Protein AF-A0A3E0N526-F1 (afdb_monomer_lite)

Radius of gyration: 28.75 Å; chains: 1; bounding box: 68×68×118 Å

Foldseek 3Di:
DDDDDDDDDDPPVVVVCVVVVVVVVVVVVVVVVLVVVLVVCVVVVPFDDAQDPPLVPLLFQKHADLQLQQGIAGDAQRWDAFLQGIFGHHRLRFRADDDDLDDDPPAAEEEEFEECQQNVRHFHYSCLGLQNLLQVVDPRNHHYTRQYYHWHALLSRLVSCVVGVVSSLHQAYEYADELCNLALTDLLSLRDDDSPDDDPVLVVCCVPGSVSVCCCCVVVVVNSVCSNPVPVSSCVNCDPAGSLLVSLVSVLVVCVVSVHAYEYEQFWWFFQQATHRPAAAPPPPRDHLSQQSNLLSVHWYAYLRVLLVVVLVVDPPSGRSLVQFAGLSHTGHGHSVNSNSSSVRVSCVVVPVVNIDHDHDDPDSGDVSSSVSSVVSNVVVVVVSVVPPDSSLVSCVVSVVLVVNLVVLVVVCVVVVLPLLSLQSNLLSCLLVVVLVSSLVSLVSSQVRDDDPVCLLPLSSLLSLLLNLLSCVVVVNNVSNVVSLVVSQVSYDPPDDSVNSNVSNNVSSPRHDDDDDDDPPPPPPPPD

Structure (mmCIF, N/CA/C/O backbone):
data_AF-A0A3E0N526-F1
#
_entry.id   AF-A0A3E0N526-F1
#
loop_
_atom_site.group_PDB
_atom_site.id
_atom_site.type_symbol
_atom_site.label_atom_id
_atom_site.label_alt_id
_atom_site.label_comp_id
_atom_site.label_asym_id
_atom_site.label_entity_id
_atom_site.label_seq_id
_atom_site.pdbx_PDB_ins_code
_atom_site.Cartn_x
_atom_site.Cartn_y
_atom_site.Cartn_z
_atom_site.occupancy
_atom_site.B_iso_or_equiv
_atom_site.auth_seq_id
_atom_site.auth_comp_id
_atom_site.auth_asym_id
_atom_site.auth_atom_id
_atom_site.pdbx_PDB_model_num
ATOM 1 N N . MET A 1 1 ? 11.438 -43.518 -93.937 1.00 45.78 1 MET A N 1
ATOM 2 C CA . MET A 1 1 ? 12.339 -42.441 -93.470 1.00 45.78 1 MET A CA 1
ATOM 3 C C . MET A 1 1 ? 11.565 -41.586 -92.480 1.00 45.78 1 MET A C 1
ATOM 5 O O . MET A 1 1 ? 10.651 -40.879 -92.874 1.00 45.78 1 MET A O 1
ATOM 9 N N . THR A 1 2 ? 11.843 -41.759 -91.192 1.00 44.88 2 THR A N 1
ATOM 10 C CA . THR A 1 2 ? 11.188 -41.081 -90.064 1.00 44.88 2 THR A CA 1
ATOM 11 C C . THR A 1 2 ? 11.951 -39.802 -89.713 1.00 44.88 2 THR A C 1
ATOM 13 O O . THR A 1 2 ? 13.140 -39.871 -89.411 1.00 44.88 2 THR A O 1
ATOM 16 N N . ALA A 1 3 ? 11.287 -38.646 -89.750 1.00 44.81 3 ALA A N 1
ATOM 17 C CA . ALA A 1 3 ? 11.818 -37.391 -89.211 1.00 44.81 3 ALA A CA 1
ATOM 18 C C . ALA A 1 3 ? 11.694 -37.376 -87.670 1.00 44.81 3 ALA A C 1
ATOM 20 O O . ALA A 1 3 ? 10.683 -37.864 -87.158 1.00 44.81 3 ALA A O 1
ATOM 21 N N . PRO A 1 4 ? 12.666 -36.832 -86.911 1.00 50.59 4 PRO A N 1
ATOM 22 C CA . PRO A 1 4 ? 12.558 -36.736 -85.459 1.00 50.59 4 PRO A CA 1
ATOM 23 C C . PRO A 1 4 ? 11.757 -35.486 -85.043 1.00 50.59 4 PRO A C 1
ATOM 25 O O . PRO A 1 4 ? 11.727 -34.494 -85.779 1.00 50.59 4 PRO A O 1
ATOM 28 N N . PRO A 1 5 ? 11.117 -35.488 -83.858 1.00 50.72 5 PRO A N 1
ATOM 29 C CA . PRO A 1 5 ? 10.312 -34.365 -83.402 1.00 50.72 5 PRO A CA 1
ATOM 30 C C . PRO A 1 5 ? 11.206 -33.245 -82.854 1.00 50.72 5 PRO A C 1
ATOM 32 O O . PRO A 1 5 ? 12.079 -33.461 -82.013 1.00 50.72 5 PRO A O 1
ATOM 35 N N . SER A 1 6 ? 10.959 -32.016 -83.306 1.00 49.38 6 SER A N 1
ATOM 36 C CA . SER A 1 6 ? 11.586 -30.809 -82.768 1.00 49.38 6 SER A CA 1
ATOM 37 C C . SER A 1 6 ? 11.072 -30.517 -81.353 1.00 49.38 6 SER A C 1
ATOM 39 O O . SER A 1 6 ? 9.882 -30.266 -81.149 1.00 49.38 6 SER A O 1
ATOM 41 N N . SER A 1 7 ? 11.978 -30.494 -80.379 1.00 51.00 7 SER A N 1
ATOM 42 C CA . SER A 1 7 ? 11.724 -30.151 -78.980 1.00 51.00 7 SER A CA 1
ATOM 43 C C . SER A 1 7 ? 11.293 -28.683 -78.805 1.00 51.00 7 SER A C 1
ATOM 45 O O . SER A 1 7 ? 12.132 -27.783 -78.728 1.00 51.00 7 SER A O 1
ATOM 47 N N . ARG A 1 8 ? 9.987 -28.418 -78.681 1.00 54.44 8 ARG A N 1
ATOM 48 C CA . ARG A 1 8 ? 9.434 -27.124 -78.234 1.00 54.44 8 ARG A CA 1
ATOM 49 C C . ARG A 1 8 ? 9.009 -27.194 -76.765 1.00 54.44 8 ARG A C 1
ATOM 51 O O . ARG A 1 8 ? 7.826 -27.236 -76.480 1.00 54.44 8 ARG A O 1
ATOM 58 N N . HIS A 1 9 ? 9.952 -27.192 -75.821 1.00 52.88 9 HIS A N 1
ATOM 59 C CA . HIS A 1 9 ? 9.618 -27.045 -74.390 1.00 52.88 9 HIS A CA 1
ATOM 60 C C . HIS A 1 9 ? 10.761 -26.433 -73.553 1.00 52.88 9 HIS A C 1
ATOM 62 O O . HIS A 1 9 ? 11.137 -26.973 -72.519 1.00 52.88 9 HIS A O 1
ATOM 68 N N . ARG A 1 10 ? 11.359 -25.300 -73.969 1.00 53.19 10 ARG A N 1
ATOM 69 C CA . ARG A 1 10 ? 12.388 -24.616 -73.140 1.00 53.19 10 ARG A CA 1
ATOM 70 C C . ARG A 1 10 ? 12.339 -23.079 -73.051 1.00 53.19 10 ARG A C 1
ATOM 72 O O . ARG A 1 10 ? 13.289 -22.497 -72.540 1.00 53.19 10 ARG A O 1
ATOM 79 N N . SER A 1 11 ? 11.276 -22.377 -73.471 1.00 55.59 11 SER A N 1
ATOM 80 C CA . SER A 1 11 ? 11.318 -20.892 -73.489 1.00 55.59 11 SER A CA 1
ATOM 81 C C . SER A 1 11 ? 10.277 -20.129 -72.661 1.00 55.59 11 SER A C 1
ATOM 83 O O . SER A 1 11 ? 10.372 -18.904 -72.608 1.00 55.59 11 SER A O 1
ATOM 85 N N . CYS A 1 12 ? 9.308 -20.781 -72.008 1.00 51.94 12 CYS A N 1
ATOM 86 C CA . CYS A 1 12 ? 8.288 -20.050 -71.238 1.00 51.94 12 CYS A CA 1
ATOM 87 C C . CYS A 1 12 ? 8.760 -19.694 -69.813 1.00 51.94 12 CYS A C 1
ATOM 89 O O . CYS A 1 12 ? 8.527 -18.583 -69.341 1.00 51.94 12 CYS A O 1
ATOM 91 N N . SER A 1 13 ? 9.530 -20.574 -69.162 1.00 56.81 13 SER A N 1
ATOM 92 C CA . SER A 1 13 ? 10.075 -20.338 -67.815 1.00 56.81 13 SER A CA 1
ATOM 93 C C . SER A 1 13 ? 11.106 -19.199 -67.771 1.00 56.81 13 SER A C 1
ATOM 95 O O . SER A 1 13 ? 11.127 -18.411 -66.828 1.00 56.81 13 SER A O 1
ATOM 97 N N . SER A 1 14 ? 11.927 -19.039 -68.817 1.00 59.81 14 SER A N 1
ATOM 98 C CA . SER A 1 14 ? 13.045 -18.079 -68.834 1.00 59.81 14 SER A CA 1
ATOM 99 C C . SER A 1 14 ?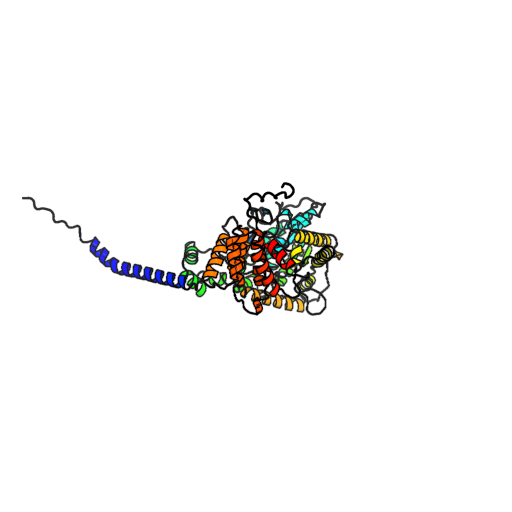 12.653 -16.617 -69.096 1.00 59.81 14 SER A C 1
ATOM 101 O O . SER A 1 14 ? 13.465 -15.718 -68.849 1.00 59.81 14 SER A O 1
ATOM 103 N N . ARG A 1 15 ? 11.436 -16.354 -69.596 1.00 61.81 15 ARG A N 1
ATOM 104 C CA . ARG A 1 15 ? 10.883 -14.992 -69.742 1.00 61.81 15 ARG A CA 1
ATOM 105 C C . ARG A 1 15 ? 10.206 -14.523 -68.456 1.00 61.81 15 ARG A C 1
ATOM 107 O O . ARG A 1 15 ? 10.452 -13.397 -68.034 1.00 61.81 15 ARG A O 1
ATOM 114 N N . LEU A 1 16 ? 9.458 -15.405 -67.789 1.00 61.91 16 LEU A N 1
ATOM 115 C CA . LEU A 1 16 ? 8.845 -15.126 -66.487 1.00 61.91 16 LEU A CA 1
ATOM 116 C C . LEU A 1 16 ? 9.914 -14.854 -65.410 1.00 61.91 16 LEU A C 1
ATOM 118 O O . LEU A 1 16 ? 9.851 -13.848 -64.711 1.00 61.91 16 LEU A O 1
ATOM 122 N N . LEU A 1 17 ? 10.977 -15.670 -65.374 1.00 61.59 17 LEU A N 1
ATOM 123 C CA . LEU A 1 17 ? 12.150 -15.455 -64.510 1.00 61.59 17 LEU A CA 1
ATOM 124 C C . LEU A 1 17 ? 12.861 -14.116 -64.774 1.00 61.59 17 LEU A C 1
ATOM 126 O O . LEU A 1 17 ? 13.409 -13.516 -63.854 1.00 61.59 17 LEU A O 1
ATOM 130 N N . ARG A 1 18 ? 12.862 -13.617 -66.017 1.00 66.94 18 ARG A N 1
ATOM 131 C CA . ARG A 1 18 ? 13.460 -12.314 -66.361 1.00 66.94 18 ARG A CA 1
ATOM 132 C C . ARG A 1 18 ? 12.591 -11.129 -65.948 1.00 66.94 18 ARG A C 1
ATOM 134 O O . ARG A 1 18 ? 13.144 -10.108 -65.550 1.00 66.94 18 ARG A O 1
ATOM 141 N N . LEU A 1 19 ? 11.269 -11.270 -66.014 1.00 72.31 19 LEU A N 1
ATOM 142 C CA . LEU A 1 19 ? 10.319 -10.241 -65.586 1.00 72.31 19 LEU A CA 1
ATOM 143 C C . LEU A 1 19 ? 10.273 -10.106 -64.057 1.00 72.31 19 LEU A C 1
ATOM 145 O O . LEU A 1 19 ? 10.193 -8.993 -63.549 1.00 72.31 19 LEU A O 1
ATOM 149 N N . LEU A 1 20 ? 10.429 -11.214 -63.326 1.00 75.94 20 LEU A N 1
ATOM 150 C CA . LEU A 1 20 ? 10.448 -11.222 -61.858 1.00 75.94 20 LEU A CA 1
ATOM 151 C C . LEU A 1 20 ? 11.808 -10.840 -61.249 1.00 75.94 20 LEU A C 1
ATOM 153 O O . LEU A 1 20 ? 11.877 -10.507 -60.072 1.00 75.94 20 LEU A O 1
ATOM 157 N N . ARG A 1 21 ? 12.895 -10.821 -62.033 1.00 83.06 21 ARG A N 1
ATOM 158 C CA . ARG A 1 21 ? 14.250 -10.500 -61.542 1.00 83.06 21 ARG A CA 1
ATOM 159 C C . ARG A 1 21 ? 14.380 -9.097 -60.956 1.00 83.06 21 ARG A C 1
ATOM 161 O O . ARG A 1 21 ? 15.002 -8.943 -59.916 1.00 83.06 21 ARG A O 1
ATOM 168 N N . LYS A 1 22 ? 13.832 -8.082 -61.628 1.00 84.50 22 LYS A N 1
ATOM 169 C CA . LYS A 1 22 ? 13.905 -6.687 -61.167 1.00 84.50 22 LYS A CA 1
ATOM 170 C C . LYS A 1 22 ? 13.102 -6.439 -59.881 1.00 84.50 22 LYS A C 1
ATOM 172 O O . LYS A 1 22 ? 13.694 -5.891 -58.957 1.00 84.50 22 LYS A O 1
ATOM 177 N N . PRO A 1 23 ? 11.822 -6.854 -59.767 1.00 87.50 23 PRO A N 1
ATOM 178 C CA . PRO A 1 23 ? 11.086 -6.697 -58.515 1.00 87.50 23 PRO A CA 1
ATOM 179 C C . PRO A 1 23 ? 11.669 -7.563 -57.395 1.00 87.50 23 PRO A C 1
ATOM 181 O O . PRO A 1 23 ? 11.729 -7.101 -56.264 1.00 87.50 23 PRO A O 1
ATOM 184 N N . LEU A 1 24 ? 12.180 -8.764 -57.697 1.00 86.88 24 LEU A N 1
ATOM 185 C CA . LEU A 1 24 ? 12.879 -9.588 -56.708 1.00 86.88 24 LEU A CA 1
ATOM 186 C C . LEU A 1 24 ? 14.165 -8.913 -56.214 1.00 86.88 24 LEU A C 1
ATOM 188 O O . LEU A 1 24 ? 14.410 -8.884 -55.016 1.00 86.88 24 LEU A O 1
ATOM 192 N N . LEU A 1 25 ? 14.970 -8.340 -57.115 1.00 90.06 25 LEU A N 1
ATOM 193 C CA . LEU A 1 25 ? 16.183 -7.611 -56.744 1.00 90.06 25 LEU A CA 1
ATOM 194 C C . LEU A 1 25 ? 15.857 -6.373 -55.903 1.00 90.06 25 LEU A C 1
ATOM 196 O O . LEU A 1 25 ? 16.529 -6.134 -54.907 1.00 90.06 25 LEU A O 1
ATOM 200 N N . ALA A 1 26 ? 14.820 -5.619 -56.278 1.00 89.88 26 ALA A N 1
ATOM 201 C CA . ALA A 1 26 ? 14.348 -4.481 -55.499 1.00 89.88 26 ALA A CA 1
ATOM 202 C C . ALA A 1 26 ? 13.876 -4.922 -54.106 1.00 89.88 26 ALA A C 1
ATOM 204 O O . ALA A 1 26 ? 14.318 -4.354 -53.118 1.00 89.88 26 ALA A O 1
ATOM 205 N N . ALA A 1 27 ? 13.074 -5.987 -54.014 1.00 88.00 27 ALA A N 1
ATOM 206 C CA . ALA A 1 27 ? 12.618 -6.535 -52.740 1.00 88.00 27 ALA A CA 1
ATOM 207 C C . ALA A 1 27 ? 13.789 -6.994 -51.857 1.00 88.00 27 ALA A C 1
ATOM 209 O O . ALA A 1 27 ? 13.836 -6.652 -50.679 1.00 88.00 27 ALA A O 1
ATOM 210 N N . VAL A 1 28 ? 14.766 -7.711 -52.421 1.00 90.31 28 VAL A N 1
ATOM 211 C CA . VAL A 1 28 ? 15.972 -8.143 -51.695 1.00 90.31 28 VAL A CA 1
ATOM 212 C C . VAL A 1 28 ? 16.790 -6.939 -51.229 1.00 90.31 28 VAL A C 1
ATOM 214 O O . VAL A 1 28 ? 17.190 -6.898 -50.070 1.00 90.31 28 VAL A O 1
ATOM 217 N N . ALA A 1 29 ? 17.007 -5.939 -52.085 1.00 91.81 29 ALA A N 1
ATOM 218 C CA . ALA A 1 29 ? 17.736 -4.726 -51.719 1.00 91.81 29 ALA A CA 1
ATOM 219 C C . ALA A 1 29 ? 17.024 -3.942 -50.605 1.00 91.81 29 ALA A C 1
ATOM 221 O O . ALA A 1 29 ? 17.672 -3.505 -49.657 1.00 91.81 29 ALA A O 1
ATOM 222 N N . THR A 1 30 ? 15.695 -3.818 -50.670 1.00 90.25 30 THR A N 1
ATOM 223 C CA . THR A 1 30 ? 14.889 -3.191 -49.616 1.00 90.25 30 THR A CA 1
ATOM 224 C C . THR A 1 30 ? 14.986 -3.963 -48.302 1.00 90.25 30 THR A C 1
ATOM 226 O O . THR A 1 30 ? 15.208 -3.350 -47.264 1.00 90.25 30 THR A O 1
ATOM 229 N N . LEU A 1 31 ? 14.882 -5.296 -48.325 1.00 88.19 31 LEU A N 1
ATOM 230 C CA . LEU A 1 31 ? 15.024 -6.125 -47.122 1.00 88.19 31 LEU A CA 1
ATOM 231 C C . LEU A 1 31 ? 16.423 -6.009 -46.505 1.00 88.19 31 LEU A C 1
ATOM 233 O O . LEU A 1 31 ? 16.541 -5.901 -45.287 1.00 88.19 31 LEU A O 1
ATOM 237 N N . LEU A 1 32 ? 17.475 -5.978 -47.330 1.00 90.31 32 LEU A N 1
ATOM 238 C CA . LEU A 1 32 ? 18.849 -5.767 -46.866 1.00 90.31 32 LEU A CA 1
ATOM 239 C C . LEU A 1 32 ? 19.035 -4.376 -46.251 1.00 90.31 32 LEU A C 1
ATOM 241 O O . LEU A 1 32 ? 19.663 -4.259 -45.203 1.00 90.31 32 LEU A O 1
ATOM 245 N N . ALA A 1 33 ? 18.465 -3.333 -46.859 1.00 90.69 33 ALA A N 1
ATOM 246 C CA . ALA A 1 33 ? 18.517 -1.974 -46.324 1.00 90.69 33 ALA A CA 1
ATOM 247 C C . ALA A 1 33 ? 17.758 -1.847 -44.992 1.00 90.69 33 ALA A C 1
ATOM 249 O O . ALA A 1 33 ? 18.274 -1.251 -44.048 1.00 90.69 33 ALA A O 1
ATOM 250 N N . LEU A 1 34 ? 16.567 -2.451 -44.884 1.00 85.81 34 LEU A N 1
ATOM 251 C CA . LEU A 1 34 ? 15.808 -2.523 -43.631 1.00 85.81 34 LEU A CA 1
ATOM 252 C C . LEU A 1 34 ? 16.584 -3.287 -42.551 1.00 85.81 34 LEU A C 1
ATOM 254 O O . LEU A 1 34 ? 16.658 -2.827 -41.416 1.00 85.81 34 LEU A O 1
ATOM 258 N N . GLY A 1 35 ? 17.214 -4.409 -42.910 1.00 87.19 35 GLY A N 1
ATOM 259 C CA . GLY A 1 35 ? 18.067 -5.175 -42.001 1.00 87.19 35 GLY A CA 1
ATOM 260 C C . GLY A 1 35 ? 19.290 -4.386 -41.524 1.00 87.19 35 GLY A C 1
ATOM 261 O O . GLY A 1 35 ? 19.614 -4.418 -40.339 1.00 87.19 35 GLY A O 1
ATOM 262 N N . ALA A 1 36 ? 19.938 -3.633 -42.417 1.00 87.94 36 ALA A N 1
ATOM 263 C CA . ALA A 1 36 ? 21.072 -2.778 -42.074 1.00 87.94 36 ALA A CA 1
ATOM 264 C C . ALA A 1 36 ? 20.666 -1.615 -41.155 1.00 87.94 36 ALA A C 1
ATOM 266 O O . ALA A 1 36 ? 21.377 -1.332 -40.192 1.00 87.94 36 ALA A O 1
ATOM 267 N N . MET A 1 37 ? 19.516 -0.977 -41.401 1.00 84.19 37 MET A N 1
ATOM 268 C CA . MET A 1 37 ? 18.986 0.041 -40.489 1.00 84.19 37 MET A CA 1
ATOM 269 C C . MET A 1 37 ? 18.626 -0.556 -39.128 1.00 84.19 37 MET A C 1
ATOM 271 O O . MET A 1 37 ? 18.956 0.042 -38.111 1.00 84.19 37 MET A O 1
ATOM 275 N N . GLU A 1 38 ? 17.977 -1.723 -39.077 1.00 87.19 38 GLU A N 1
ATOM 276 C CA . GLU A 1 38 ? 17.615 -2.370 -37.808 1.00 87.19 38 GLU A CA 1
ATOM 277 C C . GLU A 1 38 ? 18.877 -2.706 -37.007 1.00 87.19 38 GLU A C 1
ATOM 279 O O . GLU A 1 38 ? 18.928 -2.456 -35.806 1.00 87.19 38 GLU A O 1
ATOM 284 N N . LEU A 1 39 ? 19.927 -3.194 -37.676 1.00 83.06 39 LEU A N 1
ATOM 285 C CA . LEU A 1 39 ? 21.230 -3.423 -37.058 1.00 83.06 39 LEU A CA 1
ATOM 286 C C . LEU A 1 39 ? 21.851 -2.119 -36.540 1.00 83.06 39 LEU A C 1
ATOM 288 O O . LEU A 1 39 ? 22.298 -2.080 -35.399 1.00 83.06 39 LEU A O 1
ATOM 292 N N . ALA A 1 40 ? 21.843 -1.046 -37.334 1.00 81.94 40 ALA A N 1
ATOM 293 C CA . ALA A 1 40 ? 22.367 0.253 -36.914 1.00 81.94 40 ALA A CA 1
ATOM 294 C C . ALA A 1 40 ? 21.617 0.808 -35.690 1.00 81.94 40 ALA A C 1
ATOM 296 O O . ALA A 1 40 ? 22.243 1.237 -34.725 1.00 81.94 40 ALA A O 1
ATOM 297 N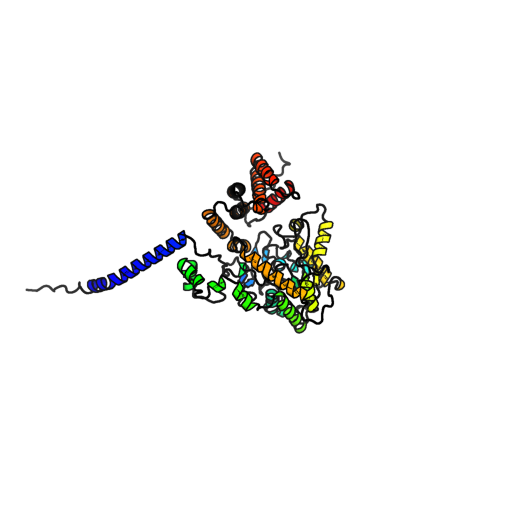 N . VAL A 1 41 ? 20.284 0.726 -35.683 1.00 74.06 41 VAL A N 1
ATOM 298 C CA . VAL A 1 41 ? 19.450 1.130 -34.542 1.00 74.06 41 VAL A CA 1
ATOM 299 C C . VAL A 1 41 ? 19.727 0.249 -33.322 1.00 74.06 41 VAL A C 1
ATOM 301 O O . VAL A 1 41 ? 19.841 0.762 -32.216 1.00 74.06 41 VAL A O 1
ATOM 304 N N . ARG A 1 42 ? 19.906 -1.064 -33.483 1.00 72.94 42 ARG A N 1
ATOM 305 C CA . ARG A 1 42 ? 20.284 -1.949 -32.366 1.00 72.94 42 ARG A CA 1
ATOM 306 C C . ARG A 1 42 ? 21.658 -1.627 -31.786 1.00 72.94 42 ARG A C 1
ATOM 308 O O . ARG A 1 42 ? 21.846 -1.793 -30.588 1.00 72.94 42 ARG A O 1
ATOM 315 N N . LEU A 1 43 ? 22.598 -1.172 -32.613 1.00 69.62 43 LEU A N 1
ATOM 316 C CA . LEU A 1 43 ? 23.941 -0.789 -32.174 1.00 69.62 43 LEU A CA 1
ATOM 317 C C . LEU A 1 43 ? 23.952 0.557 -31.440 1.00 69.62 43 LEU A C 1
ATOM 319 O O . LEU A 1 43 ? 24.668 0.699 -30.458 1.00 69.62 43 LEU A O 1
ATOM 323 N N . VAL A 1 44 ? 23.150 1.524 -31.893 1.00 71.62 44 VAL A N 1
ATOM 324 C CA . VAL A 1 44 ? 23.039 2.858 -31.266 1.00 71.62 44 VAL A CA 1
ATOM 325 C C . VAL A 1 44 ? 22.080 2.851 -30.062 1.00 71.62 44 VAL A C 1
ATOM 327 O O . VAL A 1 44 ? 22.074 3.789 -29.276 1.00 71.62 44 VAL A O 1
ATOM 330 N N . ARG A 1 45 ? 21.263 1.797 -29.918 1.00 59.00 45 ARG A N 1
ATOM 331 C CA . ARG A 1 45 ? 20.269 1.594 -28.848 1.00 59.00 45 ARG A CA 1
ATOM 332 C C . ARG A 1 45 ? 19.334 2.803 -28.567 1.00 59.00 45 ARG A C 1
ATOM 334 O O . ARG A 1 45 ? 19.008 3.046 -27.414 1.00 59.00 45 ARG A O 1
ATOM 341 N N . PRO A 1 46 ? 18.799 3.534 -29.574 1.00 56.59 46 PRO A N 1
ATOM 342 C CA . PRO A 1 46 ? 17.894 4.660 -29.323 1.00 56.59 46 PRO A CA 1
ATOM 343 C C . PRO A 1 46 ? 16.448 4.224 -29.016 1.00 56.59 46 PRO A C 1
ATOM 345 O O . PRO A 1 46 ? 15.606 5.056 -28.699 1.00 56.59 46 PRO A O 1
ATOM 348 N N . ALA A 1 47 ? 16.124 2.933 -29.159 1.00 48.38 47 ALA A N 1
ATOM 349 C CA . ALA A 1 47 ? 14.818 2.401 -28.784 1.00 48.38 47 ALA A CA 1
ATOM 350 C C . ALA A 1 47 ? 14.819 2.060 -27.286 1.00 48.38 47 ALA A C 1
ATOM 352 O O . ALA A 1 47 ? 15.750 1.377 -26.853 1.00 48.38 47 ALA A O 1
ATOM 353 N N . PRO A 1 48 ? 13.780 2.436 -26.519 1.00 48.66 48 PRO A N 1
ATOM 354 C CA . PRO A 1 48 ? 13.717 2.102 -25.104 1.00 48.66 48 PRO A CA 1
ATOM 355 C C . PRO A 1 48 ? 13.755 0.582 -24.891 1.00 48.66 48 PRO A C 1
ATOM 357 O O . PRO A 1 48 ? 13.206 -0.204 -25.686 1.00 48.66 48 PRO A O 1
ATOM 360 N N . ALA A 1 49 ? 14.432 0.182 -23.813 1.00 44.88 49 ALA A N 1
ATOM 361 C CA . ALA A 1 49 ? 14.453 -1.192 -23.346 1.00 44.88 49 ALA A CA 1
ATOM 362 C C . ALA A 1 49 ? 13.023 -1.632 -22.992 1.00 44.88 49 ALA A C 1
ATOM 364 O O . ALA A 1 49 ? 12.211 -0.861 -22.479 1.00 44.88 49 ALA A O 1
ATOM 365 N N . LEU A 1 50 ? 12.684 -2.860 -23.382 1.00 41.84 50 LEU A N 1
ATOM 366 C CA . LEU A 1 50 ? 11.337 -3.393 -23.246 1.00 41.84 50 LEU A CA 1
ATOM 367 C C . LEU A 1 50 ? 11.277 -4.153 -21.917 1.00 41.84 50 LEU A C 1
ATOM 369 O O . LEU A 1 50 ? 11.776 -5.274 -21.826 1.00 41.84 50 LEU A O 1
ATOM 373 N N . ALA A 1 51 ? 10.722 -3.518 -20.886 1.00 39.66 51 ALA A N 1
ATOM 374 C CA . ALA A 1 51 ? 10.385 -4.177 -19.631 1.00 39.66 51 ALA A CA 1
ATOM 375 C C . ALA A 1 51 ? 9.136 -5.022 -19.874 1.00 39.66 51 ALA A C 1
ATOM 377 O O . ALA A 1 51 ? 8.075 -4.470 -20.150 1.00 39.66 51 ALA A O 1
ATOM 378 N N . ILE A 1 52 ? 9.272 -6.351 -19.855 1.00 43.84 52 ILE A N 1
ATOM 379 C CA . ILE A 1 52 ? 8.129 -7.232 -20.080 1.00 43.84 52 ILE A CA 1
ATOM 380 C C . ILE A 1 52 ? 7.413 -7.467 -18.745 1.00 43.84 52 ILE A C 1
ATOM 382 O O . ILE A 1 52 ? 8.026 -8.006 -17.829 1.00 43.84 52 ILE A O 1
ATOM 386 N N . ILE A 1 53 ? 6.125 -7.146 -18.636 1.00 42.09 53 ILE A N 1
ATOM 387 C CA . ILE A 1 53 ? 5.233 -7.730 -17.627 1.00 42.09 53 ILE A CA 1
ATOM 388 C C . ILE A 1 53 ? 4.455 -8.818 -18.352 1.00 42.09 53 ILE A C 1
ATOM 390 O O . ILE A 1 53 ? 3.403 -8.577 -18.954 1.00 42.09 53 ILE A O 1
ATOM 394 N N . ASP A 1 54 ? 4.976 -10.048 -18.331 1.00 46.09 54 ASP A N 1
ATOM 395 C CA . ASP A 1 54 ? 4.223 -11.154 -18.905 1.00 46.09 54 ASP A CA 1
ATOM 396 C C . ASP A 1 54 ? 3.156 -11.565 -17.893 1.00 46.09 54 ASP A C 1
ATOM 398 O O . ASP A 1 54 ? 3.367 -12.418 -17.041 1.00 46.09 54 ASP A O 1
ATOM 402 N N . VAL A 1 55 ? 1.977 -10.955 -18.001 1.00 47.25 55 VAL A N 1
ATOM 403 C CA . VAL A 1 55 ? 0.764 -11.352 -17.261 1.00 47.25 55 VAL A CA 1
ATOM 404 C C . VAL A 1 55 ? 0.334 -12.801 -17.548 1.00 47.25 55 VAL A C 1
ATOM 406 O O . VAL A 1 55 ? -0.586 -13.315 -16.916 1.00 47.25 55 VAL A O 1
ATOM 409 N N . ARG A 1 56 ? 0.998 -13.479 -18.496 1.00 45.50 56 ARG A N 1
ATOM 410 C CA . ARG A 1 56 ? 0.853 -14.916 -18.767 1.00 45.50 56 ARG A CA 1
ATOM 411 C C . ARG A 1 56 ? 1.962 -15.755 -18.122 1.00 45.50 56 ARG A C 1
ATOM 413 O O . ARG A 1 56 ? 1.888 -16.976 -18.218 1.00 45.50 56 ARG A O 1
ATOM 420 N N . ASP A 1 57 ? 2.963 -15.148 -17.475 1.00 51.50 57 ASP A N 1
ATOM 421 C CA . ASP A 1 57 ? 3.917 -15.869 -16.628 1.00 51.50 57 ASP A CA 1
ATOM 422 C C . ASP A 1 57 ? 3.142 -16.434 -15.424 1.00 51.50 57 ASP A C 1
ATOM 424 O O . ASP A 1 57 ? 2.517 -15.672 -14.670 1.00 51.50 57 ASP A O 1
ATOM 428 N N . PRO A 1 58 ? 3.147 -17.763 -15.220 1.00 57.44 58 PRO A N 1
ATOM 429 C CA . PRO A 1 58 ? 2.519 -18.381 -14.060 1.00 57.44 58 PRO A CA 1
ATOM 430 C C . PRO A 1 58 ? 3.033 -17.823 -12.729 1.00 57.44 58 PRO A C 1
ATOM 432 O O . PRO A 1 58 ? 2.288 -17.841 -11.756 1.00 57.44 58 PRO A O 1
ATOM 435 N N . ARG A 1 59 ? 4.265 -17.297 -12.698 1.00 55.84 59 ARG A N 1
ATOM 436 C CA . ARG A 1 59 ? 4.930 -16.765 -11.500 1.00 55.84 59 ARG A CA 1
ATOM 437 C C . ARG A 1 59 ? 4.547 -15.325 -11.166 1.00 55.84 59 ARG A C 1
ATOM 439 O O . ARG A 1 59 ? 4.814 -14.887 -10.053 1.00 55.84 59 ARG A O 1
ATOM 446 N N . SER A 1 60 ? 3.933 -14.591 -12.099 1.00 68.62 60 SER A N 1
ATOM 447 C CA . SER A 1 60 ? 3.393 -13.266 -11.791 1.00 68.62 60 SER A CA 1
ATOM 448 C C . SER A 1 60 ? 2.114 -13.421 -10.961 1.00 68.62 60 SER A C 1
ATOM 450 O O . SER A 1 60 ? 1.192 -14.117 -11.418 1.00 68.62 60 SER A O 1
ATOM 452 N N . PRO A 1 61 ? 2.013 -12.762 -9.793 1.00 74.81 61 PRO A N 1
ATOM 453 C CA . PRO A 1 61 ? 0.787 -12.760 -9.007 1.00 74.81 61 PRO A CA 1
ATOM 454 C C . PRO A 1 61 ? -0.301 -11.875 -9.616 1.00 74.81 61 PRO A C 1
ATOM 456 O O . PRO A 1 61 ? -1.447 -11.980 -9.201 1.00 74.81 61 PRO A O 1
ATOM 459 N N . TYR A 1 62 ? 0.015 -11.046 -10.616 1.00 78.50 62 TYR A N 1
ATOM 460 C CA . TYR A 1 62 ? -0.921 -10.091 -11.208 1.00 78.50 62 TYR A CA 1
ATOM 461 C C . TYR A 1 62 ? -1.431 -10.529 -12.583 1.00 78.50 62 TYR A C 1
ATOM 463 O O . TYR A 1 62 ? -0.698 -11.110 -13.394 1.00 78.50 62 TYR A O 1
ATOM 471 N N . VAL A 1 63 ? -2.685 -10.183 -12.863 1.00 74.81 63 VAL A N 1
ATOM 472 C CA . VAL A 1 63 ? -3.329 -10.210 -14.184 1.00 74.81 63 VAL A CA 1
ATOM 473 C C . VAL A 1 63 ? -3.842 -8.816 -14.533 1.00 74.81 63 VAL A C 1
ATOM 475 O O . VAL A 1 63 ? -3.916 -7.943 -13.676 1.00 74.81 63 VAL A O 1
ATOM 478 N N . ARG A 1 64 ? -4.190 -8.578 -15.799 1.00 73.88 64 ARG A N 1
ATOM 479 C CA . ARG A 1 64 ? -4.770 -7.288 -16.199 1.00 73.88 64 ARG A CA 1
ATOM 480 C C . ARG A 1 64 ? -6.207 -7.156 -15.724 1.00 73.88 64 ARG A C 1
ATOM 482 O O . ARG A 1 64 ? -6.975 -8.108 -15.832 1.00 73.88 64 ARG A O 1
ATOM 489 N N . SER A 1 65 ? -6.561 -5.942 -15.324 1.00 74.94 65 SER A N 1
ATOM 490 C CA . SER A 1 65 ? -7.930 -5.520 -15.073 1.00 74.94 65 SER A CA 1
ATOM 491 C C . SER A 1 65 ? -8.416 -4.661 -16.245 1.00 74.94 65 SER A C 1
ATOM 493 O O . SER A 1 65 ? -7.686 -3.778 -16.705 1.00 74.94 65 SER A O 1
ATOM 495 N N . PRO A 1 66 ? -9.639 -4.889 -16.753 1.00 70.31 66 PRO A N 1
ATOM 496 C CA . PRO A 1 66 ? -10.249 -3.999 -17.735 1.00 70.31 66 PRO A CA 1
ATOM 497 C C . PRO A 1 66 ? -10.667 -2.653 -17.121 1.00 70.31 66 PRO A C 1
ATOM 499 O O . PRO A 1 66 ? -10.975 -1.728 -17.870 1.00 70.31 66 PRO A O 1
ATOM 502 N N . ASN A 1 67 ? -10.687 -2.527 -15.785 1.00 77.81 67 ASN A N 1
ATOM 503 C CA . ASN A 1 67 ? -10.988 -1.266 -15.115 1.00 77.81 67 ASN A CA 1
ATOM 504 C C . ASN A 1 67 ? -9.839 -0.263 -15.370 1.00 77.81 67 ASN A C 1
ATOM 506 O O . ASN A 1 67 ? -8.686 -0.559 -15.036 1.00 77.81 67 ASN A O 1
ATOM 510 N N . PRO A 1 68 ? -10.118 0.913 -15.964 1.00 72.31 68 PRO A N 1
ATOM 511 C CA . PRO A 1 68 ? -9.087 1.875 -16.340 1.00 72.31 68 PRO A CA 1
ATOM 512 C C . PRO A 1 68 ? -8.405 2.558 -15.149 1.00 72.31 68 PRO A C 1
ATOM 514 O O . PRO A 1 68 ? -7.315 3.092 -15.332 1.00 72.31 68 PRO A O 1
ATOM 517 N N . ILE A 1 69 ? -9.009 2.525 -13.960 1.00 78.62 69 ILE A N 1
ATOM 518 C CA . ILE A 1 69 ? -8.417 3.050 -12.725 1.00 78.62 69 ILE A CA 1
ATOM 519 C C . ILE A 1 69 ? -7.480 1.994 -12.112 1.00 78.62 69 ILE A C 1
ATOM 521 O O . ILE A 1 69 ? -6.346 2.307 -11.769 1.00 78.62 69 ILE A O 1
ATOM 525 N N . MET A 1 70 ? -7.906 0.724 -12.048 1.00 79.12 70 MET A N 1
ATOM 526 C CA . MET A 1 70 ? -7.125 -0.359 -11.417 1.00 79.12 70 MET A CA 1
ATOM 527 C C . MET A 1 70 ? -5.996 -0.914 -12.303 1.00 79.12 70 MET A C 1
ATOM 529 O O . MET A 1 70 ? -4.908 -1.200 -11.815 1.00 79.12 70 MET A O 1
ATOM 533 N N . ARG A 1 71 ? -6.246 -1.081 -13.614 1.00 72.56 71 ARG A N 1
ATOM 534 C CA . ARG A 1 71 ? -5.347 -1.620 -14.671 1.00 72.56 71 ARG A CA 1
ATOM 535 C C . ARG A 1 71 ? -4.855 -3.060 -14.521 1.00 72.56 71 ARG A C 1
ATOM 537 O O . ARG A 1 71 ? -4.728 -3.776 -15.517 1.00 72.56 71 ARG A O 1
ATOM 544 N N . PHE A 1 72 ? -4.582 -3.510 -13.314 1.00 76.25 72 PHE A N 1
ATOM 545 C CA . PHE A 1 72 ? -4.224 -4.878 -12.974 1.00 76.25 72 PHE A CA 1
ATOM 546 C C . PHE A 1 72 ? -5.016 -5.302 -11.745 1.00 76.25 72 PHE A C 1
ATOM 548 O O . PHE A 1 72 ? -5.807 -4.529 -11.228 1.00 76.25 72 PHE A O 1
ATOM 555 N N . GLU A 1 73 ? -4.890 -6.558 -11.358 1.00 84.88 73 GLU A N 1
ATOM 556 C CA . GLU A 1 73 ? -5.399 -7.102 -10.106 1.00 84.88 73 GLU A CA 1
ATOM 557 C C . GLU A 1 73 ? -4.645 -8.393 -9.792 1.00 84.88 73 GLU A C 1
ATOM 559 O O . GLU A 1 73 ? -3.960 -8.957 -10.653 1.00 84.88 73 GLU A O 1
ATOM 564 N N . LEU A 1 74 ? -4.763 -8.885 -8.563 1.00 87.19 74 LEU A N 1
ATOM 565 C CA . LEU A 1 74 ? -4.228 -10.190 -8.208 1.00 87.19 74 LEU A CA 1
ATOM 566 C C . LEU A 1 74 ? -4.958 -11.310 -8.965 1.00 87.19 74 LEU A C 1
ATOM 568 O O . LEU A 1 74 ? -6.186 -11.341 -9.084 1.00 87.19 74 LEU A O 1
ATOM 572 N N . LYS A 1 75 ? -4.172 -12.258 -9.470 1.00 86.50 75 LYS A N 1
ATOM 573 C CA . LYS A 1 75 ? -4.631 -13.458 -10.163 1.00 86.50 75 LYS A CA 1
ATOM 574 C C . LYS A 1 75 ? -5.435 -14.322 -9.186 1.00 86.50 75 LYS A C 1
ATOM 576 O O . LYS A 1 75 ? -4.928 -14.592 -8.101 1.00 86.50 75 LYS A O 1
ATOM 581 N N . PRO A 1 76 ? -6.633 -14.803 -9.550 1.00 91.69 76 PRO A N 1
ATOM 582 C CA . PRO A 1 76 ? -7.362 -15.781 -8.746 1.00 91.69 76 PRO A CA 1
ATOM 583 C C . PRO A 1 76 ? -6.614 -17.107 -8.590 1.00 91.69 76 PRO A C 1
ATOM 585 O O . PRO A 1 76 ? -5.993 -17.580 -9.545 1.00 91.69 76 PRO A O 1
ATOM 588 N N . ASN A 1 77 ? -6.739 -17.739 -7.419 1.00 91.38 77 ASN A N 1
ATOM 589 C CA . ASN A 1 77 ? -6.124 -19.036 -7.101 1.00 91.38 77 ASN A CA 1
ATOM 590 C C . ASN A 1 77 ? -4.607 -19.068 -7.360 1.00 91.38 77 ASN A C 1
ATOM 592 O O . ASN A 1 77 ? -4.053 -20.077 -7.809 1.00 91.38 77 ASN A O 1
ATOM 596 N N . PHE A 1 78 ? -3.936 -17.942 -7.133 1.00 87.25 78 PHE A N 1
ATOM 597 C CA . PHE A 1 78 ? -2.492 -17.849 -7.245 1.00 87.25 78 PHE A CA 1
ATOM 598 C C . PHE A 1 78 ? -1.832 -18.555 -6.066 1.00 87.25 78 PHE A C 1
ATOM 600 O O . PHE A 1 78 ? -2.326 -18.527 -4.939 1.00 87.25 78 PHE A O 1
ATOM 607 N N . ARG A 1 79 ? -0.687 -19.180 -6.335 1.00 88.06 79 ARG A N 1
ATOM 608 C CA . ARG A 1 79 ? 0.156 -19.793 -5.318 1.00 88.06 79 ARG A CA 1
ATOM 609 C C . ARG A 1 79 ? 1.611 -19.693 -5.742 1.00 88.06 79 ARG A C 1
ATOM 611 O O . ARG A 1 79 ? 1.976 -20.207 -6.800 1.00 88.06 79 ARG A O 1
ATOM 618 N N . ALA A 1 80 ? 2.434 -19.103 -4.887 1.00 76.81 80 ALA A N 1
ATOM 619 C CA . ALA A 1 80 ? 3.883 -19.117 -5.030 1.00 76.81 80 ALA A CA 1
ATOM 620 C C . ALA A 1 80 ? 4.569 -19.148 -3.661 1.00 76.81 80 ALA A C 1
ATOM 622 O O . ALA A 1 80 ? 4.059 -18.609 -2.681 1.00 76.81 80 ALA A O 1
ATOM 623 N N . GLU A 1 81 ? 5.736 -19.783 -3.605 1.00 75.38 81 GLU A N 1
ATOM 624 C CA . GLU A 1 81 ? 6.625 -19.727 -2.446 1.00 75.38 81 GLU A CA 1
ATOM 625 C C . GLU A 1 81 ? 7.694 -18.660 -2.685 1.00 75.38 81 GLU A C 1
ATOM 627 O O . GLU A 1 81 ? 8.433 -18.710 -3.673 1.00 75.38 81 GLU A O 1
ATOM 632 N N . TYR A 1 82 ? 7.772 -17.700 -1.768 1.00 68.62 82 TYR A N 1
ATOM 633 C CA . TYR A 1 82 ? 8.791 -16.660 -1.738 1.00 68.62 82 TYR A CA 1
ATOM 634 C C . TYR A 1 82 ? 9.738 -16.889 -0.556 1.00 68.62 82 TYR A C 1
ATOM 636 O O . TYR A 1 82 ? 9.434 -17.623 0.380 1.00 68.62 82 TYR A O 1
ATOM 644 N N . ALA A 1 83 ? 10.882 -16.199 -0.549 1.00 64.06 83 ALA A N 1
ATOM 645 C CA . ALA A 1 83 ? 11.823 -16.252 0.577 1.00 64.06 83 ALA A CA 1
ATOM 646 C C . ALA A 1 83 ? 11.209 -15.766 1.908 1.00 64.06 83 ALA A C 1
ATOM 648 O O . ALA A 1 83 ? 11.736 -16.074 2.972 1.00 64.06 83 ALA A O 1
ATOM 649 N N . VAL A 1 84 ? 10.124 -14.990 1.834 1.00 69.06 84 VAL A N 1
ATOM 650 C CA . VAL A 1 84 ? 9.366 -14.466 2.981 1.00 69.06 84 VAL A CA 1
ATOM 651 C C . VAL A 1 84 ? 8.221 -15.387 3.414 1.00 69.06 84 VAL A C 1
ATOM 653 O O . VAL A 1 84 ? 7.573 -15.102 4.407 1.00 69.06 84 VAL A O 1
ATOM 656 N N . GLY A 1 85 ? 7.967 -16.481 2.691 1.00 75.94 85 GLY A N 1
ATOM 657 C CA . GLY A 1 85 ? 6.899 -17.428 2.996 1.00 75.94 85 GLY A CA 1
ATOM 658 C C . GLY A 1 85 ? 5.977 -17.712 1.814 1.00 75.94 85 GLY A C 1
ATOM 659 O O . GLY A 1 85 ? 6.224 -17.311 0.672 1.00 75.94 85 GLY A O 1
ATOM 660 N N . LEU A 1 86 ? 4.908 -18.453 2.104 1.00 85.31 86 LEU A N 1
ATOM 661 C CA . LEU A 1 86 ? 3.861 -18.765 1.142 1.00 85.31 86 LEU A CA 1
ATOM 662 C C . LEU A 1 86 ? 3.022 -17.514 0.850 1.00 85.31 86 LEU A C 1
ATOM 664 O O . LEU A 1 86 ? 2.662 -16.777 1.768 1.00 85.31 86 LEU A O 1
ATOM 668 N N . ALA A 1 87 ? 2.702 -17.318 -0.424 1.00 86.69 87 ALA A N 1
ATOM 669 C CA . ALA A 1 87 ? 1.758 -16.319 -0.888 1.00 86.69 87 ALA A CA 1
ATOM 670 C C . ALA A 1 87 ? 0.651 -16.983 -1.705 1.00 86.69 87 ALA A C 1
ATOM 672 O O . ALA A 1 87 ? 0.918 -17.599 -2.749 1.00 86.69 87 ALA A O 1
ATOM 673 N N . THR A 1 88 ? -0.587 -16.838 -1.247 1.00 93.25 88 THR A N 1
ATOM 674 C CA . THR A 1 88 ? -1.766 -17.369 -1.930 1.00 93.25 88 THR A CA 1
ATOM 675 C C . THR A 1 88 ? -2.841 -16.320 -2.132 1.00 93.25 88 THR A C 1
ATOM 677 O O . THR A 1 88 ? -2.944 -15.345 -1.394 1.00 93.25 88 THR A O 1
ATOM 680 N N . THR A 1 89 ? -3.652 -16.523 -3.166 1.00 95.31 89 THR A N 1
ATOM 681 C CA . THR A 1 89 ? -4.897 -15.780 -3.352 1.00 95.31 89 THR A CA 1
ATOM 682 C C . THR A 1 89 ? -6.059 -16.750 -3.488 1.00 95.31 89 THR A C 1
ATOM 684 O O . THR A 1 89 ? -5.917 -17.854 -4.023 1.00 95.31 89 THR A O 1
ATOM 687 N N . ASN A 1 90 ? -7.231 -16.342 -3.014 1.00 96.38 90 ASN A N 1
ATOM 688 C CA . ASN A 1 90 ? -8.444 -17.140 -3.127 1.00 96.38 90 ASN A CA 1
ATOM 689 C C . ASN A 1 90 ? -9.069 -17.050 -4.535 1.00 96.38 90 ASN A C 1
ATOM 691 O O . ASN A 1 90 ? -8.536 -16.420 -5.457 1.00 96.38 90 ASN A O 1
ATOM 695 N N . ALA A 1 91 ? -10.233 -17.680 -4.710 1.00 96.38 91 ALA A N 1
ATOM 696 C CA . ALA A 1 91 ? -10.951 -17.726 -5.984 1.00 96.38 91 ALA A CA 1
ATOM 697 C C . ALA A 1 91 ? -11.416 -16.350 -6.500 1.00 96.38 91 ALA A C 1
ATOM 699 O O . ALA A 1 91 ? -11.711 -16.219 -7.686 1.00 96.38 91 ALA A O 1
ATOM 700 N N . TYR A 1 92 ? -11.436 -15.326 -5.644 1.00 95.69 92 TYR A N 1
ATOM 701 C CA . TYR A 1 92 ? -11.771 -13.949 -6.013 1.00 95.69 92 TYR A CA 1
ATOM 702 C C . TYR A 1 92 ? -10.528 -13.123 -6.378 1.00 95.69 92 TYR A C 1
ATOM 704 O O . TYR A 1 92 ? -10.645 -11.980 -6.823 1.00 95.69 92 TYR A O 1
ATOM 712 N N . GLY A 1 93 ? -9.327 -13.694 -6.231 1.00 94.56 93 GLY A N 1
ATOM 713 C CA . GLY A 1 93 ? -8.074 -12.959 -6.383 1.00 94.56 93 GLY A CA 1
ATOM 714 C C . GLY A 1 93 ? -7.838 -11.988 -5.229 1.00 94.56 93 GLY A C 1
ATOM 715 O O . GLY A 1 93 ? -7.296 -10.916 -5.452 1.00 94.56 93 GLY A O 1
ATOM 716 N N . LEU A 1 94 ? -8.279 -12.331 -4.017 1.00 96.81 94 LEU A N 1
ATOM 717 C CA . LEU A 1 94 ? -7.905 -11.631 -2.785 1.00 96.81 94 LEU A CA 1
ATOM 718 C C . LEU A 1 94 ? -6.799 -12.422 -2.093 1.00 96.81 94 LEU A C 1
ATOM 720 O O . LEU A 1 94 ? -6.850 -13.656 -2.102 1.00 96.81 94 LEU A O 1
ATOM 724 N N . ARG A 1 95 ? -5.811 -11.743 -1.499 1.00 95.19 95 ARG A N 1
ATOM 725 C CA . ARG A 1 95 ? -4.719 -12.402 -0.767 1.00 95.19 95 ARG A CA 1
ATOM 726 C C . ARG A 1 95 ? -5.167 -12.822 0.634 1.00 95.19 95 ARG A C 1
ATOM 728 O O . ARG A 1 95 ? -4.719 -12.292 1.646 1.00 95.19 95 ARG A O 1
ATOM 735 N N . ASP A 1 96 ? -6.113 -13.743 0.662 1.00 95.62 96 ASP A N 1
ATOM 736 C CA . ASP A 1 96 ? -6.814 -14.172 1.859 1.00 95.62 96 ASP A CA 1
ATOM 737 C C . ASP A 1 96 ? -7.171 -15.661 1.759 1.00 95.62 96 ASP A C 1
ATOM 739 O O . ASP A 1 96 ? -7.054 -16.285 0.696 1.00 95.62 96 ASP A O 1
ATOM 743 N N . VAL A 1 97 ? -7.648 -16.227 2.864 1.00 94.81 97 VAL A N 1
ATOM 744 C CA . VAL A 1 97 ? -8.237 -17.566 2.896 1.00 94.81 97 VAL A CA 1
ATOM 745 C C . VAL A 1 97 ? -9.491 -17.634 2.004 1.00 94.81 97 VAL A C 1
ATOM 747 O O . VAL A 1 97 ? -10.029 -16.604 1.577 1.00 94.81 97 VAL A O 1
ATOM 750 N N . PRO A 1 98 ? -9.981 -18.838 1.661 1.00 95.75 98 PRO A N 1
ATOM 751 C CA . PRO A 1 98 ? -11.282 -18.979 1.017 1.00 95.75 98 PRO A CA 1
ATOM 752 C C . PRO A 1 98 ? -12.394 -18.330 1.854 1.00 95.75 98 PRO A C 1
ATOM 754 O O . PRO A 1 98 ? -12.448 -18.529 3.066 1.00 95.75 98 PRO A O 1
ATOM 757 N N . ARG A 1 99 ? -13.274 -17.566 1.198 1.00 94.81 99 ARG A N 1
ATOM 758 C CA . ARG A 1 99 ? -14.384 -16.838 1.828 1.00 94.81 99 ARG A CA 1
ATOM 759 C C . ARG A 1 99 ? -15.702 -17.182 1.156 1.00 94.81 99 ARG A C 1
ATOM 761 O O . ARG A 1 99 ? -15.774 -17.257 -0.072 1.00 94.81 99 ARG A O 1
ATOM 768 N N . GLU A 1 100 ? -16.738 -17.330 1.965 1.00 94.12 100 GLU A N 1
ATOM 769 C CA . GLU A 1 100 ? -18.109 -17.485 1.486 1.00 94.12 100 GLU A CA 1
ATOM 770 C C . GLU A 1 100 ? -18.758 -16.115 1.281 1.00 94.12 100 GLU A C 1
ATOM 772 O O . GLU A 1 100 ? -18.536 -15.188 2.062 1.00 94.12 100 GLU A O 1
ATOM 777 N N . ILE A 1 101 ? -19.577 -15.974 0.236 1.00 94.88 101 ILE A N 1
ATOM 778 C CA . ILE A 1 101 ? -20.295 -14.717 -0.037 1.00 94.88 101 ILE A CA 1
ATOM 779 C C . ILE A 1 101 ? -21.293 -14.426 1.085 1.00 94.88 101 ILE A C 1
ATOM 781 O O . ILE A 1 101 ? -21.333 -13.313 1.604 1.00 94.88 101 ILE A O 1
ATOM 785 N N . GLU A 1 102 ? -22.060 -15.428 1.508 1.00 92.25 102 GLU A N 1
ATOM 786 C CA . GLU A 1 102 ? -23.014 -15.296 2.608 1.00 92.25 102 GLU A CA 1
ATOM 787 C C . GLU A 1 102 ? -22.291 -15.432 3.953 1.00 92.25 102 GLU A C 1
ATOM 789 O O . GLU A 1 102 ? -21.590 -16.414 4.198 1.00 92.25 102 GLU A O 1
ATOM 794 N N . ALA A 1 103 ? -22.447 -14.431 4.822 1.00 85.31 103 ALA A N 1
ATOM 795 C CA . ALA A 1 103 ? -21.895 -14.478 6.170 1.00 85.31 103 ALA A CA 1
ATOM 796 C C . ALA A 1 103 ? -22.632 -15.514 7.022 1.00 85.31 103 ALA A C 1
ATOM 798 O O . ALA A 1 103 ? -23.862 -15.620 6.975 1.00 85.31 103 ALA A O 1
ATOM 799 N N . ALA A 1 104 ? -21.890 -16.233 7.867 1.00 85.25 104 ALA A N 1
ATOM 800 C CA . ALA A 1 104 ? -22.512 -16.971 8.956 1.00 85.25 104 ALA A CA 1
ATOM 801 C C . ALA A 1 104 ? -23.214 -15.989 9.913 1.00 85.25 104 ALA A C 1
ATOM 803 O O . ALA A 1 104 ? -22.800 -14.842 10.084 1.00 85.25 104 ALA A O 1
ATOM 804 N N . GLN A 1 105 ? -24.306 -16.431 10.539 1.00 84.50 105 GLN A N 1
ATOM 805 C CA . GLN A 1 105 ? -25.122 -15.554 11.375 1.00 84.50 105 GLN A CA 1
ATOM 806 C C . GLN A 1 105 ? -24.304 -14.957 12.532 1.00 84.50 105 GLN A C 1
ATOM 808 O O . GLN A 1 105 ? -23.769 -15.691 13.358 1.00 84.50 105 GLN A O 1
ATOM 813 N N . GLY A 1 106 ? -24.272 -13.624 12.615 1.00 85.19 106 GLY A N 1
ATOM 814 C CA . GLY A 1 106 ? -23.583 -12.889 13.680 1.00 85.19 106 GLY A CA 1
ATOM 815 C C . GLY A 1 106 ? -22.081 -12.684 13.463 1.00 85.19 106 GLY A C 1
ATOM 816 O O . GLY A 1 106 ? -21.445 -12.088 14.326 1.00 85.19 106 GLY A O 1
ATOM 817 N N . VAL A 1 107 ? -21.524 -13.138 12.336 1.00 94.19 107 VAL A N 1
ATOM 818 C CA . VAL A 1 107 ? -20.127 -12.876 11.973 1.00 94.19 107 VAL A CA 1
ATOM 819 C C . VAL A 1 107 ? -19.990 -11.459 11.437 1.00 94.19 107 VAL A C 1
ATOM 821 O O . VAL A 1 107 ? -20.634 -11.102 10.451 1.00 94.19 107 VAL A O 1
ATOM 824 N N . ARG A 1 108 ? -19.124 -10.674 12.079 1.00 96.94 108 ARG A N 1
ATOM 825 C CA . ARG A 1 108 ? -18.719 -9.351 11.603 1.00 96.94 108 ARG A CA 1
ATOM 826 C C . ARG A 1 108 ? -17.676 -9.487 10.495 1.00 96.94 108 ARG A C 1
ATOM 828 O O . ARG A 1 108 ? -16.794 -10.340 10.582 1.00 96.94 108 ARG A O 1
ATOM 835 N N . ARG A 1 109 ? -17.729 -8.624 9.485 1.00 98.25 109 ARG A N 1
ATOM 836 C CA . ARG A 1 109 ? -16.779 -8.590 8.366 1.00 98.25 109 ARG A CA 1
ATOM 837 C C . ARG A 1 109 ? -16.079 -7.248 8.265 1.00 98.25 109 ARG A C 1
ATOM 839 O O . ARG A 1 109 ? -16.716 -6.204 8.133 1.00 98.25 109 ARG A O 1
ATOM 846 N N . ILE A 1 110 ? -14.754 -7.286 8.291 1.00 98.69 110 ILE A N 1
ATOM 847 C CA . ILE A 1 110 ? -13.888 -6.119 8.148 1.00 98.69 110 ILE A CA 1
ATOM 848 C C . ILE A 1 110 ? -13.122 -6.258 6.838 1.00 98.69 110 ILE A C 1
ATOM 850 O O . ILE A 1 110 ? -12.459 -7.263 6.605 1.00 98.69 110 ILE A O 1
ATOM 854 N N . VAL A 1 111 ? -13.172 -5.242 5.989 1.00 98.88 111 VAL A N 1
ATOM 855 C CA . VAL A 1 111 ? -12.349 -5.165 4.780 1.00 98.88 111 VAL A CA 1
ATOM 856 C C . VAL A 1 111 ? -11.179 -4.227 5.036 1.00 98.88 111 VAL A C 1
ATOM 858 O O . VAL A 1 111 ? -11.392 -3.070 5.390 1.00 98.88 111 VAL A O 1
ATOM 861 N N . LEU A 1 112 ? -9.953 -4.713 4.834 1.00 98.75 112 LEU A N 1
ATOM 862 C CA . LEU A 1 112 ? -8.759 -3.872 4.782 1.00 98.75 112 LEU A CA 1
ATOM 863 C C . LEU A 1 112 ? -8.421 -3.573 3.319 1.00 98.75 112 LEU A C 1
ATOM 865 O O . LEU A 1 112 ? -8.030 -4.471 2.570 1.00 98.75 112 LEU A O 1
ATOM 869 N N . LEU A 1 113 ? -8.580 -2.312 2.931 1.00 98.75 113 LEU A N 1
ATOM 870 C CA . LEU A 1 113 ? -8.111 -1.748 1.671 1.00 98.75 113 LEU A CA 1
ATOM 871 C C . LEU A 1 113 ? -6.722 -1.148 1.854 1.00 98.75 113 LEU A C 1
ATOM 873 O O . LEU A 1 113 ? -6.381 -0.670 2.938 1.00 98.75 113 LEU A O 1
ATOM 877 N N . GLY A 1 114 ? -5.938 -1.170 0.787 1.00 96.31 114 GLY A N 1
ATOM 878 C CA . GLY A 1 114 ? -4.634 -0.535 0.752 1.00 96.31 114 GLY A CA 1
ATOM 879 C C . GLY A 1 114 ? -3.821 -0.983 -0.453 1.00 96.31 114 GLY A C 1
ATOM 880 O O . GLY A 1 114 ? -4.300 -1.670 -1.363 1.00 96.31 114 GLY A O 1
ATOM 881 N N . ASP A 1 115 ? -2.540 -0.668 -0.393 1.00 91.31 115 ASP A N 1
ATOM 882 C CA . ASP A 1 115 ? -1.585 -0.958 -1.443 1.00 91.31 115 ASP A CA 1
ATOM 883 C C . ASP A 1 115 ? -0.710 -2.188 -1.113 1.00 91.31 115 ASP A C 1
ATOM 885 O O . ASP A 1 115 ? -1.178 -3.223 -0.625 1.00 91.31 115 ASP A O 1
ATOM 889 N N . SER A 1 116 ? 0.596 -2.086 -1.375 1.00 89.88 116 SER A N 1
ATOM 890 C CA . SER A 1 116 ? 1.607 -3.089 -1.062 1.00 89.88 116 SER A CA 1
ATOM 891 C C . SER A 1 116 ? 1.761 -3.357 0.436 1.00 89.88 116 SER A C 1
ATOM 893 O O . SER A 1 116 ? 2.212 -4.449 0.794 1.00 89.88 116 SER A O 1
ATOM 895 N N . VAL A 1 117 ? 1.405 -2.401 1.302 1.00 95.00 117 VAL A N 1
ATOM 896 C CA . VAL A 1 117 ? 1.428 -2.558 2.765 1.00 95.00 117 VAL A CA 1
ATOM 897 C C . VAL A 1 117 ? 0.402 -3.594 3.216 1.00 95.00 117 VAL A C 1
ATOM 899 O O . VAL A 1 117 ? 0.727 -4.468 4.019 1.00 95.00 117 VAL A O 1
ATOM 902 N N . VAL A 1 118 ? -0.817 -3.527 2.675 1.00 98.00 118 VAL A N 1
ATOM 903 C CA . VAL A 1 118 ? -1.900 -4.465 3.005 1.00 98.00 118 VAL A CA 1
ATOM 904 C C . VAL A 1 118 ? -1.744 -5.768 2.228 1.00 98.00 118 VAL A C 1
ATOM 906 O O . VAL A 1 118 ? -1.877 -6.846 2.807 1.00 98.00 118 VAL A O 1
ATOM 909 N N . GLU A 1 119 ? -1.386 -5.695 0.942 1.00 95.31 119 GLU A N 1
ATOM 910 C CA . GLU A 1 119 ? -1.175 -6.877 0.102 1.00 95.31 119 GLU A CA 1
ATOM 911 C C . GLU A 1 119 ? -0.061 -7.775 0.659 1.00 95.31 119 GLU A C 1
ATOM 913 O O . GLU A 1 119 ? -0.248 -8.976 0.844 1.00 95.31 119 GLU A O 1
ATOM 918 N N . GLY A 1 120 ? 1.123 -7.213 0.914 1.00 89.62 120 GLY A N 1
ATOM 919 C CA . GLY A 1 120 ? 2.246 -7.896 1.553 1.00 89.62 120 GLY A CA 1
ATOM 920 C C . GLY A 1 120 ? 2.970 -8.972 0.726 1.00 89.62 120 GLY A C 1
ATOM 921 O O . GLY A 1 120 ? 3.827 -9.654 1.294 1.00 89.62 120 GLY A O 1
ATOM 922 N N . ILE A 1 121 ? 2.623 -9.224 -0.550 1.00 80.19 121 ILE A N 1
ATOM 923 C CA . ILE A 1 121 ? 2.979 -10.487 -1.251 1.00 80.19 121 ILE A CA 1
ATOM 924 C C . ILE A 1 121 ? 4.489 -10.730 -1.362 1.00 80.19 121 ILE A C 1
ATOM 926 O O . ILE A 1 121 ? 4.965 -11.862 -1.336 1.00 80.19 121 ILE A O 1
ATOM 930 N N . ASN A 1 122 ? 5.250 -9.640 -1.420 1.00 72.94 122 ASN A N 1
ATOM 931 C CA . ASN A 1 122 ? 6.702 -9.641 -1.567 1.00 72.94 122 ASN A CA 1
ATOM 932 C C . ASN A 1 122 ? 7.450 -9.418 -0.240 1.00 72.94 122 ASN A C 1
ATOM 934 O O . ASN A 1 122 ? 8.686 -9.294 -0.249 1.00 72.94 122 ASN A O 1
ATOM 938 N N . TYR A 1 123 ? 6.713 -9.321 0.872 1.00 81.50 123 TYR A N 1
ATOM 939 C CA . TYR A 1 123 ? 7.205 -8.798 2.149 1.00 81.50 123 TYR A CA 1
ATOM 940 C C . TYR A 1 123 ? 7.005 -9.755 3.324 1.00 81.50 123 TYR A C 1
ATOM 942 O O . TYR A 1 123 ? 7.914 -9.866 4.145 1.00 81.50 123 TYR A O 1
ATOM 950 N N . VAL A 1 124 ? 5.880 -10.470 3.369 1.00 89.56 124 VAL A N 1
ATOM 951 C CA . VAL A 1 124 ? 5.510 -11.384 4.463 1.00 89.56 124 VAL A CA 1
ATOM 952 C C . VAL A 1 124 ? 4.764 -12.612 3.938 1.00 89.56 124 VAL A C 1
ATOM 954 O O . VAL A 1 124 ? 4.171 -12.552 2.854 1.00 89.56 124 VAL A O 1
ATOM 957 N N . GLY A 1 125 ? 4.779 -13.716 4.688 1.00 90.12 125 GLY A N 1
ATOM 958 C CA . GLY A 1 125 ? 3.957 -14.898 4.398 1.00 90.12 125 GLY A CA 1
ATOM 959 C C . GLY A 1 125 ? 2.464 -14.656 4.658 1.00 90.12 125 GLY A C 1
ATOM 960 O O . GLY A 1 125 ? 2.097 -13.666 5.284 1.00 90.12 125 GLY A O 1
ATOM 961 N N . ASP A 1 126 ? 1.590 -15.547 4.178 1.00 93.69 126 ASP A N 1
ATOM 962 C CA . ASP A 1 126 ? 0.132 -15.384 4.323 1.00 93.69 126 ASP A CA 1
ATOM 963 C C . ASP A 1 126 ? -0.299 -15.188 5.789 1.00 93.69 126 ASP A C 1
ATOM 965 O O . ASP A 1 126 ? -1.001 -14.222 6.091 1.00 93.69 126 ASP A O 1
ATOM 969 N N . ASP A 1 127 ? 0.201 -16.018 6.711 1.00 95.12 127 ASP A N 1
ATOM 970 C CA . ASP A 1 127 ? -0.126 -15.949 8.147 1.00 95.12 127 ASP A CA 1
ATOM 971 C C . ASP A 1 127 ? 0.427 -14.700 8.856 1.00 95.12 127 ASP A C 1
ATOM 973 O O . ASP A 1 127 ? 0.016 -14.374 9.967 1.00 95.12 127 ASP A O 1
ATOM 977 N N . GLU A 1 128 ? 1.355 -13.985 8.225 1.00 96.56 128 GLU A N 1
ATOM 978 C CA . GLU A 1 128 ? 2.011 -12.796 8.775 1.00 96.56 128 GLU A CA 1
ATOM 979 C C . GLU A 1 128 ? 1.403 -11.491 8.246 1.00 96.56 128 GLU A C 1
ATOM 981 O O . GLU A 1 128 ? 1.808 -10.414 8.674 1.00 96.56 128 GLU A O 1
ATOM 986 N N . THR A 1 129 ? 0.448 -11.553 7.315 1.00 98.12 129 THR A N 1
ATOM 987 C CA . THR A 1 129 ? -0.224 -10.350 6.801 1.00 98.12 129 THR A CA 1
ATOM 988 C C . THR A 1 129 ? -1.016 -9.629 7.897 1.00 98.12 129 THR A C 1
ATOM 990 O O . THR A 1 129 ? -1.541 -10.258 8.816 1.00 98.12 129 THR A O 1
ATOM 993 N N . ILE A 1 130 ? -1.159 -8.302 7.769 1.00 98.62 130 ILE A N 1
ATOM 994 C CA . ILE A 1 130 ? -1.911 -7.461 8.723 1.00 98.62 130 ILE A CA 1
ATOM 995 C C . ILE A 1 130 ? -3.321 -8.017 8.953 1.00 98.62 130 ILE A C 1
ATOM 997 O O . ILE A 1 130 ? -3.775 -8.119 10.087 1.00 98.62 130 ILE A O 1
ATOM 1001 N N . SER A 1 131 ? -4.005 -8.411 7.878 1.00 98.38 131 SER A N 1
ATOM 1002 C CA . SER A 1 131 ? -5.360 -8.968 7.919 1.00 98.38 131 SER A CA 1
ATOM 1003 C C . SER A 1 131 ? -5.434 -10.297 8.667 1.00 98.38 131 SER A C 1
ATOM 1005 O O . SER A 1 131 ? -6.313 -10.454 9.512 1.00 98.38 131 SER A O 1
ATOM 1007 N N . ARG A 1 132 ? -4.512 -11.239 8.417 1.00 97.81 132 ARG A N 1
ATOM 1008 C CA . ARG A 1 132 ? -4.494 -12.531 9.126 1.00 97.81 132 ARG A CA 1
ATOM 1009 C C . ARG A 1 132 ? -4.153 -12.370 10.603 1.00 97.81 132 ARG A C 1
ATOM 1011 O O . ARG A 1 132 ? -4.802 -13.007 11.429 1.00 97.81 132 ARG A O 1
ATOM 1018 N N . GLN A 1 133 ? -3.196 -11.504 10.932 1.00 98.38 133 GLN A N 1
ATOM 1019 C CA . GLN A 1 133 ? -2.857 -11.178 12.319 1.00 98.38 133 GLN A CA 1
ATOM 1020 C C . GLN A 1 133 ? -4.051 -10.529 13.031 1.00 98.38 133 GLN A C 1
ATOM 1022 O O . GLN A 1 133 ? -4.429 -10.969 14.111 1.00 98.38 133 GLN A O 1
ATOM 1027 N N . LEU A 1 134 ? -4.716 -9.559 12.391 1.00 98.62 134 LEU A N 1
ATOM 1028 C CA . LEU A 1 134 ? -5.892 -8.885 12.946 1.00 98.62 134 LEU A CA 1
ATOM 1029 C C . LEU A 1 134 ? -7.073 -9.844 13.149 1.00 98.62 134 LEU A C 1
ATOM 1031 O O . LEU A 1 134 ? -7.715 -9.798 14.194 1.00 98.62 134 LEU A O 1
ATOM 1035 N N . GLU A 1 135 ? -7.349 -10.733 12.190 1.00 98.38 135 GLU A N 1
ATOM 1036 C CA . GLU A 1 135 ? -8.413 -11.739 12.316 1.00 98.38 135 GLU A CA 1
ATOM 1037 C C . GLU A 1 135 ? -8.209 -12.637 13.539 1.00 98.38 135 GLU A C 1
ATOM 1039 O O . GLU A 1 135 ? -9.147 -12.880 14.295 1.00 98.38 135 GLU A O 1
ATOM 1044 N N . GLN A 1 136 ? -6.975 -13.088 13.777 1.00 97.25 136 GLN A N 1
ATOM 1045 C CA . GLN A 1 136 ? -6.648 -13.967 14.904 1.00 97.25 136 GLN A CA 1
ATOM 1046 C C . GLN A 1 136 ? -6.873 -13.309 16.274 1.00 97.25 136 GLN A C 1
ATOM 1048 O O . GLN A 1 136 ? -7.003 -14.018 17.274 1.00 97.25 136 GLN A O 1
ATOM 1053 N N . MET A 1 137 ? -6.946 -11.976 16.337 1.00 97.56 137 MET A N 1
ATOM 1054 C CA . MET A 1 137 ? -7.217 -11.243 17.576 1.00 97.56 137 MET A CA 1
ATOM 1055 C C . MET A 1 137 ? -8.705 -11.230 17.951 1.00 97.56 137 MET A C 1
ATOM 1057 O O . MET A 1 137 ? -9.028 -10.937 19.103 1.00 97.56 137 MET A O 1
ATOM 1061 N N . PHE A 1 138 ? -9.613 -11.558 17.025 1.00 96.56 138 PHE A N 1
ATOM 1062 C CA . PHE A 1 138 ? -11.054 -11.573 17.271 1.00 96.56 138 PHE A CA 1
ATOM 1063 C C . PHE A 1 138 ? -11.557 -12.984 17.636 1.00 96.56 138 PHE A C 1
ATOM 1065 O O . PHE A 1 138 ? -11.684 -13.850 16.769 1.00 96.56 138 PHE A O 1
ATOM 1072 N N . PRO A 1 139 ? -11.907 -13.251 18.911 1.00 91.50 139 PRO A N 1
ATOM 1073 C CA . PRO A 1 139 ? -12.363 -14.577 19.339 1.00 91.50 139 PRO A CA 1
ATOM 1074 C C . PRO A 1 139 ? -13.810 -14.898 18.925 1.00 91.50 139 PRO A C 1
ATOM 1076 O O . PRO A 1 139 ? -14.264 -16.024 19.121 1.00 91.50 139 PRO A O 1
ATOM 1079 N N . ASP A 1 140 ? -14.550 -13.920 18.401 1.00 91.31 140 ASP A N 1
ATOM 1080 C CA . ASP A 1 140 ? -15.966 -14.021 18.027 1.00 91.31 140 ASP A CA 1
ATOM 1081 C C . ASP A 1 140 ? -16.192 -14.519 16.590 1.00 91.31 140 ASP A C 1
ATOM 1083 O O . ASP A 1 140 ? -17.334 -14.624 16.144 1.00 91.31 140 ASP A O 1
ATOM 1087 N N . GLY A 1 141 ? -15.115 -14.865 15.879 1.00 90.31 141 GLY A N 1
ATOM 1088 C CA . GLY A 1 141 ? -15.181 -15.337 14.500 1.00 90.31 141 GLY A CA 1
ATOM 1089 C C . GLY A 1 141 ? -15.338 -14.221 13.470 1.00 90.31 141 GLY A C 1
ATOM 1090 O O . GLY A 1 141 ? -15.707 -14.524 12.338 1.00 90.31 141 GLY A O 1
ATOM 1091 N N . THR A 1 142 ? -15.072 -12.961 13.840 1.00 97.06 142 THR A N 1
ATOM 1092 C CA . THR A 1 142 ? -14.949 -11.844 12.889 1.00 97.06 142 THR A CA 1
ATOM 1093 C C . THR A 1 142 ? -14.006 -12.213 11.742 1.00 97.06 142 THR A C 1
ATOM 1095 O O . THR A 1 142 ? -12.907 -12.709 11.973 1.00 97.06 142 THR A O 1
ATOM 1098 N N . GLU A 1 143 ? -14.416 -11.937 10.505 1.00 98.25 143 GLU A N 1
ATOM 1099 C CA . GLU A 1 143 ? -13.605 -12.159 9.306 1.00 98.25 143 GLU A CA 1
ATOM 1100 C C . GLU A 1 143 ? -12.916 -10.863 8.876 1.00 98.25 143 GLU A C 1
ATOM 1102 O O . GLU A 1 143 ? -13.561 -9.815 8.775 1.00 98.25 143 GLU A O 1
ATOM 1107 N N . VAL A 1 144 ? -11.620 -10.935 8.566 1.00 98.56 144 VAL A N 1
ATOM 1108 C CA . VAL A 1 144 ? -10.839 -9.788 8.083 1.00 98.56 144 VAL A CA 1
ATOM 1109 C C . VAL A 1 144 ? -10.303 -10.075 6.686 1.00 98.56 144 VAL A C 1
ATOM 1111 O O . VAL A 1 144 ? -9.436 -10.926 6.491 1.00 98.56 144 VAL A O 1
ATOM 1114 N N . PHE A 1 145 ? -10.808 -9.332 5.708 1.00 98.62 145 PHE A N 1
ATOM 1115 C CA . PHE A 1 145 ? -10.493 -9.501 4.298 1.00 98.62 145 PHE A CA 1
ATOM 1116 C C . PHE A 1 145 ? -9.270 -8.670 3.917 1.00 98.62 145 PHE A C 1
ATOM 1118 O O . PHE A 1 145 ? -9.236 -7.458 4.137 1.00 98.62 145 PHE A O 1
ATOM 1125 N N . ASN A 1 146 ? -8.291 -9.312 3.278 1.00 98.62 146 ASN A N 1
ATOM 1126 C CA . ASN A 1 146 ? -7.191 -8.622 2.610 1.00 98.62 146 ASN A CA 1
ATOM 1127 C C . ASN A 1 146 ? -7.616 -8.191 1.202 1.00 98.62 146 ASN A C 1
ATOM 1129 O O . ASN A 1 146 ? -7.716 -9.020 0.293 1.00 98.62 146 ASN A O 1
ATOM 1133 N N . VAL A 1 147 ? -7.848 -6.896 1.016 1.00 98.19 147 VAL A N 1
ATOM 1134 C CA . VAL A 1 147 ? -8.222 -6.306 -0.275 1.00 98.19 147 VAL A CA 1
ATOM 1135 C C . VAL A 1 147 ? -7.148 -5.294 -0.700 1.00 98.19 147 VAL A C 1
ATOM 1137 O O . VAL A 1 147 ? -7.437 -4.269 -1.310 1.00 98.19 147 VAL A O 1
ATOM 1140 N N . GLY A 1 148 ? -5.886 -5.589 -0.363 1.00 96.50 148 GLY A N 1
ATOM 1141 C CA . GLY A 1 148 ? -4.730 -4.799 -0.766 1.00 96.50 148 GLY A CA 1
ATOM 1142 C C . GLY A 1 148 ? -4.168 -5.216 -2.123 1.00 96.50 148 GLY A C 1
ATOM 1143 O O . GLY A 1 148 ? -4.095 -6.412 -2.423 1.00 96.50 148 GLY A O 1
ATOM 1144 N N . VAL A 1 149 ? -3.734 -4.246 -2.933 1.00 91.44 149 VAL A N 1
ATOM 1145 C CA . VAL A 1 149 ? -3.009 -4.505 -4.190 1.00 91.44 149 VAL A CA 1
ATOM 1146 C C . VAL A 1 149 ? -1.871 -3.503 -4.375 1.00 91.44 149 VAL A C 1
ATOM 1148 O O . VAL A 1 149 ? -2.070 -2.292 -4.407 1.00 91.44 149 VAL A O 1
ATOM 1151 N N . SER A 1 150 ? -0.654 -4.017 -4.545 1.00 85.44 150 SER A N 1
ATOM 1152 C CA . SER A 1 150 ? 0.567 -3.224 -4.676 1.00 85.44 150 SER A CA 1
ATOM 1153 C C . SER A 1 150 ? 0.453 -2.140 -5.742 1.00 85.44 150 SER A C 1
ATOM 1155 O O . SER A 1 150 ? 0.230 -2.438 -6.909 1.00 85.44 150 SER A O 1
ATOM 1157 N N . GLY A 1 151 ? 0.730 -0.893 -5.357 1.00 76.56 151 GLY A N 1
ATOM 1158 C CA . GLY A 1 151 ? 0.779 0.249 -6.273 1.00 76.56 151 GLY A CA 1
ATOM 1159 C C . GLY A 1 151 ? -0.570 0.884 -6.591 1.00 76.56 151 GLY A C 1
ATOM 1160 O O . GLY A 1 151 ? -0.618 1.741 -7.475 1.00 76.56 151 GLY A O 1
ATOM 1161 N N . TYR A 1 152 ? -1.638 0.477 -5.906 1.00 86.56 152 TYR A N 1
ATOM 1162 C CA . TYR A 1 152 ? -2.903 1.191 -5.966 1.00 86.56 152 TYR A CA 1
ATOM 1163 C C . TYR A 1 152 ? -2.807 2.533 -5.241 1.00 86.56 152 TYR A C 1
ATOM 1165 O O . TYR A 1 152 ? -2.013 2.716 -4.324 1.00 86.56 152 TYR A O 1
ATOM 1173 N N . CYS A 1 153 ? -3.597 3.480 -5.732 1.00 89.31 153 CYS A N 1
ATOM 1174 C CA . CYS A 1 153 ? -3.928 4.717 -5.045 1.00 89.31 153 CYS A CA 1
ATOM 1175 C C . CYS A 1 153 ? -5.311 4.578 -4.406 1.00 89.31 153 CYS A C 1
ATOM 1177 O O . CYS A 1 153 ? -6.062 3.664 -4.768 1.00 89.31 153 CYS A O 1
ATOM 1179 N N . THR A 1 154 ? -5.699 5.520 -3.545 1.00 94.81 154 THR A N 1
ATOM 1180 C CA . THR A 1 154 ? -6.973 5.449 -2.816 1.00 94.81 154 THR A CA 1
ATOM 1181 C C . THR A 1 154 ? -8.166 5.212 -3.750 1.00 94.81 154 THR A C 1
ATOM 1183 O O . THR A 1 154 ? -9.009 4.363 -3.476 1.00 94.81 154 THR A O 1
ATOM 1186 N N . LEU A 1 155 ? -8.248 5.887 -4.906 1.00 93.06 155 LEU A N 1
ATOM 1187 C CA . LEU A 1 155 ? -9.369 5.667 -5.833 1.00 93.06 155 LEU A CA 1
ATOM 1188 C C . LEU A 1 155 ? -9.386 4.247 -6.433 1.00 93.06 155 LEU A C 1
ATOM 1190 O O . LEU A 1 155 ? -10.455 3.657 -6.585 1.00 93.06 155 LEU A O 1
ATOM 1194 N N . ALA A 1 156 ? -8.223 3.674 -6.752 1.00 91.00 156 ALA A N 1
ATOM 1195 C CA . ALA A 1 156 ? -8.130 2.304 -7.262 1.00 91.00 156 ALA A CA 1
ATOM 1196 C C . ALA A 1 156 ? -8.528 1.264 -6.203 1.00 91.00 156 ALA A C 1
ATOM 1198 O O . ALA A 1 156 ? -9.151 0.252 -6.532 1.00 91.00 156 ALA A O 1
ATOM 1199 N N . GLU A 1 157 ? -8.224 1.531 -4.933 1.00 96.69 157 GLU A N 1
ATOM 1200 C CA . GLU A 1 157 ? -8.665 0.711 -3.802 1.00 96.69 157 GLU A CA 1
ATOM 1201 C C . GLU A 1 157 ? -10.190 0.721 -3.657 1.00 96.69 157 GLU A C 1
ATOM 1203 O O . GLU A 1 157 ? -10.806 -0.341 -3.531 1.00 96.69 157 GLU A O 1
ATOM 1208 N N . ILE A 1 158 ? -10.826 1.894 -3.758 1.00 97.69 158 ILE A N 1
ATOM 1209 C CA . ILE A 1 158 ? -12.293 2.004 -3.711 1.00 97.69 158 ILE A CA 1
ATOM 1210 C C . ILE A 1 158 ? -12.950 1.316 -4.921 1.00 97.69 158 ILE A C 1
ATOM 1212 O O . ILE A 1 158 ? -13.995 0.672 -4.792 1.00 97.69 158 ILE A O 1
ATOM 1216 N N . GLU A 1 159 ? -12.334 1.369 -6.101 1.00 95.06 159 GLU A N 1
ATOM 1217 C CA . GLU A 1 159 ? -12.808 0.618 -7.270 1.00 95.06 159 GLU A CA 1
ATOM 1218 C C . GLU A 1 159 ? -12.714 -0.903 -7.071 1.00 95.06 159 GLU A C 1
ATOM 1220 O O . GLU A 1 159 ? -13.629 -1.640 -7.453 1.00 95.06 159 GLU A O 1
ATOM 1225 N N . LEU A 1 160 ? -11.660 -1.388 -6.411 1.00 96.31 160 LEU A N 1
ATOM 1226 C CA . LEU A 1 160 ? -11.535 -2.799 -6.048 1.00 96.31 160 LEU A CA 1
ATOM 1227 C C . LEU A 1 160 ? -12.578 -3.220 -5.004 1.00 96.31 160 LEU A C 1
ATOM 1229 O O . LEU A 1 160 ? -13.156 -4.305 -5.135 1.00 96.31 160 LEU A O 1
ATOM 1233 N N . LEU A 1 161 ? -12.873 -2.361 -4.020 1.00 98.44 161 LEU A N 1
ATOM 1234 C CA . LEU A 1 161 ? -13.973 -2.565 -3.072 1.00 98.44 161 LEU A CA 1
ATOM 1235 C C . LEU A 1 161 ? -15.289 -2.800 -3.822 1.00 98.44 161 LEU A C 1
ATOM 1237 O O . LEU A 1 161 ? -15.946 -3.820 -3.594 1.00 98.44 161 LEU A O 1
ATOM 1241 N N . LYS A 1 162 ? -15.631 -1.905 -4.758 1.00 97.38 162 LYS A N 1
ATOM 1242 C CA . LYS A 1 162 ? -16.847 -1.998 -5.582 1.00 97.38 162 LYS A CA 1
ATOM 1243 C C . LYS A 1 162 ? -16.904 -3.287 -6.387 1.00 97.38 162 LYS A C 1
ATOM 1245 O O . LYS A 1 162 ? -17.938 -3.950 -6.424 1.00 97.38 162 LYS A O 1
ATOM 1250 N N . LEU A 1 163 ? -15.795 -3.632 -7.037 1.00 95.31 163 LEU A N 1
ATOM 1251 C CA . LEU A 1 163 ? -15.739 -4.766 -7.950 1.00 95.31 163 LEU A CA 1
ATOM 1252 C C . LEU A 1 163 ? -15.780 -6.112 -7.219 1.00 95.31 163 LEU A C 1
ATOM 1254 O O . LEU A 1 163 ? -16.355 -7.067 -7.742 1.00 95.31 163 LEU A O 1
ATOM 1258 N N . LYS A 1 164 ? -15.137 -6.208 -6.048 1.00 95.62 164 LYS A N 1
ATOM 1259 C CA . LYS A 1 164 ? -14.857 -7.503 -5.416 1.00 95.62 164 LYS A CA 1
ATOM 1260 C C . LYS A 1 164 ? -15.294 -7.637 -3.970 1.00 95.62 164 LYS A C 1
ATOM 1262 O O . LYS A 1 164 ? -15.640 -8.750 -3.593 1.00 95.62 164 LYS A O 1
ATOM 1267 N N . ALA A 1 165 ? -15.265 -6.588 -3.155 1.00 97.44 165 ALA A N 1
ATOM 1268 C CA . ALA A 1 165 ? -15.429 -6.753 -1.710 1.00 97.44 165 ALA A CA 1
ATOM 1269 C C . ALA A 1 165 ? -16.841 -6.426 -1.191 1.00 97.44 165 ALA A C 1
ATOM 1271 O O . ALA A 1 165 ? -17.283 -7.059 -0.235 1.00 97.44 165 ALA A O 1
ATOM 1272 N N . LEU A 1 166 ? -17.603 -5.544 -1.855 1.00 97.94 166 LEU A N 1
ATOM 1273 C CA . LEU A 1 166 ? -18.985 -5.228 -1.441 1.00 97.94 166 LEU A CA 1
ATOM 1274 C C . LEU A 1 166 ? -19.928 -6.436 -1.488 1.00 97.94 166 LEU A C 1
ATOM 1276 O O . LEU A 1 166 ? -20.876 -6.499 -0.710 1.00 97.94 166 LEU A O 1
ATOM 1280 N N . GLN A 1 167 ? -19.654 -7.425 -2.347 1.00 97.06 167 GLN A N 1
ATOM 1281 C CA . GLN A 1 167 ? -20.448 -8.658 -2.404 1.00 97.06 167 GLN A CA 1
ATOM 1282 C C . GLN A 1 167 ? -20.430 -9.442 -1.081 1.00 97.06 167 GLN A C 1
ATOM 1284 O O . GLN A 1 167 ? -21.370 -10.178 -0.803 1.00 97.06 167 GLN A O 1
ATOM 1289 N N . PHE A 1 168 ? -19.399 -9.258 -0.247 1.00 97.00 168 PHE A N 1
ATOM 1290 C CA . PHE A 1 168 ? -19.292 -9.904 1.062 1.00 97.00 168 PHE A CA 1
ATOM 1291 C C . PHE A 1 168 ? -20.034 -9.148 2.169 1.00 97.00 168 PHE A C 1
ATOM 1293 O O . PHE A 1 168 ? -19.993 -9.596 3.310 1.00 97.00 168 PHE A O 1
ATOM 1300 N N . SER A 1 169 ? -20.734 -8.050 1.854 1.00 96.75 169 SER A N 1
ATOM 1301 C CA . SER A 1 169 ? -21.495 -7.242 2.821 1.00 96.75 169 SER A CA 1
ATOM 1302 C C . SER A 1 169 ? -20.654 -6.857 4.052 1.00 96.75 169 SER A C 1
ATOM 1304 O O . SER A 1 169 ? -20.944 -7.329 5.150 1.00 96.75 169 SER A O 1
ATOM 1306 N N . PRO A 1 170 ? -19.569 -6.076 3.878 1.00 98.00 170 PRO A N 1
ATOM 1307 C CA . PRO A 1 170 ? -18.713 -5.686 4.995 1.00 98.00 170 PRO A CA 1
ATOM 1308 C C . PRO A 1 170 ? -19.479 -4.840 6.019 1.00 98.00 170 PRO A C 1
ATOM 1310 O O . PRO A 1 170 ? -20.322 -4.034 5.641 1.00 98.00 170 PRO A O 1
ATOM 1313 N N . ASP A 1 171 ? -19.134 -4.972 7.299 1.00 98.38 171 ASP A N 1
ATOM 1314 C CA . ASP A 1 171 ? -19.620 -4.091 8.369 1.00 98.38 171 ASP A CA 1
ATOM 1315 C C . ASP A 1 171 ? -18.691 -2.891 8.569 1.00 98.38 171 ASP A C 1
ATOM 1317 O O . ASP A 1 171 ? -19.129 -1.815 8.969 1.00 98.38 171 ASP A O 1
ATOM 1321 N N . VAL A 1 172 ? -17.394 -3.074 8.304 1.00 98.62 172 VAL A N 1
ATOM 1322 C CA . VAL A 1 172 ? -16.375 -2.022 8.387 1.00 98.62 172 VAL A CA 1
ATOM 1323 C C . VAL A 1 172 ? -15.442 -2.110 7.193 1.00 98.62 172 VAL A C 1
ATOM 1325 O O . VAL A 1 172 ? -14.990 -3.196 6.825 1.00 98.62 172 VAL A O 1
ATOM 1328 N N . VAL A 1 173 ? -15.104 -0.959 6.624 1.00 98.88 173 VAL A N 1
ATOM 1329 C CA . VAL A 1 173 ? -14.073 -0.830 5.595 1.00 98.88 173 VAL A CA 1
ATOM 1330 C C . VAL A 1 173 ? -12.995 0.109 6.116 1.00 98.88 173 VAL A C 1
ATOM 1332 O O . VAL A 1 173 ? -13.253 1.279 6.394 1.00 98.88 173 VAL A O 1
ATOM 1335 N N . VAL A 1 174 ? -11.778 -0.409 6.243 1.00 98.88 174 VAL A N 1
ATOM 1336 C CA . VAL A 1 174 ? -10.604 0.355 6.660 1.00 98.88 174 VAL A CA 1
ATOM 1337 C C . VAL A 1 174 ? -9.712 0.581 5.449 1.00 98.88 174 VAL A C 1
ATOM 1339 O O . VAL A 1 174 ? -9.258 -0.384 4.842 1.00 98.88 174 VAL A O 1
ATOM 1342 N N . VAL A 1 175 ? -9.421 1.837 5.125 1.00 98.88 175 VAL A N 1
ATOM 1343 C CA . VAL A 1 175 ? -8.369 2.195 4.166 1.00 98.88 175 VAL A CA 1
ATOM 1344 C C . VAL A 1 175 ? -7.075 2.407 4.940 1.00 98.88 175 VAL A C 1
ATOM 1346 O O . VAL A 1 175 ? -6.983 3.328 5.756 1.00 98.88 175 VAL A O 1
ATOM 1349 N N . VAL A 1 176 ? -6.084 1.547 4.712 1.00 98.69 176 VAL A N 1
ATOM 1350 C CA . VAL A 1 176 ? -4.729 1.726 5.242 1.00 98.69 176 VAL A CA 1
ATOM 1351 C C . VAL A 1 176 ? -3.991 2.693 4.323 1.00 98.69 176 VAL A C 1
ATOM 1353 O O . VAL A 1 176 ? -3.382 2.292 3.340 1.00 98.69 176 VAL A O 1
ATOM 1356 N N . PHE A 1 177 ? -4.076 3.976 4.659 1.00 98.25 177 PHE A N 1
ATOM 1357 C CA . PHE A 1 177 ? -3.567 5.075 3.852 1.00 98.25 177 PHE A CA 1
ATOM 1358 C C . PHE A 1 177 ? -2.062 5.260 4.060 1.00 98.25 177 PHE A C 1
ATOM 1360 O O . PHE A 1 177 ? -1.615 5.621 5.157 1.00 98.25 177 PHE A O 1
ATOM 1367 N N . ALA A 1 178 ? -1.279 5.056 3.006 1.00 93.31 178 ALA A N 1
ATOM 1368 C CA . ALA A 1 178 ? 0.162 5.244 2.971 1.00 93.31 178 ALA A CA 1
ATOM 1369 C C . ALA A 1 178 ? 0.550 6.556 2.269 1.00 93.31 178 ALA A C 1
ATOM 1371 O O . ALA A 1 178 ? -0.252 7.269 1.668 1.00 93.31 178 ALA A O 1
ATOM 1372 N N . ARG A 1 179 ? 1.831 6.941 2.351 1.00 86.56 179 ARG A N 1
ATOM 1373 C CA . ARG A 1 179 ? 2.284 8.228 1.781 1.00 86.56 179 ARG A CA 1
ATOM 1374 C C . ARG A 1 179 ? 2.085 8.321 0.262 1.00 86.56 179 ARG A C 1
ATOM 1376 O O . ARG A 1 179 ? 2.010 9.433 -0.255 1.00 86.56 179 ARG A O 1
ATOM 1383 N N . ASN A 1 180 ? 2.077 7.183 -0.428 1.00 82.44 180 ASN A N 1
ATOM 1384 C CA . ASN A 1 180 ? 1.981 7.066 -1.881 1.00 82.44 180 ASN A CA 1
ATOM 1385 C C . ASN A 1 180 ? 0.537 7.007 -2.395 1.00 82.44 180 ASN A C 1
ATOM 1387 O O . ASN A 1 180 ? 0.347 7.046 -3.604 1.00 82.44 180 ASN A O 1
ATOM 1391 N N . ASP A 1 181 ? -0.474 7.004 -1.529 1.00 89.94 181 ASP A N 1
ATOM 1392 C CA . ASP A 1 181 ? -1.881 7.105 -1.930 1.00 89.94 181 ASP A CA 1
ATOM 1393 C C . ASP A 1 181 ? -2.204 8.392 -2.702 1.00 89.94 181 ASP A C 1
ATOM 1395 O O . ASP A 1 181 ? -2.994 8.398 -3.647 1.00 89.94 181 ASP A O 1
ATOM 1399 N N . PHE A 1 182 ? -1.541 9.502 -2.357 1.00 85.50 182 PHE A N 1
ATOM 1400 C CA . PHE A 1 182 ? -1.680 10.763 -3.095 1.00 85.50 182 PHE A CA 1
ATOM 1401 C C . PHE A 1 182 ? -1.175 10.673 -4.540 1.00 85.50 182 PHE A C 1
ATOM 1403 O O . PHE A 1 182 ? -1.428 11.573 -5.343 1.00 85.50 182 PHE A O 1
ATOM 1410 N N . MET A 1 183 ? -0.461 9.607 -4.892 1.00 76.94 183 MET A N 1
ATOM 1411 C CA . MET A 1 183 ? 0.009 9.383 -6.245 1.00 76.94 183 MET A CA 1
ATOM 1412 C C . MET A 1 183 ? -1.126 8.807 -7.072 1.00 76.94 183 MET A C 1
ATOM 1414 O O . MET A 1 183 ? -1.585 7.704 -6.819 1.00 76.94 183 MET A O 1
ATOM 1418 N N . ASN A 1 184 ? -1.546 9.526 -8.110 1.00 67.38 184 ASN A N 1
ATOM 1419 C CA . ASN A 1 184 ? -2.620 9.063 -8.986 1.00 67.38 184 ASN A CA 1
ATOM 1420 C C . ASN A 1 184 ? -2.312 7.698 -9.627 1.00 67.38 184 ASN A C 1
ATOM 1422 O O . ASN A 1 184 ? -3.231 6.927 -9.885 1.00 67.38 184 ASN A O 1
ATOM 1426 N N . PHE A 1 185 ? -1.039 7.379 -9.877 1.00 60.81 185 PHE A N 1
ATOM 1427 C CA . PHE A 1 185 ? -0.655 6.082 -10.419 1.00 60.81 185 PHE A CA 1
ATOM 1428 C C . PHE A 1 185 ? 0.815 5.748 -10.158 1.00 60.81 185 PHE A C 1
ATOM 1430 O O . PHE A 1 185 ? 1.665 6.636 -10.143 1.00 60.81 185 PHE A O 1
ATOM 1437 N N . HIS A 1 186 ? 1.131 4.456 -10.051 1.00 51.72 186 HIS A N 1
ATOM 1438 C CA . HIS A 1 186 ? 2.506 3.963 -10.003 1.00 51.72 186 HIS A CA 1
ATOM 1439 C C . HIS A 1 186 ? 2.946 3.490 -11.414 1.00 51.72 186 HIS A C 1
ATOM 1441 O O . HIS A 1 186 ? 2.586 2.387 -11.833 1.00 51.72 186 HIS A O 1
ATOM 1447 N N . PRO A 1 187 ? 3.730 4.279 -12.182 1.00 45.91 187 PRO A N 1
ATOM 1448 C CA . PRO A 1 187 ? 4.033 4.053 -13.606 1.00 45.91 187 PRO A CA 1
ATOM 1449 C C . PRO A 1 187 ? 4.739 2.719 -13.885 1.00 45.91 187 PRO A C 1
ATOM 1451 O O . PRO A 1 187 ? 4.671 2.196 -14.996 1.00 45.91 187 PRO A O 1
ATOM 1454 N N . GLU A 1 188 ? 5.362 2.132 -12.864 1.00 45.09 188 GLU A N 1
ATOM 1455 C CA . GLU A 1 188 ? 5.987 0.806 -12.901 1.00 45.09 188 GLU A CA 1
ATOM 1456 C C . GLU A 1 188 ? 4.999 -0.318 -13.266 1.00 45.09 188 GLU A C 1
ATOM 1458 O O . GLU A 1 188 ? 5.392 -1.258 -13.949 1.00 45.09 188 GLU A O 1
ATOM 1463 N N . PHE A 1 189 ? 3.712 -0.213 -12.910 1.00 48.16 189 PHE A N 1
ATOM 1464 C CA . PHE A 1 189 ? 2.707 -1.225 -13.270 1.00 48.16 189 PHE A CA 1
ATOM 1465 C C . PHE A 1 189 ? 1.957 -0.922 -14.581 1.00 48.16 189 PHE A C 1
ATOM 1467 O O . PHE A 1 189 ? 1.224 -1.777 -15.077 1.00 48.16 189 PHE A O 1
ATOM 1474 N N . ALA A 1 190 ? 2.169 0.257 -15.183 1.00 43.38 190 ALA A N 1
ATOM 1475 C CA . ALA A 1 190 ? 1.673 0.579 -16.529 1.00 43.38 190 ALA A CA 1
ATOM 1476 C C . ALA A 1 190 ? 2.615 0.104 -17.637 1.00 43.38 190 ALA A C 1
ATOM 1478 O O . ALA A 1 190 ? 2.176 -0.137 -18.762 1.00 43.38 190 ALA A O 1
ATOM 1479 N N . ARG A 1 191 ? 3.908 -0.068 -17.339 1.00 45.47 191 ARG A N 1
ATOM 1480 C CA . ARG A 1 191 ? 4.911 -0.486 -18.324 1.00 45.47 191 ARG A CA 1
ATOM 1481 C C . ARG A 1 191 ? 4.922 -2.003 -18.523 1.00 45.47 191 ARG A C 1
ATOM 1483 O O . ARG A 1 191 ? 5.950 -2.632 -18.335 1.00 45.47 191 ARG A O 1
ATOM 1490 N N . GLU A 1 192 ? 3.783 -2.583 -18.900 1.00 41.53 192 GLU A N 1
ATOM 1491 C CA . GLU A 1 192 ? 3.678 -3.340 -20.152 1.00 41.53 192 GLU A CA 1
ATOM 1492 C C . GLU A 1 192 ? 2.249 -3.843 -20.414 1.00 41.53 192 GLU A C 1
ATOM 1494 O O . GLU A 1 192 ? 1.715 -4.766 -19.785 1.00 41.53 192 GLU A O 1
ATOM 1499 N N . GLY A 1 193 ? 1.702 -3.356 -21.517 1.00 42.91 193 GLY A N 1
ATOM 1500 C CA . GLY A 1 193 ? 0.834 -4.126 -22.364 1.00 42.91 193 GLY A CA 1
ATOM 1501 C C . GLY A 1 193 ? -0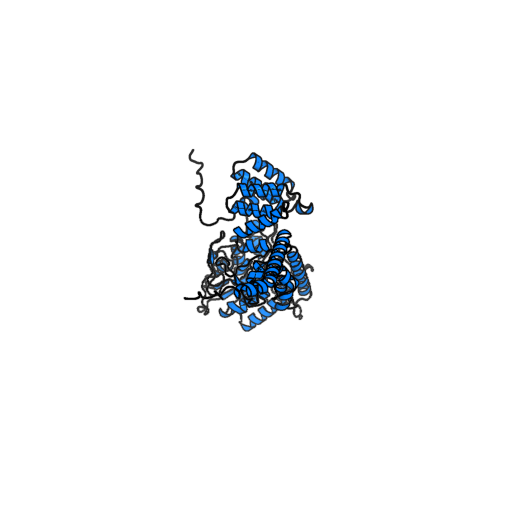.615 -3.670 -22.314 1.00 42.91 193 GLY A C 1
ATOM 1502 O O . GLY A 1 193 ? -1.417 -3.984 -21.448 1.00 42.91 193 GLY A O 1
ATOM 1503 N N . SER A 1 194 ? -0.922 -2.959 -23.374 1.00 39.91 194 SER A N 1
ATOM 1504 C CA . SER A 1 194 ? -2.161 -2.807 -24.087 1.00 39.91 194 SER A CA 1
ATOM 1505 C C . SER A 1 194 ? -3.414 -3.149 -23.278 1.00 39.91 194 SER A C 1
ATOM 1507 O O . SER A 1 194 ? -3.869 -4.297 -23.259 1.00 39.91 194 SER A O 1
ATOM 1509 N N . ILE A 1 195 ? -4.033 -2.108 -22.723 1.00 43.69 195 ILE A N 1
ATOM 1510 C CA . ILE A 1 195 ? -5.483 -2.073 -22.464 1.00 43.69 195 ILE A CA 1
ATOM 1511 C C . ILE A 1 195 ? -6.259 -2.405 -23.760 1.00 43.69 195 ILE A C 1
ATOM 1513 O O . ILE A 1 195 ? -7.372 -2.912 -23.718 1.00 43.69 195 ILE A O 1
ATOM 1517 N N . LEU A 1 196 ? -5.628 -2.209 -24.927 1.00 46.16 196 LEU A N 1
ATOM 1518 C CA . LEU A 1 196 ? -6.145 -2.565 -26.245 1.00 46.16 196 LEU A CA 1
ATOM 1519 C C . LEU A 1 196 ? -5.656 -3.934 -26.727 1.00 46.16 196 LEU A C 1
ATOM 1521 O O . LEU A 1 196 ? -4.460 -4.161 -26.887 1.00 46.16 196 LEU A O 1
ATOM 1525 N N . GLU A 1 197 ? -6.554 -4.851 -27.070 1.00 51.75 197 GLU A N 1
ATOM 1526 C CA . GLU A 1 197 ? -6.155 -6.067 -27.782 1.00 51.75 197 GLU A CA 1
ATOM 1527 C C . GLU A 1 197 ? -5.519 -5.732 -29.145 1.00 51.75 197 GLU A C 1
ATOM 1529 O O . GLU A 1 197 ? -6.195 -5.393 -30.113 1.00 51.75 197 GLU A O 1
ATOM 1534 N N . ARG A 1 198 ? -4.188 -5.843 -29.241 1.00 66.12 198 ARG A N 1
ATOM 1535 C CA . ARG A 1 198 ? -3.466 -5.721 -30.519 1.00 66.12 198 ARG A CA 1
ATOM 1536 C C . ARG A 1 198 ? -3.287 -7.085 -31.198 1.00 66.12 198 ARG A C 1
ATOM 1538 O O . ARG A 1 198 ? -3.005 -8.069 -30.498 1.00 66.12 198 ARG A O 1
ATOM 1545 N N . PRO A 1 199 ? -3.323 -7.150 -32.545 1.00 76.75 199 PRO A N 1
ATOM 1546 C CA . PRO A 1 199 ? -3.009 -8.365 -33.290 1.00 76.75 199 PRO A CA 1
ATOM 1547 C C . PRO A 1 199 ? -1.646 -8.954 -32.902 1.00 76.75 199 PRO A C 1
ATOM 1549 O O . PRO A 1 199 ? -0.679 -8.221 -32.677 1.00 76.75 199 PRO A O 1
ATOM 1552 N N . ALA A 1 200 ? -1.534 -10.286 -32.886 1.00 69.38 200 ALA A N 1
ATOM 1553 C CA . ALA A 1 200 ? -0.300 -10.984 -32.508 1.00 69.38 200 ALA A CA 1
ATOM 1554 C C . ALA A 1 200 ? 0.919 -10.536 -33.335 1.00 69.38 200 ALA A C 1
ATOM 1556 O O . ALA A 1 200 ? 2.018 -10.404 -32.801 1.00 69.38 200 ALA A O 1
ATOM 1557 N N . VAL A 1 201 ? 0.709 -10.233 -34.619 1.00 75.50 201 VAL A N 1
ATOM 1558 C CA . VAL A 1 201 ? 1.755 -9.742 -35.525 1.00 75.50 201 VAL A CA 1
ATOM 1559 C C . VAL A 1 201 ? 2.291 -8.365 -35.116 1.00 75.50 201 VAL A C 1
ATOM 1561 O O . VAL A 1 201 ? 3.498 -8.147 -35.147 1.00 75.50 201 VAL A O 1
ATOM 1564 N N . VAL A 1 202 ? 1.423 -7.464 -34.642 1.00 75.94 202 VAL A N 1
ATOM 1565 C CA . VAL A 1 202 ? 1.807 -6.127 -34.156 1.00 75.94 202 VAL A CA 1
ATOM 1566 C C . VAL A 1 202 ? 2.650 -6.256 -32.889 1.00 75.94 202 VAL A C 1
ATOM 1568 O O . VAL A 1 202 ? 3.715 -5.649 -32.788 1.00 75.94 202 VAL A O 1
ATOM 1571 N N . LYS A 1 203 ? 2.220 -7.115 -31.953 1.00 63.47 203 LYS A N 1
ATOM 1572 C CA . LYS A 1 203 ? 2.976 -7.433 -30.729 1.00 63.47 203 LYS A CA 1
ATOM 1573 C C . LYS A 1 203 ? 4.335 -8.065 -31.057 1.00 63.47 203 LYS A C 1
ATOM 1575 O O . LYS A 1 203 ? 5.337 -7.745 -30.422 1.00 63.47 203 LYS A O 1
ATOM 1580 N N . TRP A 1 204 ? 4.388 -8.941 -32.062 1.00 69.31 204 TRP A N 1
ATOM 1581 C CA . TRP A 1 204 ? 5.622 -9.590 -32.502 1.00 69.31 204 TRP A CA 1
ATOM 1582 C C . TRP A 1 204 ? 6.621 -8.588 -33.090 1.00 69.31 204 TRP A C 1
ATOM 1584 O O . TRP A 1 204 ? 7.773 -8.577 -32.659 1.00 69.31 204 TRP A O 1
ATOM 1594 N N . PHE A 1 205 ? 6.196 -7.707 -34.002 1.00 76.31 205 PHE A N 1
ATOM 1595 C CA . PHE A 1 205 ? 7.087 -6.694 -34.580 1.00 76.31 205 PHE A CA 1
ATOM 1596 C C . PHE A 1 205 ? 7.574 -5.681 -33.543 1.00 76.31 205 PHE A C 1
ATOM 1598 O O . PHE A 1 205 ? 8.756 -5.357 -33.536 1.00 76.31 205 PHE A O 1
ATOM 1605 N N . TYR A 1 206 ? 6.713 -5.247 -32.618 1.00 70.88 206 TYR A N 1
ATOM 1606 C CA . TYR A 1 206 ? 7.102 -4.337 -31.534 1.00 70.88 206 TYR A CA 1
ATOM 1607 C C . TYR A 1 206 ? 8.192 -4.933 -30.625 1.00 70.88 206 TYR A C 1
ATOM 1609 O O . TYR A 1 206 ? 9.146 -4.251 -30.238 1.00 70.88 206 TYR A O 1
ATOM 1617 N N . ARG A 1 207 ? 8.105 -6.240 -30.344 1.00 61.38 207 ARG A N 1
ATOM 1618 C CA . ARG A 1 207 ? 9.119 -6.971 -29.567 1.00 61.38 207 ARG A CA 1
ATOM 1619 C C . ARG A 1 207 ? 10.426 -7.167 -30.329 1.00 61.38 207 ARG A C 1
ATOM 1621 O O . ARG A 1 207 ? 11.487 -6.997 -29.741 1.00 61.38 207 ARG A O 1
ATOM 1628 N N . HIS A 1 208 ? 10.368 -7.494 -31.618 1.00 72.31 208 HIS A N 1
ATOM 1629 C CA . HIS A 1 208 ? 11.542 -7.971 -32.357 1.00 72.31 208 HIS A CA 1
ATOM 1630 C C . HIS A 1 208 ? 12.178 -6.940 -33.305 1.00 72.31 208 HIS A C 1
ATOM 1632 O O . HIS A 1 208 ? 13.275 -7.200 -33.795 1.00 72.31 208 HIS A O 1
ATOM 1638 N N . SER A 1 209 ? 11.556 -5.786 -33.563 1.00 78.81 209 SER A N 1
ATOM 1639 C CA . SER A 1 209 ? 12.133 -4.708 -34.383 1.00 78.81 209 SER A CA 1
ATOM 1640 C C . SER A 1 209 ? 12.189 -3.388 -33.617 1.00 78.81 209 SER A C 1
ATOM 1642 O O . SER A 1 209 ? 11.161 -2.828 -33.234 1.00 78.81 209 SER A O 1
ATOM 1644 N N . HIS A 1 210 ? 13.401 -2.867 -33.425 1.00 72.12 210 HIS A N 1
ATOM 1645 C CA . HIS A 1 210 ? 13.648 -1.573 -32.792 1.00 72.12 210 HIS A CA 1
ATOM 1646 C C . HIS A 1 210 ? 13.124 -0.425 -33.658 1.00 72.12 210 HIS A C 1
ATOM 1648 O O . HIS A 1 210 ? 12.562 0.526 -33.123 1.00 72.12 210 HIS A O 1
ATOM 1654 N N . ILE A 1 211 ? 13.237 -0.528 -34.988 1.00 81.00 211 ILE A N 1
ATOM 1655 C CA . ILE A 1 211 ? 12.683 0.483 -35.905 1.00 81.00 211 ILE A CA 1
ATOM 1656 C C . ILE A 1 211 ? 11.166 0.539 -35.787 1.00 81.00 211 ILE A C 1
ATOM 1658 O O . ILE A 1 211 ? 10.595 1.620 -35.651 1.00 81.00 211 ILE A O 1
ATOM 1662 N N . TYR A 1 212 ? 10.510 -0.623 -35.819 1.00 80.06 212 TYR A N 1
ATOM 1663 C CA . TYR A 1 212 ? 9.060 -0.694 -35.685 1.00 80.06 212 TYR A CA 1
ATOM 1664 C C . TYR A 1 212 ? 8.602 -0.150 -34.328 1.00 80.06 212 TYR A C 1
ATOM 1666 O O . TYR A 1 212 ? 7.610 0.572 -34.260 1.00 80.06 212 TYR A O 1
ATOM 1674 N N . ARG A 1 213 ? 9.352 -0.443 -33.260 1.00 72.25 213 ARG A N 1
ATOM 1675 C CA . ARG A 1 213 ? 9.105 0.080 -31.913 1.00 72.25 213 ARG A CA 1
ATOM 1676 C C . ARG A 1 213 ? 9.215 1.602 -31.849 1.00 72.25 213 ARG A C 1
ATOM 1678 O O . ARG A 1 213 ? 8.286 2.240 -31.370 1.00 72.25 213 ARG A O 1
ATOM 1685 N N . ILE A 1 214 ? 10.297 2.180 -32.377 1.00 67.88 214 ILE A N 1
ATOM 1686 C CA . ILE A 1 214 ? 10.488 3.639 -32.439 1.00 67.88 214 ILE A CA 1
ATOM 1687 C C . ILE A 1 214 ? 9.357 4.285 -33.233 1.00 67.88 214 ILE A C 1
ATOM 1689 O O . ILE A 1 214 ? 8.766 5.245 -32.760 1.00 67.88 214 ILE A O 1
ATOM 1693 N N . ALA A 1 215 ? 8.998 3.736 -34.396 1.00 76.25 215 ALA A N 1
ATOM 1694 C CA . ALA A 1 215 ? 7.894 4.266 -35.192 1.00 76.25 215 ALA A CA 1
ATOM 1695 C C . ALA A 1 215 ? 6.555 4.198 -34.436 1.00 76.25 215 ALA A C 1
ATOM 1697 O O . ALA A 1 215 ? 5.790 5.160 -34.446 1.00 76.25 215 ALA A O 1
ATOM 1698 N N . CYS A 1 216 ? 6.292 3.096 -33.729 1.00 71.06 216 CYS A N 1
ATOM 1699 C CA . CYS A 1 216 ? 5.099 2.962 -32.898 1.00 71.06 216 CYS A CA 1
ATOM 1700 C C . CYS A 1 216 ? 5.044 3.997 -31.768 1.00 71.06 216 CYS A C 1
ATOM 1702 O O . CYS A 1 216 ? 3.975 4.544 -31.520 1.00 71.06 216 CYS A O 1
ATOM 1704 N N . LEU A 1 217 ? 6.174 4.290 -31.122 1.00 60.44 217 LEU A N 1
ATOM 1705 C CA . LEU A 1 217 ? 6.264 5.269 -30.036 1.00 60.44 217 LEU A CA 1
ATOM 1706 C C . LEU A 1 217 ? 6.277 6.721 -30.530 1.00 60.44 217 LEU A C 1
ATOM 1708 O O . LEU A 1 217 ? 5.712 7.587 -29.882 1.00 60.44 217 LEU A O 1
ATOM 1712 N N . GLN A 1 218 ? 6.910 7.004 -31.667 1.00 68.25 218 GLN A N 1
ATOM 1713 C CA . GLN A 1 218 ? 7.050 8.361 -32.200 1.00 68.25 218 GLN A CA 1
ATOM 1714 C C . GLN A 1 218 ? 5.777 8.847 -32.897 1.00 68.25 218 GLN A C 1
ATOM 1716 O O . GLN A 1 218 ? 5.440 10.024 -32.824 1.00 68.25 218 GLN A O 1
ATOM 1721 N N . PHE A 1 219 ? 5.079 7.949 -33.593 1.00 75.00 219 PHE A N 1
ATOM 1722 C CA . PHE A 1 219 ? 3.857 8.272 -34.339 1.00 75.00 219 PHE A CA 1
ATOM 1723 C C . PHE A 1 219 ? 2.589 7.768 -33.649 1.00 75.00 219 PHE A C 1
ATOM 1725 O O . PHE A 1 219 ? 1.516 7.791 -34.250 1.00 75.00 219 PHE A O 1
ATOM 1732 N N . ASN A 1 220 ? 2.727 7.262 -32.421 1.00 64.75 220 ASN A N 1
ATOM 1733 C CA . ASN A 1 220 ? 1.658 6.667 -31.631 1.00 64.75 220 ASN A CA 1
ATOM 1734 C C . ASN A 1 220 ? 0.831 5.598 -32.385 1.00 64.75 220 ASN A C 1
ATOM 1736 O O . ASN A 1 220 ? -0.389 5.476 -32.239 1.00 64.75 220 ASN A O 1
ATOM 1740 N N . TRP A 1 221 ? 1.477 4.801 -33.245 1.00 74.12 221 TRP A N 1
ATOM 1741 C CA . TRP A 1 221 ? 0.768 3.738 -33.957 1.00 74.12 221 TRP A CA 1
ATOM 1742 C C . TRP A 1 221 ? 0.252 2.704 -32.969 1.00 74.12 221 TRP A C 1
ATOM 1744 O O . TRP A 1 221 ? 0.975 2.276 -32.076 1.00 74.12 221 TRP A O 1
ATOM 1754 N N . TYR A 1 222 ? -0.996 2.274 -33.150 1.00 66.44 222 TYR A N 1
ATOM 1755 C CA . TYR A 1 222 ? -1.662 1.336 -32.244 1.00 66.44 222 TYR A CA 1
ATOM 1756 C C . TYR A 1 222 ? -1.697 1.805 -30.774 1.00 66.44 222 TYR A C 1
ATOM 1758 O O . TYR A 1 222 ? -1.866 0.961 -29.894 1.00 66.44 222 TYR A O 1
ATOM 1766 N N . GLN A 1 223 ? -1.560 3.110 -30.506 1.00 60.16 223 GLN A N 1
ATOM 1767 C CA . GLN A 1 223 ? -1.547 3.698 -29.159 1.00 60.16 223 GLN A CA 1
ATOM 1768 C C . GLN A 1 223 ? -0.394 3.200 -28.268 1.00 60.16 223 GLN A C 1
ATOM 1770 O O . GLN A 1 223 ? -0.576 2.935 -27.083 1.00 60.16 223 GLN A O 1
ATOM 1775 N N . PHE A 1 224 ? 0.781 2.939 -28.852 1.00 61.47 224 PHE A N 1
ATOM 1776 C CA . PHE A 1 224 ? 1.956 2.515 -28.080 1.00 61.47 224 PHE A CA 1
ATOM 1777 C C . PHE A 1 224 ? 2.620 3.669 -27.312 1.00 61.47 224 PHE A C 1
ATOM 1779 O O . PHE A 1 224 ? 3.235 3.396 -26.286 1.00 61.47 224 PHE A O 1
ATOM 1786 N N . HIS A 1 225 ? 2.524 4.916 -27.793 1.00 57.88 225 HIS A N 1
ATOM 1787 C CA . HIS A 1 225 ? 3.071 6.087 -27.093 1.00 57.88 225 HIS A CA 1
ATOM 1788 C C . HIS A 1 225 ? 2.302 6.331 -25.799 1.00 57.88 225 HIS A C 1
ATOM 1790 O O . HIS A 1 225 ? 2.893 6.367 -24.726 1.00 57.88 225 HIS A O 1
ATOM 1796 N N . ASP A 1 226 ? 0.979 6.365 -25.909 1.00 52.50 226 ASP A N 1
ATOM 1797 C CA . ASP A 1 226 ? 0.097 6.657 -24.784 1.00 52.50 226 ASP A CA 1
ATOM 1798 C C . ASP A 1 226 ? 0.120 5.554 -23.702 1.00 52.50 226 ASP A C 1
ATOM 1800 O O . ASP A 1 226 ? -0.162 5.790 -22.535 1.00 52.50 226 ASP A O 1
ATOM 1804 N N . GLU A 1 227 ? 0.495 4.326 -24.070 1.00 53.91 227 GLU A N 1
ATOM 1805 C CA . GLU A 1 227 ? 0.737 3.241 -23.113 1.00 53.91 227 GLU A CA 1
ATOM 1806 C C . GLU A 1 227 ? 2.106 3.346 -22.420 1.00 53.91 227 GLU A C 1
ATOM 1808 O O . GLU A 1 227 ? 2.288 2.842 -21.312 1.00 53.91 227 GLU A O 1
ATOM 1813 N N . ALA A 1 228 ? 3.089 3.962 -23.080 1.00 50.94 228 ALA A N 1
ATOM 1814 C CA . ALA A 1 228 ? 4.436 4.145 -22.548 1.00 50.94 228 ALA A CA 1
ATOM 1815 C C . ALA A 1 228 ? 4.545 5.370 -21.623 1.00 50.94 228 ALA A C 1
ATOM 1817 O O . ALA A 1 228 ? 5.422 5.387 -20.750 1.00 50.94 228 ALA A O 1
ATOM 1818 N N . ASP A 1 229 ? 3.654 6.351 -21.796 1.00 49.88 229 ASP A N 1
ATOM 1819 C CA . ASP A 1 229 ? 3.483 7.507 -20.920 1.00 49.88 229 ASP A CA 1
ATOM 1820 C C . ASP A 1 229 ? 2.116 7.454 -20.213 1.00 49.88 229 ASP A C 1
ATOM 1822 O O . ASP A 1 229 ? 1.110 7.944 -20.728 1.00 49.88 229 ASP A O 1
ATOM 1826 N N . PRO A 1 230 ? 2.045 6.851 -19.016 1.00 51.09 230 PRO A N 1
ATOM 1827 C CA . PRO A 1 230 ? 0.776 6.647 -18.338 1.00 51.09 230 PRO A CA 1
ATOM 1828 C C . PRO A 1 230 ? 0.169 7.957 -17.809 1.00 51.09 230 PRO A C 1
ATOM 1830 O O . PRO A 1 230 ? -0.990 7.954 -17.404 1.00 51.09 230 PRO A O 1
ATOM 1833 N N . SER A 1 231 ? 0.902 9.078 -17.810 1.00 51.03 231 SER A N 1
ATOM 1834 C CA . SER A 1 231 ? 0.446 10.336 -17.208 1.00 51.03 231 SER A CA 1
ATOM 1835 C C . SER A 1 231 ? -0.840 10.882 -17.848 1.00 51.03 231 SER A C 1
ATOM 1837 O O . SER A 1 231 ? -1.793 11.182 -17.124 1.00 51.03 231 SER A O 1
ATOM 1839 N N . GLU A 1 232 ? -0.927 10.916 -19.183 1.00 51.69 232 GLU A N 1
ATOM 1840 C CA . GLU A 1 232 ? -2.114 11.397 -19.909 1.00 51.69 232 GLU A CA 1
ATOM 1841 C C . GLU A 1 232 ? -3.326 10.471 -19.724 1.00 51.69 232 GLU A C 1
ATOM 1843 O O . GLU A 1 232 ? -4.450 10.923 -19.502 1.00 51.69 232 GLU A O 1
ATOM 1848 N N . TRP A 1 233 ? -3.113 9.155 -19.762 1.00 53.81 233 TRP A N 1
ATOM 1849 C CA . TRP A 1 233 ? -4.182 8.170 -19.579 1.00 53.81 233 TRP A CA 1
ATOM 1850 C C . TRP A 1 233 ? -4.702 8.096 -18.149 1.00 53.81 233 TRP A C 1
ATOM 1852 O O . TRP A 1 233 ? -5.886 7.828 -17.941 1.00 53.81 233 TRP A O 1
ATOM 1862 N N . ASN A 1 234 ? -3.836 8.321 -17.167 1.00 56.91 234 ASN A N 1
ATOM 1863 C CA . ASN A 1 234 ? -4.222 8.351 -15.763 1.00 56.91 234 ASN A CA 1
ATOM 1864 C C . ASN A 1 234 ? -5.019 9.608 -15.444 1.00 56.91 234 ASN A C 1
ATOM 1866 O O . ASN A 1 234 ? -6.057 9.503 -14.799 1.00 56.91 234 ASN A O 1
ATOM 1870 N N . ALA A 1 235 ? -4.592 10.765 -15.960 1.00 59.53 235 ALA A N 1
ATOM 1871 C CA . ALA A 1 235 ? -5.384 11.988 -15.887 1.00 59.53 235 ALA A CA 1
ATOM 1872 C C . ALA A 1 235 ? -6.757 11.803 -16.558 1.00 59.53 235 ALA A C 1
ATOM 1874 O O . ALA A 1 235 ? -7.769 12.233 -16.018 1.00 59.53 235 ALA A O 1
ATOM 1875 N N .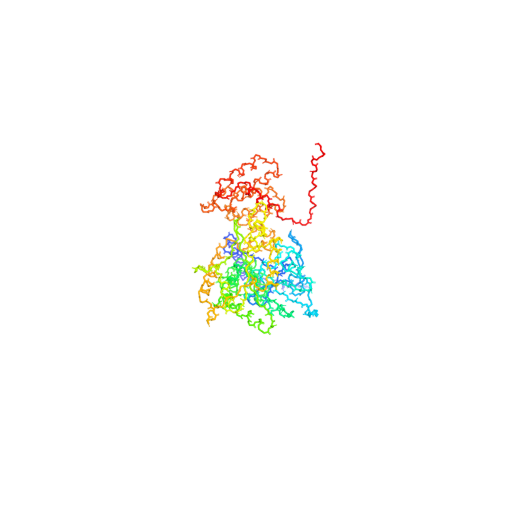 ALA A 1 236 ? -6.825 11.088 -17.687 1.00 60.72 236 ALA A N 1
ATOM 1876 C CA . ALA A 1 236 ? -8.096 10.795 -18.347 1.00 60.72 236 ALA A CA 1
ATOM 1877 C C . ALA A 1 236 ? -9.003 9.820 -17.563 1.00 60.72 236 ALA A C 1
ATOM 1879 O O . ALA A 1 236 ? -10.223 9.932 -17.653 1.00 60.72 236 ALA A O 1
ATOM 1880 N N . ALA A 1 237 ? -8.437 8.855 -16.827 1.00 62.66 237 ALA A N 1
ATOM 1881 C CA . ALA A 1 237 ? -9.202 7.846 -16.084 1.00 62.66 237 ALA A CA 1
ATOM 1882 C C . ALA A 1 237 ? -9.649 8.317 -14.690 1.00 62.66 237 ALA A C 1
ATOM 1884 O O . ALA A 1 237 ? -10.759 8.002 -14.272 1.00 62.66 237 ALA A O 1
ATOM 1885 N N . ILE A 1 238 ? -8.786 9.047 -13.979 1.00 69.25 238 ILE A N 1
ATOM 1886 C CA . ILE A 1 238 ? -9.052 9.585 -12.634 1.00 69.25 238 ILE A CA 1
ATOM 1887 C C . ILE A 1 238 ? -9.792 10.925 -12.728 1.00 69.25 238 ILE A C 1
ATOM 1889 O O . ILE A 1 238 ? -10.603 11.246 -11.864 1.00 69.25 238 ILE A O 1
ATOM 1893 N N . GLY A 1 239 ? -9.560 11.675 -13.806 1.00 67.06 239 GLY A N 1
ATOM 1894 C CA . GLY A 1 239 ? -10.052 13.033 -13.986 1.00 67.06 239 GLY A CA 1
ATOM 1895 C C . GLY A 1 239 ? -9.037 14.083 -13.534 1.00 67.06 239 GLY A C 1
ATOM 1896 O O . GLY A 1 239 ? -7.911 13.783 -13.138 1.00 67.06 239 GLY A O 1
ATOM 1897 N N . GLU A 1 240 ? -9.447 15.348 -13.619 1.00 70.94 240 GLU A N 1
ATOM 1898 C CA . GLU A 1 240 ? -8.624 16.499 -13.215 1.00 70.94 240 GLU A CA 1
ATOM 1899 C C . GLU A 1 240 ? -8.530 16.656 -11.689 1.00 70.94 240 GLU A C 1
ATOM 1901 O O . GLU A 1 240 ? -7.662 17.368 -11.182 1.00 70.94 240 GLU A O 1
ATOM 1906 N N . GLU A 1 241 ? -9.423 15.998 -10.950 1.00 81.38 241 GLU A N 1
ATOM 1907 C CA . GLU A 1 241 ? -9.452 16.035 -9.496 1.00 81.38 241 GLU A CA 1
ATOM 1908 C C . GLU A 1 241 ? -8.477 15.021 -8.882 1.00 81.38 241 GLU A C 1
ATOM 1910 O O . GLU A 1 241 ? -8.171 13.968 -9.440 1.00 81.38 241 GLU A O 1
ATOM 1915 N N . ASN A 1 242 ? -7.972 15.346 -7.696 1.00 88.00 242 ASN A N 1
ATOM 1916 C CA . ASN A 1 242 ? -7.091 14.475 -6.935 1.00 88.00 242 ASN A CA 1
ATOM 1917 C C . ASN A 1 242 ? -7.778 13.135 -6.601 1.00 88.00 242 ASN A C 1
ATOM 1919 O O . ASN A 1 242 ? -8.925 13.112 -6.139 1.00 88.00 242 ASN A O 1
ATOM 1923 N N . ASN A 1 243 ? -7.062 12.021 -6.799 1.00 91.44 243 ASN A N 1
ATOM 1924 C CA . ASN A 1 243 ? -7.627 10.684 -6.607 1.00 91.44 243 ASN A CA 1
ATOM 1925 C C . ASN A 1 243 ? -8.138 10.452 -5.173 1.00 91.44 243 ASN A C 1
ATOM 1927 O O . ASN A 1 243 ? -9.172 9.814 -5.001 1.00 91.44 243 ASN A O 1
ATOM 1931 N N . VAL A 1 244 ? -7.474 11.018 -4.159 1.00 94.75 244 VAL A N 1
ATOM 1932 C CA . VAL A 1 244 ? -7.850 10.844 -2.749 1.00 94.75 244 VAL A CA 1
ATOM 1933 C C . VAL A 1 244 ? -9.183 11.528 -2.460 1.00 94.75 244 VAL A C 1
ATOM 1935 O O . VAL A 1 244 ? -10.043 10.937 -1.820 1.00 94.75 244 VAL A O 1
ATOM 1938 N N . LEU A 1 245 ? -9.403 12.741 -2.978 1.00 94.56 245 LEU A N 1
ATOM 1939 C CA . LEU A 1 245 ? -10.675 13.459 -2.815 1.00 94.56 245 LEU A CA 1
ATOM 1940 C C . LEU A 1 245 ? -11.826 12.666 -3.441 1.00 94.56 245 LEU A C 1
ATOM 1942 O O . LEU A 1 245 ? -12.849 12.433 -2.797 1.00 94.56 245 LEU A O 1
ATOM 1946 N N . THR A 1 246 ? -11.630 12.212 -4.681 1.00 93.81 246 THR A N 1
ATOM 1947 C CA . THR A 1 246 ? -12.620 11.405 -5.408 1.00 93.81 246 THR A CA 1
ATOM 1948 C C . THR A 1 246 ? -12.895 10.088 -4.680 1.00 93.81 246 THR A C 1
ATOM 1950 O O . THR A 1 246 ? -14.051 9.725 -4.473 1.00 93.81 246 THR A O 1
ATOM 1953 N N . GLY A 1 247 ? -11.840 9.403 -4.230 1.00 95.81 247 GLY A N 1
ATOM 1954 C CA . GLY A 1 247 ? -11.931 8.154 -3.481 1.00 95.81 247 GLY A CA 1
ATOM 1955 C C . GLY A 1 247 ? -12.676 8.313 -2.158 1.00 95.81 247 GLY A C 1
ATOM 1956 O O . GLY A 1 247 ? -13.548 7.506 -1.860 1.00 95.81 247 GLY A O 1
ATOM 1957 N N . LEU A 1 248 ? -12.408 9.374 -1.391 1.00 97.50 248 LEU A N 1
ATOM 1958 C CA . LEU A 1 248 ? -13.091 9.628 -0.118 1.00 97.50 248 LEU A CA 1
ATOM 1959 C C . LEU A 1 248 ? -14.584 9.927 -0.301 1.00 97.50 248 LEU A C 1
ATOM 1961 O O . LEU A 1 248 ? -15.387 9.423 0.483 1.00 97.50 248 LEU A O 1
ATOM 1965 N N . ARG A 1 249 ? -14.973 10.687 -1.338 1.00 95.94 249 ARG A N 1
ATOM 1966 C CA . ARG A 1 249 ? -16.399 10.892 -1.657 1.00 95.94 249 ARG A CA 1
ATOM 1967 C C . ARG A 1 249 ? -17.087 9.581 -2.027 1.00 95.94 249 ARG A C 1
ATOM 1969 O O . ARG A 1 249 ? -18.190 9.312 -1.563 1.00 95.94 249 ARG A O 1
ATOM 1976 N N . GLU A 1 250 ? -16.446 8.752 -2.850 1.00 97.25 250 GLU A N 1
ATOM 1977 C CA . GLU A 1 250 ? -17.016 7.451 -3.210 1.00 97.25 250 GLU A CA 1
ATOM 1978 C C . GLU A 1 250 ? -17.070 6.494 -2.016 1.00 97.25 250 GLU A C 1
ATOM 1980 O O . GLU A 1 250 ? -18.050 5.768 -1.876 1.00 97.25 250 GLU A O 1
ATOM 1985 N N . LEU A 1 251 ? -16.077 6.512 -1.123 1.00 98.50 251 LEU A N 1
ATOM 1986 C CA . LEU A 1 251 ? -16.088 5.713 0.101 1.00 98.50 251 LEU A CA 1
ATOM 1987 C C . LEU A 1 251 ? -17.245 6.114 1.027 1.00 98.50 251 LEU A C 1
ATOM 1989 O O . LEU A 1 251 ? -17.957 5.231 1.497 1.00 98.50 251 LEU A O 1
ATOM 1993 N N . GLU A 1 252 ? -17.461 7.416 1.247 1.00 97.62 252 GLU A N 1
ATOM 1994 C CA . GLU A 1 252 ? -18.612 7.955 1.993 1.00 97.62 252 GLU A CA 1
ATOM 1995 C C . GLU A 1 252 ? -19.936 7.490 1.366 1.00 97.62 252 GLU A C 1
ATOM 1997 O O . GLU A 1 252 ? -20.772 6.882 2.035 1.00 97.62 252 GLU A O 1
ATOM 2002 N N . ARG A 1 253 ? -20.095 7.679 0.051 1.00 98.19 253 ARG A N 1
ATOM 2003 C CA . ARG A 1 253 ? -21.307 7.283 -0.681 1.00 98.19 253 ARG A CA 1
ATOM 2004 C C . ARG A 1 253 ? -21.592 5.781 -0.566 1.00 98.19 253 ARG A C 1
ATOM 2006 O O . ARG A 1 253 ? -22.735 5.377 -0.353 1.00 98.19 253 ARG A O 1
ATOM 2013 N N . LEU A 1 254 ? -20.565 4.945 -0.724 1.00 98.62 254 LEU A N 1
ATOM 2014 C CA . LEU A 1 254 ? -20.689 3.490 -0.604 1.00 98.62 254 LEU A CA 1
ATOM 2015 C C . LEU A 1 254 ? -20.977 3.059 0.834 1.00 98.62 254 LEU A C 1
ATOM 2017 O O . LEU A 1 254 ? -21.743 2.115 1.026 1.00 98.62 254 LEU A O 1
ATOM 2021 N N . ALA A 1 255 ? -20.399 3.740 1.825 1.00 98.56 255 ALA A N 1
ATOM 2022 C CA . ALA A 1 255 ? -20.667 3.485 3.235 1.00 98.56 255 ALA A CA 1
ATOM 2023 C C . ALA A 1 255 ? -22.147 3.700 3.561 1.00 98.56 255 ALA A C 1
ATOM 2025 O O . ALA A 1 255 ? -22.762 2.853 4.206 1.00 98.56 255 ALA A O 1
ATOM 2026 N N . GLU A 1 256 ? -22.752 4.776 3.053 1.00 97.81 256 GLU A N 1
ATOM 2027 C CA . GLU A 1 256 ? -24.187 5.035 3.212 1.00 97.81 256 GLU A CA 1
ATOM 2028 C C . GLU A 1 256 ? -25.056 4.001 2.479 1.00 97.81 256 GLU A C 1
ATOM 2030 O O . GLU A 1 256 ? -26.026 3.485 3.044 1.00 97.81 256 GLU A O 1
ATOM 2035 N N . GLU A 1 257 ? -24.704 3.676 1.231 1.00 98.31 257 GLU A N 1
ATOM 2036 C CA . GLU A 1 257 ? -25.457 2.742 0.384 1.00 98.31 257 GLU A CA 1
ATOM 2037 C C . GLU A 1 257 ? -25.450 1.313 0.949 1.00 98.31 257 GLU A C 1
ATOM 2039 O O . GLU A 1 257 ? -26.495 0.658 1.016 1.00 98.31 257 GLU A O 1
ATOM 2044 N N . HIS A 1 258 ? -24.283 0.843 1.392 1.00 97.88 258 HIS A N 1
ATOM 2045 C CA . HIS A 1 258 ? -24.065 -0.530 1.854 1.00 97.88 258 HIS A CA 1
ATOM 2046 C C . HIS A 1 258 ? -24.054 -0.679 3.380 1.00 97.88 258 HIS A C 1
ATOM 2048 O O . HIS A 1 258 ? -24.015 -1.805 3.871 1.00 97.88 258 HIS A O 1
ATOM 2054 N N . ARG A 1 259 ? -24.171 0.429 4.123 1.00 97.50 259 ARG A N 1
ATOM 2055 C CA . ARG A 1 259 ? -24.253 0.491 5.594 1.00 97.50 259 ARG A CA 1
ATOM 2056 C C . ARG A 1 259 ? -23.041 -0.085 6.326 1.00 97.50 259 ARG A C 1
ATOM 2058 O O . ARG A 1 259 ? -23.205 -0.704 7.376 1.00 97.50 259 ARG A O 1
ATOM 2065 N N . PHE A 1 260 ? -21.844 0.151 5.800 1.00 98.38 260 PHE A N 1
ATOM 2066 C CA . PHE A 1 260 ? -20.601 -0.146 6.510 1.00 98.38 260 PHE A CA 1
ATOM 2067 C C . PHE A 1 260 ? -20.030 1.110 7.170 1.00 98.38 260 PHE A C 1
ATOM 2069 O O . PHE A 1 260 ? -20.285 2.230 6.734 1.00 98.38 260 PHE A O 1
ATOM 2076 N N . GLU A 1 261 ? -19.221 0.927 8.207 1.00 98.31 261 GLU A N 1
ATOM 2077 C CA . GLU A 1 261 ? -18.452 2.006 8.822 1.00 98.31 261 GLU A CA 1
ATOM 2078 C C . GLU A 1 261 ? -17.127 2.228 8.061 1.00 98.31 261 GLU A C 1
ATOM 2080 O O . GLU A 1 261 ? -16.323 1.295 7.974 1.00 98.31 261 GLU A O 1
ATOM 2085 N N . PRO A 1 262 ? -16.858 3.428 7.512 1.00 98.56 262 PRO A N 1
ATOM 2086 C CA . PRO A 1 262 ? -15.571 3.751 6.908 1.00 98.56 262 PRO A CA 1
ATOM 2087 C C . PRO A 1 262 ? -14.567 4.238 7.968 1.00 98.56 262 PRO A C 1
ATOM 2089 O O . PRO A 1 262 ? -14.906 5.018 8.861 1.00 98.56 262 PRO A O 1
ATOM 2092 N N . LEU A 1 263 ? -13.304 3.828 7.843 1.00 98.75 263 LEU A N 1
ATOM 2093 C CA . LEU A 1 263 ? -12.198 4.262 8.703 1.00 98.75 263 LEU A CA 1
ATOM 2094 C C . LEU A 1 263 ? -10.928 4.475 7.874 1.00 98.75 263 LEU A C 1
ATOM 2096 O O . LEU A 1 263 ? -10.577 3.631 7.052 1.00 98.75 263 LEU A O 1
ATOM 2100 N N . ILE A 1 264 ? -10.196 5.559 8.135 1.00 98.75 264 ILE A N 1
ATOM 2101 C CA . ILE A 1 264 ? -8.849 5.756 7.584 1.00 98.75 264 ILE A CA 1
ATOM 2102 C C . ILE A 1 264 ? -7.798 5.413 8.642 1.00 98.75 264 ILE A C 1
ATOM 2104 O O . ILE A 1 264 ? -7.699 6.078 9.674 1.00 98.75 264 ILE A O 1
ATOM 2108 N N . ALA A 1 265 ? -6.979 4.400 8.378 1.00 98.69 265 ALA A N 1
ATOM 2109 C CA . ALA A 1 265 ? -5.821 4.057 9.192 1.00 98.69 265 ALA A CA 1
ATOM 2110 C C . ALA A 1 265 ? -4.549 4.605 8.537 1.00 98.69 265 ALA A C 1
ATOM 2112 O O . ALA A 1 265 ? -4.145 4.149 7.475 1.00 98.69 265 ALA A O 1
ATOM 2113 N N . VAL A 1 266 ? -3.907 5.589 9.162 1.00 98.56 266 VAL A N 1
ATOM 2114 C CA . VAL A 1 266 ? -2.715 6.238 8.609 1.00 98.56 266 VAL A CA 1
ATOM 2115 C C . VAL A 1 266 ? -1.477 5.393 8.892 1.00 98.56 266 VAL A C 1
ATOM 2117 O O . VAL A 1 266 ? -1.080 5.208 10.051 1.00 98.56 266 VAL A O 1
ATOM 2120 N N . TRP A 1 267 ? -0.854 4.915 7.817 1.00 98.25 267 TRP A N 1
ATOM 2121 C CA . TRP A 1 267 ? 0.400 4.176 7.845 1.00 98.25 267 TRP A CA 1
ATOM 2122 C C . TRP A 1 267 ? 1.605 5.122 7.993 1.00 98.25 267 TRP A C 1
ATOM 2124 O O . TRP A 1 267 ? 1.748 6.070 7.210 1.00 98.25 267 TRP A O 1
ATOM 2134 N N . PRO A 1 268 ? 2.506 4.892 8.964 1.00 97.50 268 PRO A N 1
ATOM 2135 C CA . PRO A 1 268 ? 3.675 5.741 9.148 1.00 97.50 268 PRO A CA 1
ATOM 2136 C C . PRO A 1 268 ? 4.799 5.450 8.149 1.00 97.50 268 PRO A C 1
ATOM 2138 O O . PRO A 1 268 ? 4.902 4.372 7.568 1.00 97.50 268 PRO A O 1
ATOM 2141 N N . ALA A 1 269 ? 5.724 6.402 8.024 1.00 91.00 269 ALA A N 1
ATOM 2142 C CA . ALA A 1 269 ? 7.030 6.163 7.429 1.00 91.00 269 ALA A CA 1
ATOM 2143 C C . ALA A 1 269 ? 8.068 5.839 8.514 1.00 91.00 269 ALA A C 1
ATOM 2145 O O . ALA A 1 269 ? 8.170 6.514 9.543 1.00 91.00 269 ALA A O 1
ATOM 2146 N N . PHE A 1 270 ? 8.881 4.822 8.246 1.00 89.06 270 PHE A N 1
ATOM 2147 C CA . PHE A 1 270 ? 9.919 4.343 9.154 1.00 89.06 270 PHE A CA 1
ATOM 2148 C C . PHE A 1 270 ? 11.279 4.853 8.684 1.00 89.06 270 PHE A C 1
ATOM 2150 O O . PHE A 1 270 ? 11.815 4.392 7.677 1.00 89.06 270 PHE A O 1
ATOM 2157 N N . LEU A 1 271 ? 11.840 5.832 9.389 1.00 81.12 271 LEU A N 1
ATOM 2158 C CA . LEU A 1 271 ? 13.158 6.387 9.082 1.00 81.12 271 LEU A CA 1
ATOM 2159 C C . LEU A 1 271 ? 14.238 5.710 9.932 1.00 81.12 271 LEU A C 1
ATOM 2161 O O . LEU A 1 271 ? 13.959 4.845 10.763 1.00 81.12 271 LEU A O 1
ATOM 2165 N N . ASP A 1 272 ? 15.497 6.103 9.731 1.00 77.44 272 ASP A N 1
ATOM 2166 C CA . ASP A 1 272 ? 16.618 5.531 10.483 1.00 77.44 272 ASP A CA 1
ATOM 2167 C C . ASP A 1 272 ? 16.509 5.768 11.993 1.00 77.44 272 ASP A C 1
ATOM 2169 O O . ASP A 1 272 ? 16.943 4.919 12.770 1.00 77.44 272 ASP A O 1
ATOM 2173 N N . LYS A 1 273 ? 15.931 6.904 12.400 1.00 80.12 273 LYS A N 1
ATOM 2174 C CA . LYS A 1 273 ? 15.922 7.378 13.793 1.00 80.12 273 LYS A CA 1
ATOM 2175 C C . LYS A 1 273 ? 14.538 7.622 14.372 1.00 80.12 273 LYS A C 1
ATOM 2177 O O . LYS A 1 273 ? 14.405 7.793 15.578 1.00 80.12 273 LYS A O 1
ATOM 2182 N N . GLU A 1 274 ? 13.525 7.698 13.523 1.00 88.50 274 GLU A N 1
ATOM 2183 C CA . GLU A 1 274 ? 12.198 8.132 13.930 1.00 88.50 274 GLU A CA 1
ATOM 2184 C C . GLU A 1 274 ? 11.108 7.492 13.076 1.00 88.50 274 GLU A C 1
ATOM 2186 O O . GLU A 1 274 ? 11.353 6.974 11.986 1.00 88.50 274 GLU A O 1
ATOM 2191 N N . ILE A 1 275 ? 9.896 7.528 13.618 1.00 95.12 275 ILE A N 1
ATOM 2192 C CA . ILE A 1 275 ? 8.669 7.091 12.963 1.00 95.12 275 ILE A CA 1
ATOM 2193 C C . ILE A 1 275 ? 7.831 8.344 12.757 1.00 95.12 275 ILE A C 1
ATOM 2195 O O . ILE A 1 275 ? 7.414 8.980 13.736 1.00 95.12 275 ILE A O 1
ATOM 2199 N N . VAL A 1 276 ? 7.597 8.696 11.498 1.00 92.38 276 VAL A N 1
ATOM 2200 C CA . VAL A 1 276 ? 6.922 9.942 11.125 1.00 92.38 276 VAL A CA 1
ATOM 2201 C C . VAL A 1 276 ? 5.607 9.644 10.433 1.00 92.38 276 VAL A C 1
ATOM 2203 O O . VAL A 1 276 ? 5.514 8.732 9.616 1.00 92.38 276 VAL A O 1
ATOM 2206 N N . ASP A 1 277 ? 4.599 10.444 10.750 1.00 95.44 277 ASP A N 1
ATOM 2207 C CA . ASP A 1 277 ? 3.363 10.469 9.984 1.00 95.44 277 ASP A CA 1
ATOM 2208 C C . ASP A 1 277 ? 3.568 11.434 8.802 1.00 95.44 277 ASP A C 1
ATOM 2210 O O . ASP A 1 277 ? 3.865 12.614 9.025 1.00 95.44 277 ASP A O 1
ATOM 2214 N N . PRO A 1 278 ? 3.516 10.951 7.550 1.00 88.38 278 PRO A N 1
ATOM 2215 C CA . PRO A 1 278 ? 3.788 11.775 6.378 1.00 88.38 278 PRO A CA 1
ATOM 2216 C C . PRO A 1 278 ? 2.667 12.796 6.135 1.00 88.38 278 PRO A C 1
ATOM 2218 O O . PRO A 1 278 ? 1.530 12.601 6.555 1.00 88.38 278 PRO A O 1
ATOM 2221 N N . HIS A 1 279 ? 2.980 13.858 5.384 1.00 89.44 279 HIS A N 1
ATOM 2222 C CA . HIS A 1 279 ? 1.999 14.838 4.887 1.00 89.44 279 HIS A CA 1
ATOM 2223 C C . HIS A 1 279 ? 1.258 15.611 5.990 1.00 89.44 279 HIS A C 1
ATOM 2225 O O . HIS A 1 279 ? 0.034 15.733 5.982 1.00 89.44 279 HIS A O 1
ATOM 2231 N N . MET A 1 280 ? 2.012 16.149 6.948 1.00 89.38 280 MET A N 1
ATOM 2232 C CA . MET A 1 280 ? 1.494 17.032 7.995 1.00 89.38 280 MET A CA 1
ATOM 2233 C C . MET A 1 280 ? 1.105 18.416 7.445 1.00 89.38 280 MET A C 1
ATOM 2235 O O . MET A 1 280 ? 1.753 18.941 6.538 1.00 89.38 280 MET A O 1
ATOM 2239 N N . MET A 1 281 ? 0.063 19.022 8.016 1.00 87.88 281 MET A N 1
ATOM 2240 C CA . MET A 1 281 ? -0.352 20.392 7.713 1.00 87.88 281 MET A CA 1
ATOM 2241 C C . MET A 1 281 ? 0.686 21.409 8.207 1.00 87.88 281 MET A C 1
ATOM 2243 O O . MET A 1 281 ? 1.210 21.311 9.316 1.00 87.88 281 MET A O 1
ATOM 2247 N N . ASN A 1 282 ? 0.941 22.446 7.405 1.00 81.12 282 ASN A N 1
ATOM 2248 C CA . ASN A 1 282 ? 1.936 23.488 7.702 1.00 81.12 282 ASN A CA 1
ATOM 2249 C C . ASN A 1 282 ? 1.392 24.644 8.567 1.00 81.12 282 ASN A C 1
ATOM 2251 O O . ASN A 1 282 ? 1.929 25.749 8.533 1.00 81.12 282 ASN A O 1
ATOM 2255 N N . ASP A 1 283 ? 0.325 24.414 9.331 1.00 84.00 283 ASP A N 1
ATOM 2256 C CA . ASP A 1 283 ? -0.368 25.436 10.127 1.00 84.00 283 ASP A CA 1
ATOM 2257 C C . ASP A 1 283 ? -0.196 25.265 11.647 1.00 84.00 283 ASP A C 1
ATOM 2259 O O . ASP A 1 283 ? -0.794 25.995 12.434 1.00 84.00 283 ASP A O 1
ATOM 2263 N N . GLY A 1 284 ? 0.634 24.305 12.069 1.00 85.38 284 GLY A N 1
ATOM 2264 C CA . GLY A 1 284 ? 0.934 24.045 13.479 1.00 85.38 284 GLY A CA 1
ATOM 2265 C C . GLY A 1 284 ? -0.156 23.286 14.241 1.00 85.38 284 GLY A C 1
ATOM 2266 O O . GLY A 1 284 ? 0.008 23.057 15.437 1.00 85.38 284 GLY A O 1
ATOM 2267 N N . SER A 1 285 ? -1.234 22.858 13.577 1.00 89.62 285 SER A N 1
ATOM 2268 C CA . SER A 1 285 ? -2.295 22.040 14.190 1.00 89.62 285 SER A CA 1
ATOM 2269 C C . SER A 1 285 ? -1.831 20.647 14.622 1.00 89.62 285 SER A C 1
ATOM 2271 O O . SER A 1 285 ? -2.425 20.045 15.515 1.00 89.62 285 SER A O 1
ATOM 2273 N N . GLY A 1 286 ? -0.785 20.131 13.970 1.00 91.31 286 GLY A N 1
ATOM 2274 C CA . GLY A 1 286 ? -0.360 18.741 14.086 1.00 91.31 286 GLY A CA 1
ATOM 2275 C C . GLY A 1 286 ? -1.248 17.758 13.320 1.00 91.31 286 GLY A C 1
ATOM 2276 O O . GLY A 1 286 ? -1.003 16.558 13.421 1.00 91.31 286 GLY A O 1
ATOM 2277 N N . ASP A 1 287 ? -2.247 18.233 12.567 1.00 95.25 287 ASP A N 1
ATOM 2278 C CA . ASP A 1 287 ? -3.112 17.411 11.715 1.00 95.25 287 ASP A CA 1
ATOM 2279 C C . ASP A 1 287 ? -2.379 16.969 10.444 1.00 95.25 287 ASP A C 1
ATOM 2281 O O . ASP A 1 287 ? -1.481 17.657 9.950 1.00 95.25 287 ASP A O 1
ATOM 2285 N N . LEU A 1 288 ? -2.798 15.847 9.869 1.00 96.62 288 LEU A N 1
ATOM 2286 C CA . LEU A 1 288 ? -2.362 15.410 8.545 1.00 96.62 288 LEU A CA 1
ATOM 2287 C C . LEU A 1 288 ? -3.338 15.879 7.469 1.00 96.62 288 LEU A C 1
ATOM 2289 O O . LEU A 1 288 ? -4.533 16.050 7.717 1.00 96.62 288 LEU A O 1
ATOM 2293 N N . VAL A 1 289 ? -2.839 16.016 6.242 1.00 95.38 289 VAL A N 1
ATOM 2294 C CA . VAL A 1 289 ? -3.669 16.352 5.076 1.00 95.38 289 VAL A CA 1
ATOM 2295 C C . VAL A 1 289 ? -4.814 15.348 4.926 1.00 95.38 289 VAL A C 1
ATOM 2297 O O . VAL A 1 289 ? -5.970 15.751 4.829 1.00 95.38 289 VAL A O 1
ATOM 2300 N N . ILE A 1 290 ? -4.512 14.045 4.971 1.00 97.19 290 ILE A N 1
ATOM 2301 C CA . ILE A 1 290 ? -5.522 12.984 4.843 1.00 97.19 290 ILE A CA 1
ATOM 2302 C C . ILE A 1 290 ? -6.570 13.031 5.957 1.00 97.19 290 ILE A C 1
ATOM 2304 O O . ILE A 1 290 ? -7.748 12.818 5.694 1.00 97.19 290 ILE A O 1
ATOM 2308 N N . GLU A 1 291 ? -6.178 13.364 7.186 1.00 97.56 291 GLU A N 1
ATOM 2309 C CA . GLU A 1 291 ? -7.124 13.455 8.297 1.00 97.56 291 GLU A CA 1
ATOM 2310 C C . GLU A 1 291 ? -8.161 14.541 8.044 1.00 97.56 291 GLU A C 1
ATOM 2312 O O . GLU A 1 291 ? -9.355 14.290 8.164 1.00 97.56 291 GLU A O 1
ATOM 2317 N N . ARG A 1 292 ? -7.724 15.727 7.609 1.00 96.56 292 ARG A N 1
ATOM 2318 C CA . ARG A 1 292 ? -8.651 16.821 7.311 1.00 96.56 292 ARG A CA 1
ATOM 2319 C C . ARG A 1 292 ? -9.568 16.518 6.135 1.00 96.56 292 ARG A C 1
ATOM 2321 O O . ARG A 1 292 ? -10.748 16.867 6.163 1.00 96.56 292 ARG A O 1
ATOM 2328 N N . LEU A 1 293 ? -9.050 15.843 5.114 1.00 96.50 293 LEU A N 1
ATOM 2329 C CA . LEU A 1 293 ? -9.871 15.397 3.992 1.00 96.50 293 LEU A CA 1
ATOM 2330 C C . LEU A 1 293 ? -10.920 14.369 4.444 1.00 96.50 293 LEU A C 1
ATOM 2332 O O . LEU A 1 293 ? -12.096 14.538 4.139 1.00 96.50 293 LEU A O 1
ATOM 2336 N N . ALA A 1 294 ? -10.528 13.359 5.226 1.00 97.25 294 ALA A N 1
ATOM 2337 C CA . ALA A 1 294 ? -11.431 12.328 5.739 1.00 97.25 294 ALA A CA 1
ATOM 2338 C C . ALA A 1 294 ? -12.498 12.903 6.686 1.00 97.25 294 ALA A C 1
ATOM 2340 O O . ALA A 1 294 ? -13.688 12.629 6.533 1.00 97.25 294 ALA A O 1
ATOM 2341 N N . TRP A 1 295 ? -12.099 13.776 7.614 1.00 97.00 295 TRP A N 1
ATOM 2342 C CA . TRP A 1 295 ? -13.015 14.429 8.551 1.00 97.00 295 TRP A CA 1
ATOM 2343 C C . TRP A 1 295 ? -14.044 15.324 7.849 1.00 97.00 295 TRP A C 1
ATOM 2345 O O . TRP A 1 295 ? -15.177 15.422 8.316 1.00 97.00 295 TRP A O 1
ATOM 2355 N N . SER A 1 296 ? -13.696 15.919 6.699 1.00 95.31 296 SER A N 1
ATOM 2356 C CA . SER A 1 296 ? -14.641 16.694 5.872 1.00 95.31 296 SER A CA 1
ATOM 2357 C C . SER A 1 296 ? -15.769 15.831 5.284 1.00 95.31 296 SER A C 1
ATOM 2359 O O . SER A 1 296 ? -16.749 16.369 4.780 1.00 95.31 296 SER A O 1
ATOM 2361 N N . ARG A 1 297 ? -15.633 14.499 5.328 1.00 93.94 297 ARG A N 1
ATOM 2362 C CA . ARG A 1 297 ? -16.608 13.486 4.875 1.00 93.94 297 ARG A CA 1
ATOM 2363 C C . ARG A 1 297 ? -17.207 12.683 6.033 1.00 93.94 297 ARG A C 1
ATOM 2365 O O . ARG A 1 297 ? -17.754 11.606 5.843 1.00 93.94 297 ARG A O 1
ATOM 2372 N N . GLY A 1 298 ? -16.998 13.139 7.271 1.00 94.31 298 GLY A N 1
ATOM 2373 C CA . GLY A 1 298 ? -17.439 12.409 8.461 1.00 94.31 298 GLY A CA 1
ATOM 2374 C C . GLY A 1 298 ? -16.705 11.083 8.707 1.00 94.31 298 GLY A C 1
ATOM 2375 O O . GLY A 1 298 ? -17.148 10.300 9.545 1.00 94.31 298 GLY A O 1
ATOM 2376 N N . ILE A 1 299 ? -15.590 10.822 8.018 1.00 97.25 299 ILE A N 1
ATOM 2377 C CA . ILE A 1 299 ? -14.839 9.568 8.136 1.00 97.25 299 ILE A CA 1
ATOM 2378 C C . ILE A 1 299 ? -13.808 9.711 9.257 1.00 97.25 299 ILE A C 1
ATOM 2380 O O . ILE A 1 299 ? -12.963 10.609 9.237 1.00 97.25 299 ILE A O 1
ATOM 2384 N N . ALA A 1 300 ? -13.873 8.820 10.246 1.00 97.94 300 ALA A N 1
ATOM 2385 C CA . ALA A 1 300 ? -12.928 8.808 11.355 1.00 97.94 300 ALA A CA 1
ATOM 2386 C C . ALA A 1 300 ? -11.532 8.352 10.902 1.00 97.94 300 ALA A C 1
ATOM 2388 O O . ALA A 1 300 ? -11.384 7.598 9.937 1.00 97.94 300 ALA A O 1
ATOM 2389 N N . THR A 1 301 ? -10.500 8.787 11.623 1.00 98.38 301 THR A N 1
ATOM 2390 C CA . THR A 1 301 ? -9.103 8.440 11.346 1.00 98.38 301 THR A CA 1
ATOM 2391 C C . THR A 1 301 ? -8.405 7.849 12.568 1.00 98.38 301 THR A C 1
ATOM 2393 O O . THR A 1 301 ? -8.760 8.137 13.711 1.00 98.38 301 THR A O 1
ATOM 2396 N N . VAL A 1 302 ? -7.375 7.037 12.347 1.00 98.12 302 VAL A N 1
ATOM 2397 C CA . VAL A 1 302 ? -6.460 6.567 13.394 1.00 98.12 302 VAL A CA 1
ATOM 2398 C C . VAL A 1 302 ? -5.032 6.544 12.862 1.00 98.12 302 VAL A C 1
ATOM 2400 O O . VAL A 1 302 ? -4.794 6.090 11.748 1.00 98.12 302 VAL A O 1
ATOM 2403 N N . ARG A 1 303 ? -4.063 7.023 13.646 1.00 98.00 303 ARG A N 1
ATOM 2404 C CA . ARG A 1 303 ? -2.637 6.913 13.306 1.00 98.00 303 ARG A CA 1
ATOM 2405 C C . ARG A 1 303 ? -2.059 5.652 13.924 1.00 98.00 303 ARG A C 1
ATOM 2407 O O . ARG A 1 303 ? -2.159 5.454 15.133 1.00 98.00 303 ARG A O 1
ATOM 2414 N N . LEU A 1 304 ? -1.409 4.816 13.118 1.00 98.31 304 LEU A N 1
ATOM 2415 C CA . LEU A 1 304 ? -0.780 3.596 13.637 1.00 98.31 304 LEU A CA 1
ATOM 2416 C C . LEU A 1 304 ? 0.577 3.886 14.303 1.00 98.31 304 LEU A C 1
ATOM 2418 O O . LEU A 1 304 ? 1.054 3.095 15.117 1.00 98.31 304 LEU A O 1
ATOM 2422 N N . SER A 1 305 ? 1.187 5.038 13.999 1.00 97.44 305 SER A N 1
ATOM 2423 C CA . SER A 1 305 ? 2.527 5.439 14.444 1.00 97.44 305 SER A CA 1
ATOM 2424 C C . SER A 1 305 ? 2.747 5.372 15.952 1.00 97.44 305 SER A C 1
ATOM 2426 O O . SER A 1 305 ? 3.841 5.012 16.388 1.00 97.44 305 SER A O 1
ATOM 2428 N N . ASP A 1 306 ? 1.731 5.669 16.759 1.00 94.31 306 ASP A N 1
ATOM 2429 C CA . ASP A 1 306 ? 1.864 5.677 18.215 1.00 94.31 306 ASP A CA 1
ATOM 2430 C C . ASP A 1 306 ? 2.121 4.283 18.793 1.00 94.31 306 ASP A C 1
ATOM 2432 O O . ASP A 1 306 ? 2.932 4.148 19.712 1.00 94.31 306 ASP A O 1
ATOM 2436 N N . HIS A 1 307 ? 1.529 3.235 18.211 1.00 95.88 307 HIS A N 1
ATOM 2437 C CA . HIS A 1 307 ? 1.795 1.854 18.624 1.00 95.88 307 HIS A CA 1
ATOM 2438 C C . HIS A 1 307 ? 3.250 1.47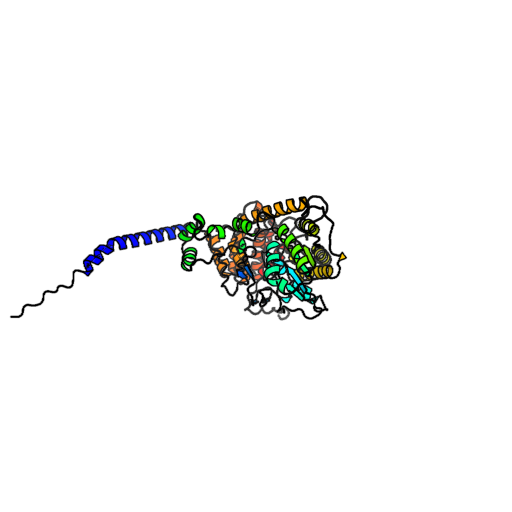6 18.333 1.00 95.88 307 HIS A C 1
ATOM 2440 O O . HIS A 1 307 ? 3.956 1.007 19.226 1.00 95.88 307 HIS A O 1
ATOM 2446 N N . TYR A 1 308 ? 3.752 1.803 17.139 1.00 97.12 308 TYR A N 1
ATOM 2447 C CA . TYR A 1 308 ? 5.157 1.579 16.788 1.00 97.12 308 TYR A CA 1
ATOM 2448 C C . TYR A 1 308 ? 6.129 2.379 17.658 1.00 97.12 308 TYR A C 1
ATOM 2450 O O . TYR A 1 308 ? 7.171 1.861 18.060 1.00 97.12 308 TYR A O 1
ATOM 2458 N N . ARG A 1 309 ? 5.818 3.646 17.967 1.00 96.44 309 ARG A N 1
ATOM 2459 C CA . ARG A 1 309 ? 6.653 4.480 18.850 1.00 96.44 309 ARG A CA 1
ATOM 2460 C C . ARG A 1 309 ? 6.687 3.923 20.271 1.00 96.44 309 ARG A C 1
ATOM 2462 O O . ARG A 1 309 ? 7.723 4.029 20.926 1.00 96.44 309 ARG A O 1
ATOM 2469 N N . ASN A 1 310 ? 5.581 3.364 20.757 1.00 94.81 310 ASN A N 1
ATOM 2470 C CA . ASN A 1 310 ? 5.515 2.751 22.080 1.00 94.81 310 ASN A CA 1
ATOM 2471 C C . ASN A 1 310 ? 6.288 1.429 22.130 1.00 94.81 310 ASN A C 1
ATOM 2473 O O . ASN A 1 310 ? 7.087 1.257 23.050 1.00 94.81 310 ASN A O 1
ATOM 2477 N N . ASP A 1 311 ? 6.140 0.565 21.121 1.00 95.12 311 ASP A N 1
ATOM 2478 C CA . ASP A 1 311 ? 6.934 -0.667 21.010 1.00 95.12 311 ASP A CA 1
ATOM 2479 C C . ASP A 1 311 ? 8.433 -0.355 20.928 1.00 95.12 311 ASP A C 1
ATOM 2481 O O . ASP A 1 311 ? 9.233 -0.892 21.690 1.00 95.12 311 ASP A O 1
ATOM 2485 N N . LEU A 1 312 ? 8.814 0.626 20.103 1.00 92.62 312 LEU A N 1
ATOM 2486 C CA . LEU A 1 312 ? 10.214 1.014 19.914 1.00 92.62 312 LEU A CA 1
ATOM 2487 C C . LEU A 1 312 ? 10.881 1.460 21.222 1.00 92.62 312 LEU A C 1
ATOM 2489 O O . LEU A 1 312 ? 12.040 1.129 21.460 1.00 92.62 312 LEU A O 1
ATOM 2493 N N . LYS A 1 313 ? 10.155 2.194 22.076 1.00 92.12 313 LYS A N 1
ATOM 2494 C CA . LYS A 1 313 ? 10.641 2.621 23.400 1.00 92.12 313 LYS A CA 1
ATOM 2495 C C . LYS A 1 313 ? 10.828 1.451 24.367 1.00 92.12 313 LYS A C 1
ATOM 2497 O O . LYS A 1 313 ? 11.613 1.577 25.304 1.00 92.12 313 LYS A O 1
ATOM 2502 N N . ALA A 1 314 ? 10.091 0.358 24.177 1.00 89.62 314 ALA A N 1
ATOM 2503 C CA . ALA A 1 314 ? 10.169 -0.834 25.014 1.00 89.62 314 ALA A CA 1
ATOM 2504 C C . ALA A 1 314 ? 11.294 -1.795 24.583 1.00 89.62 314 ALA A C 1
ATOM 2506 O O . ALA A 1 314 ? 11.686 -2.663 25.366 1.00 89.62 314 ALA A O 1
ATOM 2507 N N . LEU A 1 315 ? 11.839 -1.643 23.369 1.00 84.94 315 LEU A N 1
ATOM 2508 C CA . LEU A 1 315 ? 12.916 -2.495 22.870 1.00 84.94 315 LEU A CA 1
ATOM 2509 C C . LEU A 1 315 ? 14.257 -2.202 23.577 1.00 84.94 315 LEU A C 1
ATOM 2511 O O . LEU A 1 315 ? 14.665 -1.046 23.688 1.00 84.94 315 LEU A O 1
ATOM 2515 N N . PRO A 1 316 ? 15.006 -3.239 23.998 1.00 74.88 316 PRO A N 1
ATOM 2516 C CA . PRO A 1 316 ? 16.216 -3.074 24.808 1.00 74.88 316 PRO A CA 1
ATOM 2517 C C . PRO A 1 316 ? 17.419 -2.454 24.071 1.00 74.88 316 PRO A C 1
ATOM 2519 O O . PRO A 1 316 ? 18.314 -1.933 24.731 1.00 74.88 316 PRO A O 1
ATOM 2522 N N . GLU A 1 317 ? 17.462 -2.496 22.733 1.00 73.31 317 GLU A N 1
ATOM 2523 C CA . GLU A 1 317 ? 18.615 -2.045 21.926 1.00 73.31 317 GLU A CA 1
ATOM 2524 C C . GLU A 1 317 ? 18.342 -0.801 21.053 1.00 73.31 317 GLU A C 1
ATOM 2526 O O . GLU A 1 317 ? 19.157 -0.488 20.190 1.00 73.31 317 GLU A O 1
ATOM 2531 N N . SER A 1 318 ? 17.224 -0.083 21.254 1.00 67.50 318 SER A N 1
ATOM 2532 C CA . SER A 1 318 ? 16.801 1.076 20.430 1.00 67.50 318 SER A CA 1
ATOM 2533 C C . SER A 1 318 ? 17.126 0.919 18.930 1.00 67.50 318 SER A C 1
ATOM 2535 O O . SER A 1 318 ? 17.818 1.766 18.354 1.00 67.50 318 SER A O 1
ATOM 2537 N N . PRO A 1 319 ? 16.700 -0.186 18.285 1.00 79.06 319 PRO A N 1
ATOM 2538 C CA . PRO A 1 319 ? 17.054 -0.445 16.899 1.00 79.06 319 PRO A CA 1
ATOM 2539 C C . PRO A 1 319 ? 16.482 0.641 15.987 1.00 79.06 319 PRO A C 1
ATOM 2541 O O . PRO A 1 319 ? 15.459 1.252 16.281 1.00 79.06 319 PRO A O 1
ATOM 2544 N N . SER A 1 320 ? 17.110 0.846 14.831 1.00 84.44 320 SER A N 1
ATOM 2545 C CA . SER A 1 320 ? 16.537 1.702 13.792 1.00 84.44 320 SER A CA 1
ATOM 2546 C C . SER A 1 320 ? 15.096 1.260 13.456 1.00 84.44 320 SER A C 1
ATOM 2548 O O . SER A 1 320 ? 14.904 0.072 13.167 1.00 84.44 320 SER A O 1
ATOM 2550 N N . PRO A 1 321 ? 14.091 2.164 13.438 1.00 85.94 321 PRO A N 1
ATOM 2551 C CA . PRO A 1 321 ? 12.694 1.810 13.177 1.00 85.94 321 PRO A CA 1
ATOM 2552 C C . PRO A 1 321 ? 12.484 1.047 11.873 1.00 85.94 321 PRO A C 1
ATOM 2554 O O . PRO A 1 321 ? 11.779 0.040 11.859 1.00 85.94 321 PRO A O 1
ATOM 2557 N N . ARG A 1 322 ? 13.146 1.460 10.784 1.00 84.94 322 ARG A N 1
ATOM 2558 C CA . ARG A 1 322 ? 13.084 0.705 9.524 1.00 84.94 322 ARG A CA 1
ATOM 2559 C C . ARG A 1 322 ? 13.649 -0.706 9.654 1.00 84.94 322 ARG A C 1
ATOM 2561 O O . ARG A 1 322 ? 13.132 -1.650 9.084 1.00 84.94 322 ARG A O 1
ATOM 2568 N N . VAL A 1 323 ? 14.701 -0.907 10.441 1.00 79.00 323 VAL A N 1
ATOM 2569 C CA . VAL A 1 323 ? 15.242 -2.258 10.650 1.00 79.00 323 VAL A CA 1
ATOM 2570 C C . VAL A 1 323 ? 14.288 -3.111 11.487 1.00 79.00 323 VAL A C 1
ATOM 2572 O O . VAL A 1 323 ? 14.192 -4.312 11.238 1.00 79.00 323 VAL A O 1
ATOM 2575 N N . ALA A 1 324 ? 13.604 -2.503 12.456 1.00 84.00 324 ALA A N 1
ATOM 2576 C CA . ALA A 1 324 ? 12.687 -3.191 13.354 1.00 84.00 324 ALA A CA 1
ATOM 2577 C C . ALA A 1 324 ? 11.377 -3.599 12.663 1.00 84.00 324 ALA A C 1
ATOM 2579 O O . ALA A 1 324 ? 10.945 -4.739 12.818 1.00 84.00 324 ALA A O 1
ATOM 2580 N N . TYR A 1 325 ? 10.777 -2.710 11.867 1.00 92.56 325 TYR A N 1
ATOM 2581 C CA . TYR A 1 325 ? 9.381 -2.864 11.436 1.00 92.56 325 TYR A CA 1
ATOM 2582 C C . TYR A 1 325 ? 9.179 -3.040 9.935 1.00 92.56 325 TYR A C 1
ATOM 2584 O O . TYR A 1 325 ? 8.105 -3.482 9.533 1.00 92.56 325 TYR A O 1
ATOM 2592 N N . THR A 1 326 ? 10.180 -2.753 9.095 1.00 82.31 326 THR A N 1
ATOM 2593 C CA . THR A 1 326 ? 10.020 -2.879 7.642 1.00 82.31 326 THR A CA 1
ATOM 2594 C C . THR A 1 326 ? 10.761 -4.078 7.063 1.00 82.31 326 THR A C 1
ATOM 2596 O O . THR A 1 326 ? 11.815 -4.528 7.536 1.00 82.31 326 THR A O 1
ATOM 2599 N N . ALA A 1 327 ? 10.184 -4.641 6.009 1.00 72.81 327 ALA A N 1
ATOM 2600 C CA . ALA A 1 327 ? 10.833 -5.595 5.145 1.00 72.81 327 ALA A CA 1
ATOM 2601 C C . ALA A 1 327 ? 11.965 -4.885 4.402 1.00 72.81 327 ALA A C 1
ATOM 2603 O O . ALA A 1 327 ? 11.858 -3.737 3.978 1.00 72.81 327 ALA A O 1
ATOM 2604 N N . ARG A 1 328 ? 13.098 -5.579 4.257 1.00 65.19 328 ARG A N 1
ATOM 2605 C CA . ARG A 1 328 ? 14.282 -5.061 3.543 1.00 65.19 328 ARG A CA 1
ATOM 2606 C C . ARG A 1 328 ? 14.845 -3.753 4.129 1.00 65.19 328 ARG A C 1
ATOM 2608 O O . ARG A 1 328 ? 15.735 -3.165 3.525 1.00 65.19 328 ARG A O 1
ATOM 2615 N N . SER A 1 329 ? 14.404 -3.357 5.328 1.00 67.50 329 SER A N 1
ATOM 2616 C CA . SER A 1 329 ? 14.783 -2.098 5.975 1.00 67.50 329 SER A CA 1
ATOM 2617 C C . SER A 1 329 ? 14.517 -0.877 5.083 1.00 67.50 329 SER A C 1
ATOM 2619 O O . SER A 1 329 ? 15.303 0.079 5.067 1.00 67.50 329 SER A O 1
ATOM 2621 N N . ASP A 1 330 ? 13.446 -0.938 4.290 1.00 75.25 330 ASP A N 1
ATOM 2622 C CA . ASP A 1 330 ? 12.956 0.219 3.551 1.00 75.25 330 ASP A CA 1
ATOM 2623 C C . ASP A 1 330 ? 12.172 1.166 4.476 1.00 75.25 330 ASP A C 1
ATOM 2625 O O . ASP A 1 330 ? 12.226 1.043 5.695 1.00 75.25 330 ASP A O 1
ATOM 2629 N N . THR A 1 331 ? 11.472 2.153 3.926 1.00 80.06 331 THR A N 1
ATOM 2630 C CA . THR A 1 331 ? 10.798 3.174 4.745 1.00 80.06 331 THR A CA 1
ATOM 2631 C C . THR A 1 331 ? 9.293 2.958 4.911 1.00 80.06 331 THR A C 1
ATOM 2633 O O . THR A 1 331 ? 8.626 3.856 5.422 1.00 80.06 331 THR A O 1
ATOM 2636 N N . MET A 1 332 ? 8.744 1.819 4.470 1.00 84.25 332 MET A N 1
ATOM 2637 C CA . MET A 1 332 ? 7.295 1.642 4.329 1.00 84.25 332 MET A CA 1
ATOM 2638 C C . MET A 1 332 ? 6.803 0.204 4.496 1.00 84.25 332 MET A C 1
ATOM 2640 O O . MET A 1 332 ? 5.872 -0.010 5.264 1.00 84.25 332 MET A O 1
ATOM 2644 N N . HIS A 1 333 ? 7.349 -0.763 3.760 1.00 89.69 333 HIS A N 1
ATOM 2645 C CA . HIS A 1 333 ? 6.707 -2.067 3.627 1.00 89.69 333 HIS A CA 1
ATOM 2646 C C . HIS A 1 333 ? 6.939 -2.893 4.886 1.00 89.69 333 HIS A C 1
ATOM 2648 O O . HIS A 1 333 ? 8.092 -3.063 5.269 1.00 89.69 333 HIS A O 1
ATOM 2654 N N . PRO A 1 334 ? 5.903 -3.427 5.541 1.00 94.00 334 PRO A N 1
ATOM 2655 C CA . PRO A 1 334 ? 6.072 -4.080 6.830 1.00 94.00 334 PRO A CA 1
ATOM 2656 C C . PRO A 1 334 ? 6.805 -5.422 6.713 1.00 94.00 334 PRO A C 1
ATOM 2658 O O . PRO A 1 334 ? 6.670 -6.146 5.728 1.00 94.00 334 PRO A O 1
ATOM 2661 N N . ASN A 1 335 ? 7.579 -5.768 7.742 1.00 88.75 335 ASN A N 1
ATOM 2662 C CA . ASN A 1 335 ? 7.952 -7.159 8.018 1.00 88.75 335 ASN A CA 1
ATOM 2663 C C . ASN A 1 335 ? 6.894 -7.810 8.936 1.00 88.75 335 ASN A C 1
ATOM 2665 O O . ASN A 1 335 ? 5.883 -7.182 9.245 1.00 88.75 335 ASN A O 1
ATOM 2669 N N . ALA A 1 336 ? 7.126 -9.040 9.403 1.00 92.88 336 ALA A N 1
ATOM 2670 C CA . ALA A 1 336 ? 6.192 -9.745 10.285 1.00 92.88 336 ALA A CA 1
ATOM 2671 C C . ALA A 1 336 ? 5.842 -8.958 11.569 1.00 92.88 336 ALA A C 1
ATOM 2673 O O . ALA A 1 336 ? 4.665 -8.747 11.848 1.00 92.88 336 ALA A O 1
ATOM 2674 N N . ARG A 1 337 ? 6.839 -8.428 12.302 1.00 94.50 337 ARG A N 1
ATOM 2675 C CA . ARG A 1 337 ? 6.602 -7.588 13.498 1.00 94.50 337 ARG A CA 1
ATOM 2676 C C . ARG A 1 337 ? 5.897 -6.280 13.138 1.00 94.50 337 ARG A C 1
ATOM 2678 O O . ARG A 1 337 ? 5.061 -5.790 13.890 1.00 94.50 337 ARG A O 1
ATOM 2685 N N . GLY A 1 338 ? 6.228 -5.723 11.974 1.00 96.75 338 GLY A N 1
ATOM 2686 C CA . GLY A 1 338 ? 5.537 -4.577 11.400 1.00 96.75 338 GLY A CA 1
ATOM 2687 C C . GLY A 1 338 ? 4.042 -4.835 11.216 1.00 96.75 338 GLY A C 1
ATOM 2688 O O . GLY A 1 338 ? 3.230 -4.011 11.626 1.00 96.75 338 GLY A O 1
ATOM 2689 N N . CYS A 1 339 ? 3.684 -5.984 10.639 1.00 98.44 339 CYS A N 1
ATOM 2690 C CA . CYS A 1 339 ? 2.294 -6.379 10.421 1.00 98.44 339 CYS A CA 1
ATOM 2691 C C . CYS A 1 339 ? 1.554 -6.671 11.731 1.00 98.44 339 CYS A C 1
ATOM 2693 O O . CYS A 1 339 ? 0.406 -6.265 11.880 1.00 98.44 339 CYS A O 1
ATOM 2695 N N . GLU A 1 340 ? 2.216 -7.327 12.683 1.00 98.19 340 GLU A N 1
ATOM 2696 C CA . GLU A 1 340 ? 1.671 -7.616 14.014 1.00 98.19 340 GLU A CA 1
ATOM 2697 C C . GLU A 1 340 ? 1.285 -6.325 14.754 1.00 98.19 340 GLU A C 1
ATOM 2699 O O . GLU A 1 340 ? 0.140 -6.170 15.165 1.00 98.19 340 GLU A O 1
ATOM 2704 N N . LEU A 1 341 ? 2.185 -5.338 14.831 1.00 98.19 341 LEU A N 1
ATOM 2705 C CA . LEU A 1 341 ? 1.878 -4.051 15.472 1.00 98.19 341 LEU A CA 1
ATOM 2706 C C . LEU A 1 341 ? 0.794 -3.254 14.737 1.00 98.19 341 LEU A C 1
ATOM 2708 O O . LEU A 1 341 ? 0.023 -2.535 15.372 1.00 98.19 341 LEU A O 1
ATOM 2712 N N . ALA A 1 342 ? 0.719 -3.375 13.409 1.00 98.62 342 ALA A N 1
ATOM 2713 C CA . ALA A 1 342 ? -0.377 -2.789 12.645 1.00 98.62 342 ALA A CA 1
ATOM 2714 C C . ALA A 1 342 ? -1.716 -3.410 13.048 1.00 98.62 342 ALA A C 1
ATOM 2716 O O . ALA A 1 342 ? -2.689 -2.690 13.268 1.00 98.62 342 ALA A O 1
ATOM 2717 N N . ALA A 1 343 ? -1.754 -4.740 13.156 1.00 98.75 343 ALA A N 1
ATOM 2718 C CA . ALA A 1 343 ? -2.927 -5.484 13.583 1.00 98.75 343 ALA A CA 1
ATOM 2719 C C . ALA A 1 343 ? -3.326 -5.117 15.017 1.00 98.75 343 ALA A C 1
ATOM 2721 O O . ALA A 1 343 ? -4.494 -4.827 15.248 1.00 98.75 343 ALA A O 1
ATOM 2722 N N . GLU A 1 344 ? -2.378 -5.012 15.952 1.00 98.44 344 GLU A N 1
ATOM 2723 C CA . GLU A 1 344 ? -2.651 -4.558 17.323 1.00 98.44 344 GLU A CA 1
ATOM 2724 C C . GLU A 1 344 ? -3.266 -3.151 17.355 1.00 98.44 344 GLU A C 1
ATOM 2726 O O . GLU A 1 344 ? -4.275 -2.916 18.027 1.00 98.44 344 GLU A O 1
ATOM 2731 N N . ALA A 1 345 ? -2.694 -2.220 16.587 1.00 98.31 345 ALA A N 1
ATOM 2732 C CA . ALA A 1 345 ? -3.176 -0.846 16.498 1.00 98.31 345 ALA A CA 1
ATOM 2733 C C . ALA A 1 345 ? -4.584 -0.758 15.892 1.00 98.31 345 ALA A C 1
ATOM 2735 O O . ALA A 1 345 ? -5.444 -0.032 16.401 1.00 98.31 345 ALA A O 1
ATOM 2736 N N . LEU A 1 346 ? -4.834 -1.519 14.823 1.00 98.62 346 LEU A N 1
ATOM 2737 C CA . LEU A 1 346 ? -6.146 -1.620 14.191 1.00 98.62 346 LEU A CA 1
ATOM 2738 C C . LEU A 1 346 ? -7.161 -2.287 15.114 1.00 98.62 346 LEU A C 1
ATOM 2740 O O . LEU A 1 346 ? -8.274 -1.786 15.230 1.00 98.62 346 LEU A O 1
ATOM 2744 N N . TYR A 1 347 ? -6.789 -3.366 15.802 1.00 98.44 347 TYR A N 1
ATOM 2745 C CA . TYR A 1 347 ? -7.645 -4.043 16.771 1.00 98.44 347 TYR A CA 1
ATOM 2746 C C . TYR A 1 347 ? -8.093 -3.064 17.857 1.00 98.44 347 TYR A C 1
ATOM 2748 O O . TYR A 1 347 ? -9.293 -2.882 18.053 1.00 98.44 347 TYR A O 1
ATOM 2756 N N . HIS A 1 348 ? -7.146 -2.343 18.469 1.00 97.88 348 HIS A N 1
ATOM 2757 C CA . HIS A 1 348 ? -7.451 -1.314 19.462 1.00 97.88 348 HIS A CA 1
ATOM 2758 C C . HIS A 1 348 ? -8.396 -0.239 18.907 1.00 97.88 348 HIS A C 1
ATOM 2760 O O . HIS A 1 348 ? -9.390 0.095 19.548 1.00 97.88 348 HIS A O 1
ATOM 2766 N N . ALA A 1 349 ? -8.142 0.270 17.697 1.00 97.69 349 ALA A N 1
ATOM 2767 C CA . ALA A 1 349 ? -9.023 1.246 17.057 1.00 97.69 349 ALA A CA 1
ATOM 2768 C C . ALA A 1 349 ? -10.428 0.680 16.796 1.00 97.69 349 ALA A C 1
ATOM 2770 O O . ALA A 1 349 ? -11.432 1.368 16.982 1.00 97.69 349 ALA A O 1
ATOM 2771 N N . LEU A 1 350 ? -10.525 -0.580 16.374 1.00 97.50 350 LEU A N 1
ATOM 2772 C CA . LEU A 1 350 ? -11.776 -1.239 16.009 1.00 97.50 350 LEU A CA 1
ATOM 2773 C C . LEU A 1 350 ? -12.630 -1.620 17.222 1.00 97.50 350 LEU A C 1
ATOM 2775 O O . LEU A 1 350 ? -13.853 -1.665 17.084 1.00 97.50 350 LEU A O 1
ATOM 2779 N N . THR A 1 351 ? -12.017 -1.847 18.385 1.00 96.50 351 THR A N 1
ATOM 2780 C CA . THR A 1 351 ? -12.712 -2.171 19.643 1.00 96.50 351 THR A CA 1
ATOM 2781 C C . THR A 1 351 ? -12.923 -0.970 20.564 1.00 96.50 351 THR A C 1
ATOM 2783 O O . THR A 1 351 ? -13.766 -1.041 21.455 1.00 96.50 351 THR A O 1
ATOM 2786 N N . THR A 1 352 ? -12.187 0.125 20.353 1.00 95.69 352 THR A N 1
ATOM 2787 C CA . THR A 1 352 ? -12.212 1.327 21.200 1.00 95.69 352 THR A CA 1
ATOM 2788 C C . THR A 1 352 ? -12.472 2.569 20.335 1.00 95.69 352 THR A C 1
ATOM 2790 O O . THR A 1 352 ? -11.521 3.181 19.840 1.00 95.69 352 THR A O 1
ATOM 2793 N N . PRO A 1 353 ? -13.741 2.966 20.110 1.00 89.50 353 PRO A N 1
ATOM 2794 C CA . PRO A 1 353 ? -14.086 4.109 19.257 1.00 89.50 353 PRO A CA 1
ATOM 2795 C C . PRO A 1 353 ? -13.405 5.426 19.657 1.00 89.50 353 PRO A C 1
ATOM 2797 O O . PRO A 1 353 ? -13.081 6.233 18.791 1.00 89.50 353 PRO A O 1
ATOM 2800 N N . GLU A 1 354 ? -13.118 5.627 20.945 1.00 91.31 354 GLU A N 1
ATOM 2801 C CA . GLU A 1 354 ? -12.443 6.818 21.479 1.00 91.31 354 GLU A CA 1
ATOM 2802 C C . GLU A 1 354 ? -10.978 6.936 21.034 1.00 91.31 354 GLU A C 1
ATOM 2804 O O . GLU A 1 354 ? -10.386 8.009 21.133 1.00 91.31 354 GLU A O 1
ATOM 2809 N N . ALA A 1 355 ? -10.381 5.847 20.543 1.00 90.81 355 ALA A N 1
ATOM 2810 C CA . ALA A 1 355 ? -9.041 5.861 19.964 1.00 90.81 355 ALA A CA 1
ATOM 2811 C C . ALA A 1 355 ? -9.008 6.488 18.559 1.00 90.81 355 ALA A C 1
ATOM 2813 O O . ALA A 1 355 ? -7.929 6.751 18.025 1.00 90.81 355 ALA A O 1
ATOM 2814 N N . ARG A 1 356 ? -10.179 6.708 17.947 1.00 95.75 356 ARG A N 1
ATOM 2815 C CA . ARG A 1 356 ? -10.327 7.302 16.618 1.00 95.75 356 ARG A CA 1
ATOM 2816 C C . ARG A 1 356 ? -10.512 8.810 16.741 1.00 95.75 356 ARG A C 1
ATOM 2818 O O . ARG A 1 356 ? -11.167 9.311 17.651 1.00 95.75 356 ARG A O 1
ATOM 2825 N N . SER A 1 357 ? -9.959 9.542 15.788 1.00 95.00 357 SER A N 1
ATOM 2826 C CA . SER A 1 357 ? -10.113 10.987 15.675 1.00 95.00 357 SER A CA 1
ATOM 2827 C C . SER A 1 357 ? -11.158 11.329 14.622 1.00 95.00 357 SER A C 1
ATOM 2829 O O . SER A 1 357 ? -11.090 10.853 13.491 1.00 95.00 357 SER A O 1
ATOM 2831 N N . LEU A 1 358 ? -12.103 12.194 14.979 1.00 94.25 358 LEU A N 1
ATOM 2832 C CA . LEU A 1 358 ? -13.036 12.820 14.048 1.00 94.25 358 LEU A CA 1
ATOM 2833 C C . LEU A 1 358 ? -13.291 14.253 14.514 1.00 94.25 358 LEU A C 1
ATOM 2835 O O . LEU A 1 358 ? -13.962 14.472 15.524 1.00 94.25 358 LEU A O 1
ATOM 2839 N N . LYS A 1 359 ? -12.716 15.236 13.815 1.00 91.19 359 LYS A N 1
ATOM 2840 C CA . LYS A 1 359 ? -12.914 16.655 14.139 1.00 91.19 359 LYS A CA 1
ATOM 2841 C C . LYS A 1 359 ? -13.983 17.251 13.219 1.00 91.19 359 LYS A C 1
ATOM 2843 O O . LYS A 1 359 ? -13.915 17.028 12.016 1.00 91.19 359 LYS A O 1
ATOM 2848 N N . PRO A 1 360 ? -14.943 18.033 13.737 1.00 78.75 360 PRO A N 1
ATOM 2849 C CA . PRO A 1 360 ? -15.868 18.761 12.879 1.00 78.75 360 PRO A CA 1
ATOM 2850 C C . PRO A 1 360 ? -15.095 19.805 12.058 1.00 78.75 360 PRO A C 1
ATOM 2852 O O . PRO A 1 360 ? -14.381 20.634 12.628 1.00 78.75 360 PRO A O 1
ATOM 2855 N N . LEU A 1 361 ? -15.227 19.756 10.733 1.00 70.56 361 LEU A N 1
ATOM 2856 C CA . LEU A 1 361 ? -14.631 20.717 9.798 1.00 70.56 361 LEU A CA 1
ATOM 2857 C C . LEU A 1 361 ? -15.706 21.588 9.124 1.00 70.56 361 LEU A C 1
ATOM 2859 O O . LEU A 1 361 ? -16.893 21.442 9.405 1.00 70.56 361 LEU A O 1
ATOM 2863 N N . SER A 1 362 ? -15.249 22.562 8.322 1.00 62.53 362 SER A N 1
ATOM 2864 C CA . SER A 1 362 ? -16.042 23.602 7.636 1.00 62.53 362 SER A CA 1
ATOM 2865 C C . SER A 1 362 ? -17.291 23.062 6.917 1.00 62.53 362 SER A C 1
ATOM 2867 O O . SER A 1 362 ? -17.357 21.895 6.560 1.00 62.53 362 SER A O 1
ATOM 2869 N N . ALA A 1 363 ? -18.254 23.946 6.631 1.00 62.72 363 ALA A N 1
ATOM 2870 C CA . ALA A 1 363 ? -19.431 23.650 5.804 1.00 62.72 363 ALA A CA 1
ATOM 2871 C C . ALA A 1 363 ? -19.110 23.441 4.304 1.00 62.72 363 ALA A C 1
ATOM 2873 O O . ALA A 1 363 ? -20.022 23.192 3.515 1.00 62.72 363 ALA A O 1
ATOM 2874 N N . ASP A 1 364 ? -17.845 23.599 3.907 1.00 69.31 364 ASP A N 1
ATOM 2875 C CA . ASP A 1 364 ? -17.360 23.352 2.547 1.00 69.31 364 ASP A CA 1
ATOM 2876 C C . ASP A 1 364 ? -17.218 21.846 2.263 1.00 69.31 364 ASP A C 1
ATOM 2878 O O . ASP A 1 364 ? -17.145 21.034 3.180 1.00 69.31 364 ASP A O 1
ATOM 2882 N N . ASP A 1 365 ? -17.140 21.465 0.983 1.00 84.38 365 ASP A N 1
ATOM 2883 C CA . ASP A 1 365 ? -17.013 20.055 0.583 1.00 84.38 365 ASP A CA 1
ATOM 2884 C C . ASP A 1 365 ? -15.733 19.398 1.157 1.00 84.38 365 ASP A C 1
ATOM 2886 O O . ASP A 1 365 ? -15.765 18.344 1.779 1.00 84.38 365 ASP A O 1
ATOM 2890 N N . PHE A 1 366 ? -14.586 20.057 1.052 1.00 91.50 366 PHE A N 1
ATOM 2891 C CA . PHE A 1 366 ? -13.358 19.638 1.732 1.00 91.50 366 PHE A CA 1
ATOM 2892 C C . PHE A 1 366 ? -12.666 20.856 2.338 1.00 91.50 366 PHE A C 1
ATOM 2894 O O . PHE A 1 366 ? -12.835 21.964 1.827 1.00 91.50 366 PHE A O 1
ATOM 2901 N N . ASP A 1 367 ? -11.839 20.659 3.376 1.00 91.38 367 ASP A N 1
ATOM 2902 C CA . ASP A 1 367 ? -10.926 21.705 3.864 1.00 91.38 367 ASP A CA 1
ATOM 2903 C C . ASP A 1 367 ? -10.065 22.240 2.694 1.00 91.38 367 ASP A C 1
ATOM 2905 O O . ASP A 1 367 ? -9.217 21.505 2.171 1.00 91.38 367 ASP A O 1
ATOM 2909 N N . PRO A 1 368 ? -10.219 23.518 2.291 1.00 91.25 368 PRO A N 1
ATOM 2910 C CA . PRO A 1 368 ? -9.528 24.058 1.123 1.00 91.25 368 PRO A CA 1
ATOM 2911 C C . PRO A 1 368 ? -7.996 24.037 1.232 1.00 91.25 368 PRO A C 1
ATOM 2913 O O . PRO A 1 368 ? -7.309 23.883 0.218 1.00 91.25 368 PRO A O 1
ATOM 2916 N N . GLN A 1 369 ? -7.440 24.177 2.441 1.00 90.00 369 GLN A N 1
ATOM 2917 C CA . GLN A 1 369 ? -5.991 24.116 2.656 1.00 90.00 369 GLN A CA 1
ATOM 2918 C C . GLN A 1 369 ? -5.479 22.685 2.502 1.00 90.00 369 GLN A C 1
ATOM 2920 O O . GLN A 1 369 ? -4.425 22.467 1.899 1.00 90.00 369 GLN A O 1
ATOM 2925 N N . ALA A 1 370 ? -6.237 21.706 3.005 1.00 91.88 370 ALA A N 1
ATOM 2926 C CA . ALA A 1 370 ? -5.907 20.296 2.831 1.00 91.88 370 ALA A CA 1
ATOM 2927 C C . ALA A 1 370 ? -5.978 19.890 1.350 1.00 91.88 370 ALA A C 1
ATOM 2929 O O . ALA A 1 370 ? -5.062 19.233 0.857 1.00 91.88 370 ALA A O 1
ATOM 2930 N N . VAL A 1 371 ? -6.989 20.358 0.607 1.00 91.81 371 VAL A N 1
ATOM 2931 C CA . VAL A 1 371 ? -7.094 20.146 -0.850 1.00 91.81 371 VAL A CA 1
ATOM 2932 C C . VAL A 1 371 ? -5.886 20.719 -1.588 1.00 91.81 371 VAL A C 1
ATOM 2934 O O . VAL A 1 371 ? -5.281 20.042 -2.422 1.00 91.81 371 VAL A O 1
ATOM 2937 N N . GLN A 1 372 ? -5.496 21.958 -1.275 1.00 87.38 372 GLN A N 1
ATOM 2938 C CA . GLN A 1 372 ? -4.322 22.575 -1.888 1.00 87.38 372 GLN A CA 1
ATOM 2939 C C . GLN A 1 372 ? -3.054 21.754 -1.619 1.00 87.38 372 GLN A C 1
ATOM 2941 O O . GLN A 1 372 ? -2.275 21.507 -2.542 1.00 87.38 372 GLN A O 1
ATOM 2946 N N . MET A 1 373 ? -2.857 21.306 -0.377 1.00 85.31 373 MET A N 1
ATOM 2947 C CA . MET A 1 373 ? -1.689 20.509 -0.008 1.00 85.31 373 MET A CA 1
ATOM 2948 C C . MET A 1 373 ? -1.691 19.133 -0.684 1.00 85.31 373 MET A C 1
ATOM 2950 O O . MET A 1 373 ? -0.661 18.718 -1.207 1.00 85.31 373 MET A O 1
ATOM 2954 N N . ALA A 1 374 ? -2.842 18.460 -0.755 1.00 89.69 374 ALA A N 1
ATOM 2955 C CA . ALA A 1 374 ? -2.996 17.185 -1.455 1.00 89.69 374 ALA A CA 1
ATOM 2956 C C . ALA A 1 374 ? -2.593 17.289 -2.934 1.00 89.69 374 ALA A C 1
ATOM 2958 O O . ALA A 1 374 ? -1.867 16.437 -3.446 1.00 89.69 374 ALA A O 1
ATOM 2959 N N . ASN A 1 375 ? -3.000 18.368 -3.611 1.00 84.25 375 ASN A N 1
ATOM 2960 C CA . ASN A 1 375 ? -2.612 18.635 -4.997 1.00 84.25 375 ASN A CA 1
ATOM 2961 C C . ASN A 1 375 ? -1.102 18.869 -5.151 1.00 84.25 375 ASN A C 1
ATOM 2963 O O . ASN A 1 375 ? -0.494 18.345 -6.083 1.00 84.25 375 ASN A O 1
ATOM 2967 N N . LEU A 1 376 ? -0.481 19.611 -4.229 1.00 78.44 376 LEU A N 1
ATOM 2968 C CA . LEU A 1 376 ? 0.970 19.835 -4.231 1.00 78.44 376 LEU A CA 1
ATOM 2969 C C . LEU A 1 376 ? 1.755 18.537 -3.997 1.00 78.44 376 LEU A C 1
ATOM 2971 O O . LEU A 1 376 ? 2.760 18.302 -4.668 1.00 78.44 376 LEU A O 1
ATOM 2975 N N . ILE A 1 377 ? 1.294 17.686 -3.076 1.00 81.12 377 ILE A N 1
ATOM 2976 C CA . ILE A 1 377 ? 1.897 16.373 -2.808 1.00 81.12 377 ILE A CA 1
ATOM 2977 C C . ILE A 1 377 ? 1.830 15.505 -4.065 1.00 81.12 377 ILE A C 1
ATOM 2979 O O . ILE A 1 377 ? 2.863 15.009 -4.512 1.00 81.12 377 ILE A O 1
ATOM 2983 N N . ALA A 1 378 ? 0.646 15.380 -4.670 1.00 76.94 378 ALA A N 1
ATOM 2984 C CA . ALA A 1 378 ? 0.449 14.584 -5.879 1.00 76.94 378 ALA A CA 1
ATOM 2985 C C . ALA A 1 378 ? 1.372 15.037 -7.026 1.00 76.94 378 ALA A C 1
ATOM 2987 O O . ALA A 1 378 ? 2.005 14.208 -7.680 1.00 76.94 378 ALA A O 1
ATOM 2988 N N . GLN A 1 379 ? 1.512 16.353 -7.233 1.00 69.69 379 GLN A N 1
ATOM 2989 C CA . GLN A 1 379 ? 2.415 16.918 -8.245 1.00 69.69 379 GLN A CA 1
ATOM 2990 C C . GLN A 1 379 ? 3.891 16.609 -7.957 1.00 69.69 379 GLN A C 1
ATOM 2992 O O . GLN A 1 379 ? 4.635 16.228 -8.862 1.00 69.69 379 GLN A O 1
ATOM 2997 N N . ARG A 1 380 ? 4.326 16.752 -6.699 1.00 65.69 380 ARG A N 1
ATOM 2998 C CA . ARG A 1 380 ? 5.713 16.486 -6.297 1.00 65.69 380 ARG A CA 1
ATOM 2999 C C . ARG A 1 380 ? 6.076 15.014 -6.462 1.00 65.69 380 ARG A C 1
ATOM 3001 O O . ARG A 1 380 ? 7.123 14.707 -7.027 1.00 65.69 380 ARG A O 1
ATOM 3008 N N . GLU A 1 381 ? 5.223 14.115 -5.995 1.00 64.31 381 GLU A N 1
ATOM 3009 C CA . GLU A 1 381 ? 5.465 12.674 -6.090 1.00 64.31 381 GLU A CA 1
ATOM 3010 C C . GLU A 1 381 ? 5.480 12.204 -7.555 1.00 64.31 381 GLU A C 1
ATOM 3012 O O . GLU A 1 381 ? 6.339 11.411 -7.942 1.00 64.31 381 GLU A O 1
ATOM 3017 N N . ALA A 1 382 ? 4.617 12.772 -8.408 1.00 59.41 382 ALA A N 1
ATOM 3018 C CA . ALA A 1 382 ? 4.671 12.533 -9.849 1.00 59.41 382 ALA A CA 1
ATOM 3019 C C . ALA A 1 382 ? 6.014 12.977 -10.463 1.00 59.41 382 ALA A C 1
ATOM 3021 O O . ALA A 1 382 ? 6.577 12.258 -11.286 1.00 59.41 382 ALA A O 1
ATOM 3022 N N . SER A 1 383 ? 6.568 14.122 -10.040 1.00 49.03 383 SER A N 1
ATOM 3023 C CA . SER A 1 383 ? 7.859 14.609 -10.553 1.00 49.03 383 SER A CA 1
ATOM 3024 C C . SER A 1 383 ? 9.051 13.734 -10.142 1.00 49.03 383 SER A C 1
ATOM 3026 O O . SER A 1 383 ? 9.901 13.439 -10.979 1.00 49.03 383 SER A O 1
ATOM 3028 N N . LEU A 1 384 ? 9.073 13.232 -8.900 1.00 47.06 384 LEU A N 1
ATOM 3029 C CA . LEU A 1 384 ? 10.137 12.348 -8.401 1.00 47.06 384 LEU A CA 1
ATOM 3030 C C . LEU A 1 384 ? 10.160 10.990 -9.122 1.00 47.06 384 LEU A C 1
ATOM 3032 O O . LEU A 1 384 ? 11.209 10.358 -9.227 1.00 47.06 384 LEU A O 1
ATOM 3036 N N . GLN A 1 385 ? 9.022 10.529 -9.648 1.00 47.84 385 GLN A N 1
ATOM 3037 C CA . GLN A 1 385 ? 8.955 9.282 -10.416 1.00 47.84 385 GLN A CA 1
ATOM 3038 C C . GLN A 1 385 ? 9.531 9.391 -11.826 1.00 47.84 385 GLN A C 1
ATOM 3040 O O . GLN A 1 385 ? 10.068 8.405 -12.337 1.00 47.84 385 GLN A O 1
ATOM 3045 N N . VAL A 1 386 ? 9.443 10.567 -12.451 1.00 40.34 386 VAL A N 1
ATOM 3046 C CA . VAL A 1 386 ? 10.076 10.823 -13.756 1.00 40.34 386 VAL A CA 1
ATOM 3047 C C . VAL A 1 386 ? 11.606 10.747 -13.640 1.00 40.34 386 VAL A C 1
ATOM 3049 O O . VAL A 1 386 ? 12.276 10.404 -14.611 1.00 40.34 386 VAL A O 1
ATOM 3052 N N . GLU A 1 387 ? 12.152 10.975 -12.441 1.00 32.38 387 GLU A N 1
ATOM 3053 C CA . GLU A 1 387 ? 13.588 10.949 -12.137 1.00 32.38 387 GLU A CA 1
ATOM 3054 C C . GLU A 1 387 ? 14.136 9.565 -11.707 1.00 32.38 387 GLU A C 1
ATOM 3056 O O . GLU A 1 387 ? 15.319 9.457 -11.390 1.00 32.38 387 GLU A O 1
ATOM 3061 N N . SER A 1 388 ? 13.338 8.482 -11.696 1.00 42.00 388 SER A N 1
ATOM 3062 C CA . SER A 1 388 ? 13.862 7.126 -11.416 1.00 42.00 388 SER A CA 1
ATOM 3063 C C . SER A 1 388 ? 14.800 6.656 -12.537 1.00 42.00 388 SER A C 1
ATOM 3065 O O . SER A 1 388 ? 14.364 6.452 -13.670 1.00 42.00 388 SER A O 1
ATOM 3067 N N . ASP A 1 389 ? 16.078 6.429 -12.203 1.00 45.38 389 ASP A N 1
ATOM 3068 C CA . ASP A 1 389 ? 17.143 6.071 -13.157 1.00 45.38 389 ASP A CA 1
ATOM 3069 C C . ASP A 1 389 ? 16.864 4.792 -13.975 1.00 45.38 389 ASP A C 1
ATOM 3071 O O . ASP A 1 389 ? 17.424 4.625 -15.059 1.00 45.38 389 ASP A O 1
ATOM 3075 N N . ASP A 1 390 ? 16.042 3.859 -13.464 1.00 56.44 390 ASP A N 1
ATOM 3076 C CA . ASP A 1 390 ? 15.732 2.606 -14.167 1.00 56.44 390 ASP A CA 1
ATOM 3077 C C . ASP A 1 390 ? 14.420 1.922 -13.715 1.00 56.44 390 ASP A C 1
ATOM 3079 O O . ASP A 1 390 ? 14.427 0.993 -12.894 1.00 56.44 390 ASP A O 1
ATOM 3083 N N . PRO A 1 391 ? 13.276 2.323 -14.293 1.00 51.09 391 PRO A N 1
ATOM 3084 C CA . PRO A 1 391 ? 11.970 1.749 -13.966 1.00 51.09 391 PRO A CA 1
ATOM 3085 C C . PRO A 1 391 ? 11.814 0.278 -14.378 1.00 51.09 391 PRO A C 1
ATOM 3087 O O . PRO A 1 391 ? 11.016 -0.450 -13.790 1.00 51.09 391 PRO A O 1
ATOM 3090 N N . GLN A 1 392 ? 12.574 -0.195 -15.375 1.00 54.59 392 GLN A N 1
ATOM 3091 C CA . GLN A 1 392 ? 12.528 -1.596 -15.807 1.00 54.59 392 GLN A CA 1
ATOM 3092 C C . GLN A 1 392 ? 13.080 -2.520 -14.723 1.00 54.59 392 GLN A C 1
ATOM 3094 O O . GLN A 1 392 ? 12.531 -3.593 -14.463 1.00 54.59 392 GLN A O 1
ATOM 3099 N N . LEU A 1 393 ? 14.146 -2.091 -14.060 1.00 56.91 393 LEU A N 1
ATOM 3100 C CA . LEU A 1 393 ? 14.770 -2.855 -12.996 1.00 56.91 393 LEU A CA 1
ATOM 3101 C C . LEU A 1 393 ? 13.857 -3.018 -11.775 1.00 56.91 393 LEU A C 1
ATOM 3103 O O . LEU A 1 393 ? 13.791 -4.109 -11.215 1.00 56.91 393 LEU A O 1
ATOM 3107 N N . GLN A 1 394 ? 13.097 -1.981 -11.417 1.00 53.22 394 GLN A N 1
ATOM 3108 C CA . GLN A 1 394 ? 12.128 -2.036 -10.314 1.00 53.22 394 GLN A CA 1
ATOM 3109 C C . GLN A 1 394 ? 11.013 -3.060 -10.581 1.00 53.22 394 GLN A C 1
ATOM 3111 O O . GLN A 1 394 ? 10.665 -3.849 -9.700 1.00 53.22 394 GLN A O 1
ATOM 3116 N N . VAL A 1 395 ? 10.506 -3.122 -11.816 1.00 50.50 395 VAL A N 1
ATOM 3117 C CA . VAL A 1 395 ? 9.505 -4.120 -12.232 1.00 50.50 395 VAL A CA 1
ATOM 3118 C C . VAL A 1 395 ? 10.066 -5.541 -12.143 1.00 50.50 395 VAL A C 1
ATOM 3120 O O . VAL A 1 395 ? 9.423 -6.429 -11.580 1.00 50.50 395 VAL A O 1
ATOM 3123 N N . LEU A 1 396 ? 11.281 -5.762 -12.654 1.00 55.22 396 LEU A N 1
ATOM 3124 C CA . LEU A 1 396 ? 11.938 -7.073 -12.614 1.00 55.22 396 LEU A CA 1
ATOM 3125 C C . LEU A 1 396 ? 12.218 -7.537 -11.175 1.00 55.22 396 LEU A C 1
ATOM 3127 O O . LEU A 1 396 ? 12.058 -8.725 -10.878 1.00 55.22 396 LEU A O 1
ATOM 3131 N N . GLU A 1 397 ? 12.588 -6.612 -10.283 1.00 53.69 397 GLU A N 1
ATOM 3132 C CA . GLU A 1 397 ? 12.779 -6.861 -8.849 1.00 53.69 397 GLU A CA 1
ATOM 3133 C C . GLU A 1 397 ? 11.466 -7.262 -8.157 1.00 53.69 397 GLU A C 1
ATOM 3135 O O . GLU A 1 397 ? 11.440 -8.267 -7.443 1.00 53.69 397 GLU A O 1
ATOM 3140 N N . ARG A 1 398 ? 10.365 -6.532 -8.396 1.00 50.53 398 ARG A N 1
ATOM 3141 C CA . ARG A 1 398 ? 9.039 -6.842 -7.818 1.00 50.53 398 ARG A CA 1
ATOM 3142 C C . ARG A 1 398 ? 8.460 -8.165 -8.326 1.00 50.53 398 ARG A C 1
ATOM 3144 O O . ARG A 1 398 ? 7.715 -8.820 -7.607 1.00 50.53 398 ARG A O 1
ATOM 3151 N N . GLN A 1 399 ? 8.807 -8.568 -9.547 1.00 52.56 399 GLN A N 1
ATOM 3152 C CA . GLN A 1 399 ? 8.337 -9.813 -10.168 1.00 52.56 399 GLN A CA 1
ATOM 3153 C C . GLN A 1 399 ? 9.279 -11.004 -9.959 1.00 52.56 399 GLN A C 1
ATOM 3155 O O . GLN A 1 399 ? 9.040 -12.076 -10.515 1.00 52.56 399 GLN A O 1
ATOM 3160 N N . PHE A 1 400 ? 10.371 -10.833 -9.206 1.00 50.69 400 PHE A N 1
ATOM 3161 C CA . PHE A 1 400 ? 11.388 -11.868 -8.990 1.00 50.69 400 PHE A CA 1
ATOM 3162 C C . PHE A 1 400 ? 11.955 -12.475 -10.290 1.00 50.69 400 PHE A C 1
ATOM 3164 O O . PHE A 1 400 ? 12.355 -13.643 -10.341 1.00 50.69 400 PHE A O 1
ATOM 3171 N N . ARG A 1 401 ? 12.061 -11.682 -11.363 1.00 55.72 401 ARG A N 1
ATOM 3172 C CA . ARG A 1 401 ? 12.620 -12.123 -12.656 1.00 55.72 401 ARG A CA 1
ATOM 3173 C C . ARG A 1 401 ? 14.148 -12.026 -12.656 1.00 55.72 401 ARG A C 1
ATOM 3175 O O . ARG A 1 401 ? 14.749 -11.310 -13.451 1.00 55.72 401 ARG A O 1
ATOM 3182 N N . LEU A 1 402 ? 14.788 -12.777 -11.756 1.00 60.22 402 LEU A N 1
ATOM 3183 C CA . LEU A 1 402 ? 16.216 -12.650 -11.417 1.00 60.22 402 LEU A CA 1
ATOM 3184 C C . LEU A 1 402 ? 17.180 -12.796 -12.608 1.00 60.22 402 LEU A C 1
ATOM 3186 O O . LEU A 1 402 ? 18.221 -12.140 -12.629 1.00 60.22 402 LEU A O 1
ATOM 3190 N N . ALA A 1 403 ? 16.849 -13.641 -13.589 1.00 58.41 403 ALA A N 1
ATOM 3191 C CA . ALA A 1 403 ? 17.676 -13.855 -14.780 1.00 58.41 403 ALA A CA 1
ATOM 3192 C C . ALA A 1 403 ? 17.622 -12.665 -15.752 1.00 58.41 403 ALA A C 1
ATOM 3194 O O . ALA A 1 403 ? 18.625 -12.280 -16.347 1.00 58.41 403 ALA A O 1
ATOM 3195 N N . GLU A 1 404 ? 16.452 -12.049 -15.891 1.00 56.69 404 GLU A N 1
ATOM 3196 C CA . GLU A 1 404 ? 16.269 -10.880 -16.752 1.00 56.69 404 GLU A CA 1
ATOM 3197 C C . GLU A 1 404 ? 16.806 -9.624 -16.092 1.00 56.69 404 GLU A C 1
ATOM 3199 O O . GLU A 1 404 ? 17.417 -8.798 -16.761 1.00 56.69 404 GLU A O 1
ATOM 3204 N N . MET A 1 405 ? 16.666 -9.538 -14.770 1.00 60.50 405 MET A N 1
ATOM 3205 C CA . MET A 1 405 ? 17.310 -8.524 -13.950 1.00 60.50 405 MET A CA 1
ATOM 3206 C C . MET A 1 405 ? 18.835 -8.554 -14.135 1.00 60.50 405 MET A C 1
ATOM 3208 O O . MET A 1 405 ? 19.444 -7.515 -14.370 1.00 60.50 405 MET A O 1
ATOM 3212 N N . GLU A 1 406 ? 19.451 -9.744 -14.110 1.00 73.25 406 GLU A N 1
ATOM 3213 C CA . GLU A 1 406 ? 20.886 -9.915 -14.388 1.00 73.25 406 GLU A CA 1
ATOM 3214 C C . GLU A 1 406 ? 21.257 -9.439 -15.792 1.00 73.25 406 GLU A C 1
ATOM 3216 O O . GLU A 1 406 ? 22.211 -8.681 -15.958 1.00 73.25 406 GLU A O 1
ATOM 3221 N N . SER A 1 407 ? 20.501 -9.875 -16.803 1.00 68.62 407 SER A N 1
ATOM 3222 C CA . SER A 1 407 ? 20.754 -9.504 -18.195 1.00 68.62 407 SER A CA 1
ATOM 3223 C C . SER A 1 407 ? 20.630 -7.995 -18.415 1.00 68.62 407 SER A C 1
ATOM 3225 O O . SER A 1 407 ? 21.441 -7.420 -19.139 1.00 68.62 407 SER A O 1
ATOM 3227 N N . HIS A 1 408 ? 19.637 -7.360 -17.792 1.00 69.12 408 HIS A N 1
ATOM 3228 C CA . HIS A 1 408 ? 19.387 -5.921 -17.877 1.00 69.12 408 HIS A CA 1
ATOM 3229 C C . HIS A 1 408 ? 20.516 -5.118 -17.230 1.00 69.12 408 HIS A C 1
ATOM 3231 O O . HIS A 1 408 ? 21.115 -4.259 -17.871 1.00 69.12 408 HIS A O 1
ATOM 3237 N N . LEU A 1 409 ? 20.898 -5.483 -16.003 1.00 74.81 409 LEU A N 1
ATOM 3238 C CA . LEU A 1 409 ? 22.016 -4.864 -15.286 1.00 74.81 409 LEU A CA 1
ATOM 3239 C C . LEU A 1 409 ? 23.349 -5.032 -16.025 1.00 74.81 409 LEU A C 1
ATOM 3241 O O . LEU A 1 409 ? 24.151 -4.102 -16.085 1.00 74.81 409 LEU A O 1
ATOM 3245 N N . ARG A 1 410 ? 23.599 -6.204 -16.624 1.00 80.44 410 ARG A N 1
ATOM 3246 C CA . ARG A 1 410 ? 24.790 -6.425 -17.458 1.00 80.44 410 ARG A CA 1
ATOM 3247 C C . ARG A 1 410 ? 24.783 -5.522 -18.691 1.00 80.44 410 ARG A C 1
ATOM 3249 O O . ARG A 1 410 ? 25.800 -4.894 -18.961 1.00 80.44 410 ARG A O 1
ATOM 3256 N N . ALA A 1 411 ? 23.652 -5.407 -19.387 1.00 73.69 411 ALA A N 1
ATOM 3257 C CA . ALA A 1 411 ? 23.525 -4.535 -20.554 1.00 73.69 411 ALA A CA 1
ATOM 3258 C C . ALA A 1 411 ? 23.745 -3.051 -20.207 1.00 73.69 411 ALA A C 1
ATOM 3260 O O . ALA A 1 411 ? 24.394 -2.343 -20.975 1.00 73.69 411 ALA A O 1
ATOM 3261 N N . GLN A 1 412 ? 23.283 -2.597 -19.037 1.00 71.31 412 GLN A N 1
ATOM 3262 C CA . GLN A 1 412 ? 23.565 -1.244 -18.543 1.00 71.31 412 GLN A CA 1
ATOM 3263 C C . GLN A 1 412 ? 25.050 -1.012 -18.280 1.00 71.31 412 GLN A C 1
ATOM 3265 O O . GLN A 1 412 ? 25.578 0.048 -18.600 1.00 71.31 412 GLN A O 1
ATOM 3270 N N . LEU A 1 413 ? 25.735 -2.001 -17.707 1.00 80.88 413 LEU A N 1
ATOM 3271 C CA . LEU A 1 413 ? 27.167 -1.913 -17.426 1.00 80.88 413 LEU A CA 1
ATOM 3272 C C . LEU A 1 413 ? 28.037 -2.028 -18.686 1.00 80.88 413 LEU A C 1
ATOM 3274 O O . LEU A 1 413 ? 29.200 -1.634 -18.643 1.00 80.88 413 LEU A O 1
ATOM 3278 N N . GLU A 1 414 ? 27.503 -2.542 -19.797 1.00 80.38 414 GLU A N 1
ATOM 3279 C CA . GLU A 1 414 ? 28.155 -2.452 -21.111 1.00 80.38 414 GLU A CA 1
ATOM 3280 C C . GLU A 1 414 ? 28.131 -1.019 -21.659 1.00 80.38 414 GLU A C 1
ATOM 3282 O O . GLU A 1 414 ? 29.111 -0.580 -22.256 1.00 80.38 414 GLU A O 1
ATOM 3287 N N . GLU A 1 415 ? 27.027 -0.293 -21.459 1.00 70.75 415 GLU A N 1
ATOM 3288 C CA . GLU A 1 415 ? 26.862 1.091 -21.929 1.00 70.75 415 GLU A CA 1
ATOM 3289 C C . GLU A 1 415 ? 27.550 2.099 -21.010 1.00 70.75 415 GLU A C 1
ATOM 3291 O O . GLU A 1 415 ? 28.267 2.984 -21.472 1.00 70.75 415 GLU A O 1
ATOM 3296 N N . THR A 1 416 ? 27.345 1.942 -19.702 1.00 76.38 416 THR A N 1
ATOM 3297 C CA . THR A 1 416 ? 27.891 2.810 -18.657 1.00 76.38 416 THR A CA 1
ATOM 3298 C C . THR A 1 416 ? 28.665 1.965 -17.640 1.00 76.38 416 THR A C 1
ATOM 3300 O O . THR A 1 416 ? 28.142 1.635 -16.570 1.00 76.38 416 THR A O 1
ATOM 3303 N N . PRO A 1 417 ? 29.933 1.611 -17.931 1.00 81.88 417 PRO A N 1
ATOM 3304 C CA . PRO A 1 417 ? 30.743 0.774 -17.045 1.00 81.88 417 PRO A CA 1
ATOM 3305 C C . PRO A 1 417 ? 30.953 1.356 -15.641 1.00 81.88 417 PRO A C 1
ATOM 3307 O O . PRO A 1 417 ? 31.150 0.595 -14.693 1.00 81.88 417 PRO A O 1
ATOM 3310 N N . ASP A 1 418 ? 30.883 2.677 -15.484 1.00 78.75 418 ASP A N 1
ATOM 3311 C CA . ASP A 1 418 ? 31.097 3.359 -14.202 1.00 78.75 418 ASP A CA 1
ATOM 3312 C C . ASP A 1 418 ? 29.802 3.581 -13.398 1.00 78.75 418 ASP A C 1
ATOM 3314 O O . ASP A 1 418 ? 29.806 4.273 -12.379 1.00 78.75 418 ASP A O 1
ATOM 3318 N N . ASN A 1 419 ? 28.686 2.962 -13.806 1.00 79.88 419 ASN A N 1
ATOM 3319 C CA . ASN A 1 419 ? 27.433 3.011 -13.054 1.00 79.88 419 ASN A CA 1
ATOM 3320 C C . ASN A 1 419 ? 27.525 2.155 -11.774 1.00 79.88 419 ASN A C 1
ATOM 3322 O O . ASN A 1 419 ? 27.200 0.963 -11.757 1.00 79.88 419 ASN A O 1
ATOM 3326 N N . TYR A 1 420 ? 27.965 2.776 -10.678 1.00 80.81 420 TYR A N 1
ATOM 3327 C CA . TYR A 1 420 ? 28.128 2.105 -9.386 1.00 80.81 420 TYR A CA 1
ATOM 3328 C C . TYR A 1 420 ? 26.805 1.542 -8.836 1.00 80.81 420 TYR A C 1
ATOM 3330 O O . TYR A 1 420 ? 26.815 0.470 -8.229 1.00 80.81 420 TYR A O 1
ATOM 3338 N N . ARG A 1 421 ? 25.662 2.202 -9.087 1.00 78.94 421 ARG A N 1
ATOM 3339 C CA . ARG A 1 421 ? 24.332 1.753 -8.630 1.00 78.94 421 ARG A CA 1
ATOM 3340 C C . ARG A 1 421 ? 23.961 0.415 -9.275 1.00 78.94 421 ARG A C 1
ATOM 3342 O O . ARG A 1 421 ? 23.599 -0.527 -8.567 1.00 78.94 421 ARG A O 1
ATOM 3349 N N . ALA A 1 422 ? 24.140 0.292 -10.592 1.00 77.56 422 ALA A N 1
ATOM 3350 C CA . ALA A 1 422 ? 23.914 -0.958 -11.323 1.00 77.56 422 ALA A CA 1
ATOM 3351 C C . ALA A 1 422 ? 24.861 -2.079 -10.854 1.00 77.56 422 ALA A C 1
ATOM 3353 O O . ALA A 1 422 ? 24.430 -3.220 -10.665 1.00 77.56 422 ALA A O 1
ATOM 3354 N N . ARG A 1 423 ? 26.134 -1.759 -10.571 1.00 87.62 423 ARG A N 1
ATOM 3355 C CA . ARG A 1 423 ? 27.096 -2.733 -10.016 1.00 87.62 423 ARG A CA 1
ATOM 3356 C C . ARG A 1 423 ? 26.661 -3.271 -8.659 1.00 87.62 423 ARG A C 1
ATOM 3358 O O . ARG A 1 423 ? 26.705 -4.478 -8.448 1.00 87.62 423 ARG A O 1
ATOM 3365 N N . ILE A 1 424 ? 26.216 -2.411 -7.747 1.00 83.38 424 ILE A N 1
ATOM 3366 C CA . ILE A 1 424 ? 25.783 -2.832 -6.406 1.00 83.38 424 ILE A CA 1
ATOM 3367 C C . ILE A 1 424 ? 24.567 -3.751 -6.496 1.00 83.38 424 ILE A C 1
ATOM 3369 O O . ILE A 1 424 ? 24.559 -4.816 -5.878 1.00 83.38 424 ILE A O 1
ATOM 3373 N N . LYS A 1 425 ? 23.571 -3.389 -7.312 1.00 81.75 425 LYS A N 1
ATOM 3374 C CA . LYS A 1 425 ? 22.375 -4.216 -7.519 1.00 81.75 425 LYS A CA 1
ATOM 3375 C C . LYS A 1 425 ? 22.717 -5.581 -8.124 1.00 81.75 425 LYS A C 1
ATOM 3377 O O . LYS A 1 425 ? 22.217 -6.604 -7.655 1.00 81.75 425 LYS A O 1
ATOM 3382 N N . LEU A 1 426 ? 23.630 -5.620 -9.097 1.00 85.19 426 LEU A N 1
ATOM 3383 C CA . LEU A 1 426 ? 24.120 -6.869 -9.685 1.00 85.19 426 LEU A CA 1
ATOM 3384 C C . LEU A 1 426 ? 24.913 -7.708 -8.670 1.00 85.19 426 LEU A C 1
ATOM 3386 O O . LEU A 1 426 ? 24.738 -8.921 -8.594 1.00 85.19 426 LEU A O 1
ATOM 3390 N N . GLY A 1 427 ? 25.742 -7.065 -7.844 1.00 87.88 427 GLY A N 1
ATOM 3391 C CA . GLY A 1 427 ? 26.490 -7.722 -6.774 1.00 87.88 427 GLY A CA 1
ATOM 3392 C C . GLY A 1 427 ? 25.582 -8.372 -5.730 1.00 87.88 427 GLY A C 1
ATOM 3393 O O . GLY A 1 427 ? 25.808 -9.517 -5.341 1.00 87.88 427 GLY A O 1
ATOM 3394 N N . LEU A 1 428 ? 24.511 -7.685 -5.328 1.00 80.31 428 LEU A N 1
ATOM 3395 C CA . LEU A 1 428 ? 23.499 -8.234 -4.422 1.00 80.31 428 LEU A CA 1
ATOM 3396 C C . LEU A 1 428 ? 22.763 -9.424 -5.047 1.00 80.31 428 LEU A C 1
ATOM 3398 O O . LEU A 1 428 ? 22.520 -10.416 -4.362 1.00 80.31 428 LEU A O 1
ATOM 3402 N N . GLN A 1 429 ? 22.453 -9.371 -6.346 1.00 79.88 429 GLN A N 1
ATOM 3403 C CA . GLN A 1 429 ? 21.854 -10.504 -7.057 1.00 79.88 429 GLN A CA 1
ATOM 3404 C C . GLN A 1 429 ? 22.765 -11.738 -7.027 1.00 79.88 429 GLN A C 1
ATOM 3406 O O . GLN A 1 429 ? 22.300 -12.825 -6.676 1.00 79.88 429 GLN A O 1
ATOM 3411 N N . TYR A 1 430 ? 24.061 -11.568 -7.299 1.00 85.94 430 TYR A N 1
ATOM 3412 C CA . TYR A 1 430 ? 25.025 -12.666 -7.234 1.00 85.94 430 TYR A CA 1
ATOM 3413 C C . TYR A 1 430 ? 25.180 -13.217 -5.820 1.00 85.94 430 TYR A C 1
ATOM 3415 O O . TYR A 1 430 ? 25.202 -14.435 -5.634 1.00 85.94 430 TYR A O 1
ATOM 3423 N N . ALA A 1 431 ? 25.230 -12.345 -4.810 1.00 80.12 431 ALA A N 1
ATOM 3424 C CA . ALA A 1 431 ? 25.351 -12.764 -3.417 1.00 80.12 431 ALA A CA 1
ATOM 3425 C C . ALA A 1 431 ? 24.168 -13.646 -2.991 1.00 80.12 431 ALA A C 1
ATOM 3427 O O . ALA A 1 431 ? 24.371 -14.706 -2.393 1.00 80.12 431 ALA A O 1
ATOM 3428 N N . ARG A 1 432 ? 22.945 -13.261 -3.382 1.00 72.50 432 ARG A N 1
ATOM 3429 C CA . ARG A 1 432 ? 21.714 -14.036 -3.147 1.00 72.50 432 ARG A CA 1
ATOM 3430 C C . ARG A 1 432 ? 21.736 -15.401 -3.835 1.00 72.50 432 ARG A C 1
ATOM 3432 O O . ARG A 1 432 ? 21.207 -16.367 -3.303 1.00 72.50 432 ARG A O 1
ATOM 3439 N N . GLN A 1 433 ? 22.409 -15.504 -4.978 1.00 75.19 433 GLN A N 1
ATOM 3440 C CA . GLN A 1 433 ? 22.630 -16.762 -5.701 1.00 75.19 433 GLN A CA 1
ATOM 3441 C C . GLN A 1 433 ? 23.850 -17.557 -5.214 1.00 75.19 433 GLN A C 1
ATOM 3443 O O . GLN A 1 433 ? 24.270 -18.488 -5.894 1.00 75.19 433 GLN A O 1
ATOM 3448 N N . ARG A 1 434 ? 24.458 -17.185 -4.077 1.00 79.06 434 ARG A N 1
ATOM 3449 C CA . ARG A 1 434 ? 25.705 -17.783 -3.552 1.00 79.06 434 ARG A CA 1
ATOM 3450 C C . ARG A 1 434 ? 26.917 -17.655 -4.485 1.00 79.06 434 ARG A C 1
ATOM 3452 O O . ARG A 1 434 ? 27.959 -18.249 -4.224 1.00 79.06 434 ARG A O 1
ATOM 3459 N N . ARG A 1 435 ? 26.843 -16.802 -5.507 1.00 87.56 435 ARG A N 1
ATOM 3460 C CA . ARG A 1 435 ? 27.944 -16.470 -6.425 1.00 87.56 435 ARG A CA 1
ATOM 3461 C C . ARG A 1 435 ? 28.833 -15.395 -5.792 1.00 87.56 435 ARG A C 1
ATOM 3463 O O . ARG A 1 435 ? 28.914 -14.261 -6.262 1.00 87.56 435 ARG A O 1
ATOM 3470 N N . LEU A 1 436 ? 29.453 -15.731 -4.657 1.00 86.50 436 LEU A N 1
ATOM 3471 C CA . LEU A 1 436 ? 30.134 -14.768 -3.779 1.00 86.50 436 LEU A CA 1
ATOM 3472 C C . LEU A 1 436 ? 31.330 -14.076 -4.444 1.00 86.50 436 LEU A C 1
ATOM 3474 O O . LEU A 1 436 ? 31.549 -12.890 -4.200 1.00 86.50 436 LEU A O 1
ATOM 3478 N N . GLU A 1 437 ? 32.087 -14.768 -5.298 1.00 89.69 437 GLU A N 1
ATOM 3479 C CA . GLU A 1 437 ? 33.211 -14.144 -6.010 1.00 89.69 437 GLU A CA 1
ATOM 3480 C C . GLU A 1 437 ? 32.737 -13.124 -7.051 1.00 89.69 437 GLU A C 1
ATOM 3482 O O . GLU A 1 437 ? 33.317 -12.044 -7.170 1.00 89.69 437 GLU A O 1
ATOM 3487 N N . GLU A 1 438 ? 31.654 -13.426 -7.770 1.00 91.19 438 GLU A N 1
ATOM 3488 C CA . GLU A 1 438 ? 31.057 -12.507 -8.743 1.00 91.19 438 GLU A CA 1
ATOM 3489 C C . GLU A 1 438 ? 30.426 -11.301 -8.045 1.00 91.19 438 GLU A C 1
ATOM 3491 O O . GLU A 1 438 ? 30.607 -10.165 -8.490 1.00 91.19 438 GLU A O 1
ATOM 3496 N N . ALA A 1 439 ? 29.752 -11.529 -6.915 1.00 90.56 439 ALA A N 1
ATOM 3497 C CA . ALA A 1 439 ? 29.222 -10.473 -6.059 1.00 90.56 439 ALA A CA 1
ATOM 3498 C C . ALA A 1 439 ? 30.328 -9.523 -5.595 1.00 90.56 439 ALA A C 1
ATOM 3500 O O . ALA A 1 439 ? 30.241 -8.304 -5.767 1.00 90.56 439 ALA A O 1
ATOM 3501 N N . LEU A 1 440 ? 31.412 -10.097 -5.070 1.00 94.12 440 LEU A N 1
ATOM 3502 C CA . LEU A 1 440 ? 32.570 -9.350 -4.611 1.00 94.12 440 LEU A CA 1
ATOM 3503 C C . LEU A 1 440 ? 33.216 -8.544 -5.742 1.00 94.12 440 LEU A C 1
ATOM 3505 O O . LEU A 1 440 ? 33.587 -7.391 -5.526 1.00 94.12 440 LEU A O 1
ATOM 3509 N N . ALA A 1 441 ? 33.323 -9.115 -6.945 1.00 93.12 441 ALA A N 1
ATOM 3510 C CA . ALA A 1 441 ? 33.852 -8.407 -8.106 1.00 93.12 441 ALA A CA 1
ATOM 3511 C C . ALA A 1 441 ? 33.022 -7.156 -8.433 1.00 93.12 441 ALA A C 1
ATOM 3513 O O . ALA A 1 441 ? 33.596 -6.101 -8.717 1.00 93.12 441 ALA A O 1
ATOM 3514 N N . GLN A 1 442 ? 31.690 -7.237 -8.345 1.00 93.75 442 GLN A N 1
ATOM 3515 C CA . GLN A 1 442 ? 30.834 -6.073 -8.574 1.00 93.75 442 GLN A CA 1
ATOM 3516 C C . GLN A 1 442 ? 30.968 -5.021 -7.473 1.00 93.75 442 GLN A C 1
ATOM 3518 O O . GLN A 1 442 ? 31.128 -3.844 -7.791 1.00 93.75 442 GLN A O 1
ATOM 3523 N N . PHE A 1 443 ? 30.968 -5.420 -6.197 1.00 93.19 443 PHE A N 1
ATOM 3524 C CA . PHE A 1 443 ? 31.132 -4.473 -5.091 1.00 93.19 443 PHE A CA 1
ATOM 3525 C C . PHE A 1 443 ? 32.497 -3.788 -5.118 1.00 93.19 443 PHE A C 1
ATOM 3527 O O . PHE A 1 443 ? 32.571 -2.571 -4.974 1.00 93.19 443 PHE A O 1
ATOM 3534 N N . ALA A 1 444 ? 33.573 -4.532 -5.383 1.00 91.81 444 ALA A N 1
ATOM 3535 C CA . ALA A 1 444 ? 34.908 -3.961 -5.516 1.00 91.81 444 ALA A CA 1
ATOM 3536 C C . ALA A 1 444 ? 34.945 -2.888 -6.614 1.00 91.81 444 ALA A C 1
ATOM 3538 O O . ALA A 1 444 ? 35.396 -1.774 -6.353 1.00 91.81 444 ALA A O 1
ATOM 3539 N N . ARG A 1 445 ? 34.384 -3.179 -7.797 1.00 91.00 445 ARG A N 1
ATOM 3540 C CA . ARG A 1 445 ? 34.289 -2.198 -8.888 1.00 91.00 445 ARG A CA 1
ATOM 3541 C C . ARG A 1 445 ? 33.388 -1.017 -8.558 1.00 91.00 445 ARG A C 1
ATOM 3543 O O . ARG A 1 445 ? 33.754 0.103 -8.882 1.00 91.00 445 ARG A O 1
ATOM 3550 N N . ALA A 1 446 ? 32.274 -1.230 -7.859 1.00 88.88 446 ALA A N 1
ATOM 3551 C CA . ALA A 1 446 ? 31.424 -0.134 -7.400 1.00 88.88 446 ALA A CA 1
ATOM 3552 C C . ALA A 1 446 ? 32.189 0.849 -6.496 1.00 88.88 446 ALA A C 1
ATOM 3554 O O . ALA A 1 446 ? 32.048 2.051 -6.667 1.00 88.88 446 ALA A O 1
ATOM 3555 N N . THR A 1 447 ? 33.058 0.359 -5.600 1.00 89.44 447 THR A N 1
ATOM 3556 C CA . THR A 1 447 ? 33.891 1.213 -4.720 1.00 89.44 447 THR A CA 1
ATOM 3557 C C . THR A 1 447 ? 35.073 1.906 -5.413 1.00 89.44 447 THR A C 1
ATOM 3559 O O . THR A 1 447 ? 35.838 2.631 -4.766 1.00 89.44 447 THR A O 1
ATOM 3562 N N . GLU A 1 448 ? 35.300 1.602 -6.690 1.00 88.50 448 GLU A N 1
ATOM 3563 C CA . GLU A 1 448 ? 36.316 2.237 -7.535 1.00 88.50 448 GLU A CA 1
ATOM 3564 C C . GLU A 1 448 ? 35.708 3.307 -8.449 1.00 88.50 448 GLU A C 1
ATOM 3566 O O . GLU A 1 448 ? 36.439 4.178 -8.920 1.00 88.50 448 GLU A O 1
ATOM 3571 N N . CYS A 1 449 ? 34.389 3.273 -8.668 1.00 82.00 449 CYS A N 1
ATOM 3572 C CA . CYS A 1 449 ? 33.673 4.326 -9.374 1.00 82.00 449 CYS A CA 1
ATOM 3573 C C . CYS A 1 449 ? 33.791 5.648 -8.599 1.00 82.00 449 CYS A C 1
ATOM 3575 O O . CYS A 1 449 ? 33.740 5.663 -7.370 1.00 82.00 449 CYS A O 1
ATOM 3577 N N . GLN A 1 450 ? 33.948 6.763 -9.316 1.00 75.12 450 GLN A N 1
ATOM 3578 C CA . GLN A 1 450 ? 33.944 8.107 -8.735 1.00 75.12 450 GLN A CA 1
ATOM 3579 C C . GLN A 1 450 ? 32.556 8.725 -8.937 1.00 75.12 450 GLN A C 1
ATOM 3581 O O . GLN A 1 450 ? 32.309 9.290 -10.003 1.00 75.12 450 GLN A O 1
ATOM 3586 N N . PRO A 1 451 ? 31.623 8.579 -7.977 1.00 72.44 451 PRO A N 1
ATOM 3587 C CA . PRO A 1 451 ? 30.313 9.200 -8.099 1.00 72.44 451 PRO A CA 1
ATOM 3588 C C . PRO A 1 451 ? 30.421 10.727 -7.989 1.00 72.44 451 PRO A C 1
ATOM 3590 O O . PRO A 1 451 ? 31.447 11.267 -7.561 1.00 72.44 451 PRO A O 1
ATOM 3593 N N . ALA A 1 452 ? 29.349 11.429 -8.365 1.00 68.94 452 ALA A N 1
ATOM 3594 C CA . ALA A 1 452 ? 29.245 12.866 -8.137 1.00 68.94 452 ALA A CA 1
ATOM 3595 C C . ALA A 1 452 ? 29.432 13.194 -6.637 1.00 68.94 452 ALA A C 1
ATOM 3597 O O . ALA A 1 452 ? 29.107 12.355 -5.794 1.00 68.94 452 ALA A O 1
ATOM 3598 N N . PRO A 1 453 ? 29.935 14.390 -6.277 1.00 62.19 453 PRO A N 1
ATOM 3599 C CA . PRO A 1 453 ? 30.173 14.761 -4.880 1.00 62.19 453 PRO A CA 1
ATOM 3600 C C . PRO A 1 453 ? 28.967 14.544 -3.956 1.00 62.19 453 PRO A C 1
ATOM 3602 O O . PRO A 1 453 ? 29.143 14.036 -2.853 1.00 62.19 453 PRO A O 1
ATOM 3605 N N . ASP A 1 454 ? 27.757 14.827 -4.443 1.00 57.50 454 ASP A N 1
ATOM 3606 C CA . ASP A 1 454 ? 26.503 14.663 -3.693 1.00 57.50 454 ASP A CA 1
ATOM 3607 C C . ASP A 1 454 ? 26.141 13.184 -3.436 1.00 57.50 454 ASP A C 1
ATOM 3609 O O . ASP A 1 454 ? 25.420 12.860 -2.497 1.00 57.50 454 ASP A O 1
ATOM 3613 N N . ASP A 1 455 ? 26.690 12.264 -4.234 1.00 58.59 455 ASP A N 1
ATOM 3614 C CA . ASP A 1 455 ? 26.459 10.821 -4.143 1.00 58.59 455 ASP A CA 1
ATOM 3615 C C . ASP A 1 455 ? 27.509 10.095 -3.278 1.00 58.59 455 ASP A C 1
ATOM 3617 O O . ASP A 1 455 ? 27.321 8.925 -2.936 1.00 58.59 455 ASP A O 1
ATOM 3621 N N . LEU A 1 456 ? 28.615 10.752 -2.899 1.00 57.81 456 LEU A N 1
ATOM 3622 C CA . LEU A 1 456 ? 29.667 10.144 -2.066 1.00 57.81 456 LEU A CA 1
ATOM 3623 C C . LEU A 1 456 ? 29.174 9.777 -0.659 1.00 57.81 456 LEU A C 1
ATOM 3625 O O . LEU A 1 456 ? 29.686 8.829 -0.062 1.00 57.81 456 LEU A O 1
ATOM 3629 N N . GLU A 1 457 ? 28.175 10.501 -0.155 1.00 58.75 457 GLU A N 1
ATOM 3630 C CA . GLU A 1 457 ? 27.519 10.252 1.135 1.00 58.75 457 GLU A CA 1
ATOM 3631 C C . GLU A 1 457 ? 26.245 9.397 0.993 1.00 58.75 457 GLU A C 1
ATOM 3633 O O . GLU A 1 457 ? 25.581 9.082 1.983 1.00 58.75 457 GLU A O 1
ATOM 3638 N N . SER A 1 458 ? 25.896 8.972 -0.230 1.00 65.25 458 SER A N 1
ATOM 3639 C CA . SER A 1 458 ? 24.750 8.094 -0.463 1.00 65.25 458 SER A CA 1
ATOM 3640 C C . SER A 1 458 ? 24.965 6.747 0.217 1.00 65.25 458 SER A C 1
ATOM 3642 O O . SER A 1 458 ? 25.945 6.039 -0.041 1.00 65.25 458 SER A O 1
ATOM 3644 N N . TRP A 1 459 ? 23.989 6.330 1.028 1.00 66.50 459 TRP A N 1
ATOM 3645 C CA . TRP A 1 459 ? 24.004 5.016 1.673 1.00 66.50 459 TRP A CA 1
ATOM 3646 C C . TRP A 1 459 ? 24.189 3.873 0.670 1.00 66.50 459 TRP A C 1
ATOM 3648 O O . TRP A 1 459 ? 24.833 2.871 0.979 1.00 66.50 459 TRP A O 1
ATOM 3658 N N . GLN A 1 460 ? 23.675 4.035 -0.554 1.00 66.62 460 GLN A N 1
ATOM 3659 C CA . GLN A 1 460 ? 23.857 3.052 -1.616 1.00 66.62 460 GLN A CA 1
ATOM 3660 C C . GLN A 1 460 ? 25.345 2.868 -1.923 1.00 66.62 460 GLN A C 1
ATOM 3662 O O . GLN A 1 460 ? 25.838 1.748 -1.823 1.00 66.62 460 GLN A O 1
ATOM 3667 N N . TYR A 1 461 ? 26.088 3.943 -2.191 1.00 77.00 461 TYR A N 1
ATOM 3668 C CA . TYR A 1 461 ? 27.527 3.871 -2.457 1.00 77.00 461 TYR A CA 1
ATOM 3669 C C . TYR A 1 461 ? 28.317 3.330 -1.252 1.00 77.00 461 TYR A C 1
ATOM 3671 O O . TYR A 1 461 ? 29.140 2.421 -1.395 1.00 77.00 461 TYR A O 1
ATOM 3679 N N . ILE A 1 462 ? 28.007 3.818 -0.047 1.00 81.06 462 ILE A N 1
ATOM 3680 C CA . ILE A 1 462 ? 28.652 3.398 1.207 1.00 81.06 462 ILE A CA 1
ATOM 3681 C C . ILE A 1 462 ? 28.471 1.890 1.451 1.00 81.06 462 ILE A C 1
ATOM 3683 O O . ILE A 1 462 ? 29.422 1.199 1.831 1.00 81.06 462 ILE A O 1
ATOM 3687 N N . SER A 1 463 ? 27.275 1.352 1.194 1.00 80.06 463 SER A N 1
ATOM 3688 C CA . SER A 1 463 ? 26.951 -0.058 1.444 1.00 80.06 463 SER A CA 1
ATOM 3689 C C . SER A 1 463 ? 27.838 -1.036 0.662 1.00 80.06 463 SER A C 1
ATOM 3691 O O . SER A 1 463 ? 28.171 -2.099 1.186 1.00 80.06 463 SER A O 1
ATOM 3693 N N . ALA A 1 464 ? 28.331 -0.655 -0.525 1.00 87.75 464 ALA A N 1
ATOM 3694 C CA . ALA A 1 464 ? 29.231 -1.481 -1.337 1.00 87.75 464 ALA A CA 1
ATOM 3695 C C . ALA A 1 464 ? 30.507 -1.890 -0.584 1.00 87.75 464 ALA A C 1
ATOM 3697 O O . ALA A 1 464 ? 30.959 -3.034 -0.691 1.00 87.75 464 ALA A O 1
ATOM 3698 N N . PHE A 1 465 ? 31.064 -0.978 0.221 1.00 92.25 465 PHE A N 1
ATOM 3699 C CA . PHE A 1 465 ? 32.237 -1.253 1.052 1.00 92.25 465 PHE A CA 1
ATOM 3700 C C . PHE A 1 465 ? 31.931 -2.312 2.110 1.00 92.25 465 PHE A C 1
ATOM 3702 O O . PHE A 1 465 ? 32.707 -3.247 2.305 1.00 92.25 465 PHE A O 1
ATOM 3709 N N . PHE A 1 466 ? 30.784 -2.194 2.772 1.00 88.38 466 PHE A N 1
ATOM 3710 C CA . PHE A 1 466 ? 30.389 -3.116 3.828 1.00 88.38 466 PHE A CA 1
ATOM 3711 C C . PHE A 1 466 ? 29.960 -4.481 3.272 1.00 88.38 466 PHE A C 1
ATOM 3713 O O . PHE A 1 466 ? 30.287 -5.499 3.884 1.00 88.38 466 PHE A O 1
ATOM 3720 N N . TYR A 1 467 ? 29.347 -4.538 2.083 1.00 88.56 467 TYR A N 1
ATOM 3721 C CA . TYR A 1 467 ? 29.077 -5.801 1.389 1.00 88.56 467 TYR A CA 1
ATOM 3722 C C . TYR A 1 467 ? 30.369 -6.534 1.024 1.00 88.56 467 TYR A C 1
ATOM 3724 O O . TYR A 1 467 ? 30.530 -7.710 1.354 1.00 88.56 467 TYR A O 1
ATOM 3732 N N . ALA A 1 468 ? 31.330 -5.837 0.410 1.00 92.19 468 ALA A N 1
ATOM 3733 C CA . ALA A 1 468 ? 32.632 -6.418 0.090 1.00 92.19 468 ALA A CA 1
ATOM 3734 C C . ALA A 1 468 ? 33.366 -6.894 1.354 1.00 92.19 468 ALA A C 1
ATOM 3736 O O . ALA A 1 468 ? 33.933 -7.988 1.368 1.00 92.19 468 ALA A O 1
ATOM 3737 N N . ALA A 1 469 ? 33.320 -6.108 2.437 1.00 89.94 469 ALA A N 1
ATOM 3738 C CA . ALA A 1 469 ? 33.915 -6.483 3.715 1.00 89.94 469 ALA A CA 1
ATOM 3739 C C . ALA A 1 469 ? 33.284 -7.763 4.288 1.00 89.94 469 ALA A C 1
ATOM 3741 O O . ALA A 1 469 ? 34.004 -8.688 4.666 1.00 89.94 469 ALA A O 1
ATOM 3742 N N . ALA A 1 470 ? 31.953 -7.846 4.305 1.00 87.56 470 ALA A N 1
ATOM 3743 C CA . ALA A 1 470 ? 31.220 -9.001 4.812 1.00 87.56 470 ALA A CA 1
ATOM 3744 C C . ALA A 1 470 ? 31.489 -10.275 3.993 1.00 87.56 470 ALA A C 1
ATOM 3746 O O . ALA A 1 470 ? 31.771 -11.321 4.580 1.00 87.56 470 ALA A O 1
ATOM 3747 N N . ILE A 1 471 ? 31.501 -10.189 2.657 1.00 89.00 471 ILE A N 1
ATOM 3748 C CA . ILE A 1 471 ? 31.834 -11.338 1.798 1.00 89.00 471 ILE A CA 1
ATOM 3749 C C . ILE A 1 471 ? 33.290 -11.767 2.002 1.00 89.00 471 ILE A C 1
ATOM 3751 O O . ILE A 1 471 ? 33.567 -12.955 2.158 1.00 89.00 471 ILE A O 1
ATOM 3755 N N . HIS A 1 472 ? 34.241 -10.829 2.069 1.00 91.44 472 HIS A N 1
ATOM 3756 C CA . HIS A 1 472 ? 35.633 -11.171 2.366 1.00 91.44 472 HIS A CA 1
ATOM 3757 C C . HIS A 1 472 ? 35.784 -11.865 3.721 1.00 91.44 472 HIS A C 1
ATOM 3759 O O . HIS A 1 472 ? 36.557 -12.816 3.820 1.00 91.44 472 HIS A O 1
ATOM 3765 N N . LYS A 1 473 ? 35.038 -11.431 4.743 1.00 88.12 473 LYS A N 1
ATOM 3766 C CA . LYS A 1 473 ? 35.000 -12.097 6.049 1.00 88.12 473 LYS A CA 1
ATOM 3767 C C . LYS A 1 473 ? 34.466 -13.527 5.933 1.00 88.12 473 LYS A C 1
ATOM 3769 O O . LYS A 1 473 ? 35.069 -14.434 6.497 1.00 88.12 473 LYS A O 1
ATOM 3774 N N . GLN A 1 474 ? 33.394 -13.738 5.166 1.00 84.75 474 GLN A N 1
ATOM 3775 C CA . GLN A 1 474 ? 32.819 -15.066 4.913 1.00 84.75 474 GLN A CA 1
ATOM 3776 C C . GLN A 1 474 ? 33.793 -15.999 4.176 1.00 84.75 474 GLN A C 1
ATOM 3778 O O . GLN A 1 474 ? 33.863 -17.183 4.487 1.00 84.75 474 GLN A O 1
ATOM 3783 N N . LEU A 1 475 ? 34.589 -15.461 3.250 1.00 87.44 475 LEU A N 1
ATOM 3784 C CA . LEU A 1 475 ? 35.618 -16.196 2.505 1.00 87.44 475 LEU A CA 1
ATOM 3785 C C . LEU A 1 475 ? 36.949 -16.355 3.275 1.00 87.44 475 LEU A C 1
ATOM 3787 O O . LEU A 1 475 ? 37.943 -16.777 2.692 1.00 87.44 475 LEU A O 1
ATOM 3791 N N . GLY A 1 476 ? 37.019 -15.966 4.556 1.00 88.31 476 GLY A N 1
ATOM 3792 C CA . GLY A 1 476 ? 38.239 -16.056 5.375 1.00 88.31 476 GLY A CA 1
ATOM 3793 C C . GLY A 1 476 ? 39.330 -15.026 5.037 1.00 88.31 476 GLY A C 1
ATOM 3794 O O . GLY A 1 476 ? 40.433 -15.063 5.583 1.00 88.31 476 GLY A O 1
ATOM 3795 N N . ASN A 1 477 ? 39.036 -14.055 4.172 1.00 92.81 477 ASN A N 1
ATOM 3796 C CA . ASN A 1 477 ? 39.960 -13.020 3.710 1.00 92.81 477 ASN A CA 1
ATOM 3797 C C . ASN A 1 477 ? 40.003 -11.812 4.665 1.00 92.81 477 ASN A C 1
A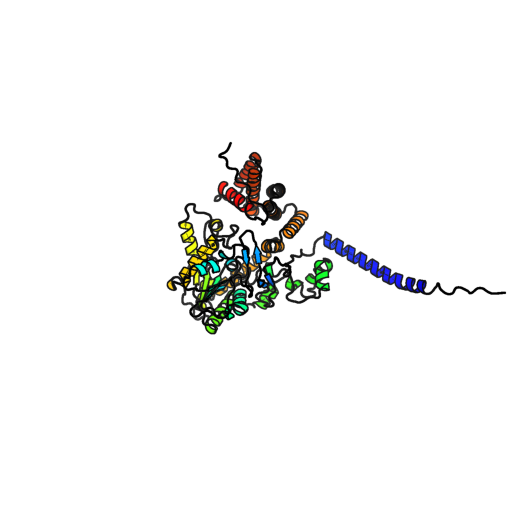TOM 3799 O O . ASN A 1 477 ? 39.677 -10.681 4.287 1.00 92.81 477 ASN A O 1
ATOM 3803 N N . GLN A 1 478 ? 40.454 -12.035 5.903 1.00 91.25 478 GLN A N 1
ATOM 3804 C CA . GLN A 1 478 ? 40.419 -11.041 6.987 1.00 91.25 478 GLN A CA 1
ATOM 3805 C C . GLN A 1 478 ? 41.069 -9.698 6.613 1.00 91.25 478 GLN A C 1
ATOM 3807 O O . GLN A 1 478 ? 40.519 -8.634 6.886 1.00 91.25 478 GLN A O 1
ATOM 3812 N N . ARG A 1 479 ? 42.221 -9.729 5.931 1.00 94.00 479 ARG A N 1
ATOM 3813 C CA . ARG A 1 479 ? 42.953 -8.512 5.545 1.00 94.00 479 ARG A CA 1
ATOM 3814 C C . ARG A 1 479 ? 42.149 -7.617 4.599 1.00 94.00 479 ARG A C 1
ATOM 3816 O O . ARG A 1 479 ? 42.165 -6.398 4.750 1.00 94.00 479 ARG A O 1
ATOM 3823 N N . GLN A 1 480 ? 41.463 -8.210 3.622 1.00 91.62 480 GLN A N 1
ATOM 3824 C CA . GLN A 1 480 ? 40.638 -7.445 2.684 1.00 91.62 480 GLN A CA 1
ATOM 3825 C C . GLN A 1 480 ? 39.334 -6.993 3.340 1.00 91.62 480 GLN A C 1
ATOM 3827 O O . GLN A 1 480 ? 38.919 -5.857 3.123 1.00 91.62 480 GLN A O 1
ATOM 3832 N N . SER A 1 481 ? 38.748 -7.825 4.209 1.00 91.50 481 SER A N 1
ATOM 3833 C CA . SER A 1 481 ? 37.586 -7.442 5.016 1.00 91.50 481 SER A CA 1
ATOM 3834 C C . SER A 1 481 ? 37.847 -6.154 5.796 1.00 91.50 481 SER A C 1
ATOM 3836 O O . SER A 1 481 ? 37.067 -5.210 5.688 1.00 91.50 481 SER A O 1
ATOM 3838 N N . THR A 1 482 ? 38.955 -6.086 6.544 1.00 92.12 482 THR A N 1
ATOM 3839 C CA . THR A 1 482 ? 39.323 -4.887 7.314 1.00 92.12 482 THR A CA 1
ATOM 3840 C C . THR A 1 482 ? 39.532 -3.678 6.406 1.00 92.12 482 THR A C 1
ATOM 3842 O O . THR A 1 482 ? 39.035 -2.595 6.695 1.00 92.12 482 THR A O 1
ATOM 3845 N N . ARG A 1 483 ? 40.200 -3.864 5.261 1.00 93.94 483 ARG A N 1
ATOM 3846 C CA . ARG A 1 483 ? 40.478 -2.776 4.315 1.00 93.94 483 ARG A CA 1
ATOM 3847 C C . ARG A 1 483 ? 39.205 -2.138 3.756 1.00 93.94 483 ARG A C 1
ATOM 3849 O O . ARG A 1 483 ? 39.128 -0.914 3.667 1.00 93.94 483 ARG A O 1
ATOM 3856 N N . PHE A 1 484 ? 38.231 -2.944 3.335 1.00 92.06 484 PHE A N 1
ATOM 3857 C CA . PHE A 1 484 ? 36.961 -2.425 2.825 1.00 92.06 484 PHE A CA 1
ATOM 3858 C C . PHE A 1 484 ? 36.143 -1.754 3.930 1.00 92.06 484 PHE A C 1
ATOM 3860 O O . PHE A 1 484 ? 35.638 -0.656 3.714 1.00 92.06 484 PHE A O 1
ATOM 3867 N N . TYR A 1 485 ? 36.103 -2.354 5.121 1.00 90.62 485 TYR A N 1
ATOM 3868 C CA . TYR A 1 485 ? 35.439 -1.786 6.294 1.00 90.62 485 TYR A CA 1
ATOM 3869 C C . TYR A 1 485 ? 35.991 -0.396 6.653 1.00 90.62 485 TYR A C 1
ATOM 3871 O O . TYR A 1 485 ? 35.238 0.570 6.734 1.00 90.62 485 TYR A O 1
ATOM 3879 N N . GLU A 1 486 ? 37.314 -0.258 6.779 1.00 91.81 486 GLU A N 1
ATOM 3880 C CA . GLU A 1 486 ? 37.961 1.022 7.093 1.00 91.81 486 GLU A CA 1
ATOM 3881 C C . GLU A 1 486 ? 37.728 2.087 6.017 1.00 91.81 486 GLU A C 1
ATOM 3883 O O . GLU A 1 486 ? 37.611 3.268 6.338 1.00 91.81 486 GLU A O 1
ATOM 3888 N N . ARG A 1 487 ? 37.662 1.693 4.736 1.00 92.56 487 ARG A N 1
ATOM 3889 C CA . ARG A 1 487 ? 37.327 2.617 3.641 1.00 92.56 487 ARG A CA 1
ATOM 3890 C C . ARG A 1 487 ? 35.876 3.083 3.728 1.00 92.56 487 ARG A C 1
ATOM 3892 O O . ARG A 1 487 ? 35.653 4.281 3.605 1.00 92.56 487 ARG A O 1
ATOM 3899 N N . GLY A 1 488 ? 34.930 2.176 3.975 1.00 85.31 488 GLY A N 1
ATOM 3900 C CA . GLY A 1 488 ? 33.512 2.512 4.136 1.00 85.31 488 GLY A CA 1
ATOM 3901 C C . GLY A 1 488 ? 33.273 3.479 5.295 1.00 85.31 488 GLY A C 1
ATOM 3902 O O . GLY A 1 488 ? 32.566 4.469 5.131 1.00 85.31 488 GLY A O 1
ATOM 3903 N N . CYS A 1 489 ? 33.955 3.270 6.426 1.00 85.69 489 CYS A N 1
ATOM 3904 C CA . CYS A 1 489 ? 33.850 4.140 7.601 1.00 85.69 489 CYS A CA 1
ATOM 3905 C C . CYS A 1 489 ? 34.224 5.610 7.345 1.00 85.69 489 CYS A C 1
ATOM 3907 O O . CYS A 1 489 ? 33.779 6.473 8.091 1.00 85.69 489 CYS A O 1
ATOM 3909 N N . LYS A 1 490 ? 35.021 5.915 6.310 1.00 87.19 490 LYS A N 1
ATOM 3910 C CA . LYS A 1 490 ? 35.407 7.300 5.973 1.00 87.19 490 LYS A CA 1
ATOM 3911 C C . LYS A 1 490 ? 34.278 8.114 5.349 1.00 87.19 490 LYS A C 1
ATOM 3913 O O . LYS A 1 490 ? 34.350 9.335 5.380 1.00 87.19 490 LYS A O 1
ATOM 3918 N N . TYR A 1 491 ? 33.296 7.436 4.763 1.00 81.44 491 TYR A N 1
ATOM 3919 C CA . TYR A 1 491 ? 32.153 8.051 4.092 1.00 81.44 491 TYR A CA 1
ATOM 3920 C C . TYR A 1 491 ? 30.888 8.001 4.952 1.00 81.44 491 TYR A C 1
ATOM 3922 O O . TYR A 1 491 ? 29.845 8.480 4.526 1.00 81.44 491 TYR A O 1
ATOM 3930 N N . LEU A 1 492 ? 30.956 7.397 6.146 1.00 73.94 492 LEU A N 1
ATOM 3931 C CA . LEU A 1 492 ? 29.799 7.320 7.024 1.00 73.94 492 LEU A CA 1
ATOM 3932 C C . LEU A 1 492 ? 29.397 8.720 7.500 1.00 73.94 492 LEU A C 1
ATOM 3934 O O . LEU A 1 492 ? 30.267 9.488 7.927 1.00 73.94 492 LEU A O 1
ATOM 3938 N N . PRO A 1 493 ? 28.091 9.035 7.503 1.00 70.62 493 PRO A N 1
ATOM 3939 C CA . PRO A 1 493 ? 27.618 10.242 8.147 1.00 70.62 493 PRO A CA 1
ATOM 3940 C C . PRO A 1 493 ? 27.964 10.199 9.639 1.00 70.62 493 PRO A C 1
ATOM 3942 O O . PRO A 1 493 ? 28.046 9.133 10.251 1.00 70.62 493 PRO A O 1
ATOM 3945 N N . SER A 1 494 ? 28.098 11.372 10.257 1.00 67.19 494 SER A N 1
ATOM 3946 C CA . SER A 1 494 ? 28.497 11.544 11.667 1.00 67.19 494 SER A CA 1
ATOM 3947 C C . SER A 1 494 ? 27.615 10.815 12.694 1.00 67.19 494 SER A C 1
ATOM 3949 O O . SER A 1 494 ? 27.965 10.738 13.869 1.00 67.19 494 SER A O 1
ATOM 3951 N N . ASN A 1 495 ? 26.471 10.289 12.261 1.00 59.56 495 ASN A N 1
ATOM 3952 C CA . ASN A 1 495 ? 25.465 9.625 13.073 1.00 59.56 495 ASN A CA 1
ATOM 3953 C C . ASN A 1 495 ? 25.379 8.100 12.868 1.00 59.56 495 ASN A C 1
ATOM 3955 O O . ASN A 1 495 ? 24.489 7.494 13.457 1.00 59.56 495 ASN A O 1
ATOM 3959 N N . THR A 1 496 ? 26.229 7.507 12.023 1.00 64.00 496 THR A N 1
ATOM 3960 C CA . THR A 1 496 ? 26.221 6.069 11.718 1.00 64.00 496 THR A CA 1
ATOM 3961 C C . THR A 1 496 ? 27.574 5.471 12.064 1.00 64.00 496 THR A C 1
ATOM 3963 O O . THR A 1 496 ? 28.616 5.971 11.635 1.00 64.00 496 THR A O 1
ATOM 3966 N N . THR A 1 497 ? 27.584 4.385 12.831 1.00 76.94 497 THR A N 1
ATOM 3967 C CA . THR A 1 497 ? 28.830 3.723 13.223 1.00 76.94 497 THR A CA 1
ATOM 3968 C C . THR A 1 497 ? 29.218 2.617 12.237 1.00 76.94 497 THR A C 1
ATOM 3970 O O . THR A 1 497 ? 28.379 1.970 11.609 1.00 76.94 497 THR A O 1
ATOM 3973 N N . GLY A 1 498 ? 30.524 2.358 12.111 1.00 74.50 498 GLY A N 1
ATOM 3974 C CA . GLY A 1 498 ? 31.042 1.246 11.303 1.00 74.50 498 GLY A CA 1
ATOM 3975 C C . GLY A 1 498 ? 30.415 -0.119 11.636 1.00 74.50 498 GLY A C 1
ATOM 3976 O O . GLY A 1 498 ? 30.049 -0.846 10.709 1.00 74.50 498 GLY A O 1
ATOM 3977 N N . PRO A 1 499 ? 30.240 -0.478 12.924 1.00 77.25 499 PRO A N 1
ATOM 3978 C CA . PRO A 1 499 ? 29.581 -1.722 13.311 1.00 77.25 499 PRO A CA 1
ATOM 3979 C C . PRO A 1 499 ? 28.121 -1.820 12.853 1.00 77.25 499 PRO A C 1
ATOM 3981 O O . PRO A 1 499 ? 27.722 -2.880 12.373 1.00 77.25 499 PRO A O 1
ATOM 3984 N N . GLU A 1 500 ? 27.341 -0.738 12.941 1.00 66.19 500 GLU A N 1
ATOM 3985 C CA . GLU A 1 500 ? 25.947 -0.709 12.468 1.00 66.19 500 GLU A CA 1
ATOM 3986 C C . GLU A 1 500 ? 25.869 -0.926 10.954 1.00 66.19 500 GLU A C 1
ATOM 3988 O O . GLU A 1 500 ? 25.096 -1.761 10.479 1.00 66.19 500 GLU A O 1
ATOM 3993 N N . ALA A 1 501 ? 26.732 -0.247 10.195 1.00 63.44 501 ALA A N 1
ATOM 3994 C CA . ALA A 1 501 ? 26.810 -0.403 8.747 1.00 63.44 501 ALA A CA 1
ATOM 3995 C C . ALA A 1 501 ? 27.236 -1.820 8.327 1.00 63.44 501 ALA A C 1
ATOM 3997 O O . ALA A 1 501 ? 26.669 -2.406 7.400 1.00 63.44 501 ALA A O 1
ATOM 3998 N N . ALA A 1 502 ? 28.188 -2.420 9.046 1.00 73.31 502 ALA A N 1
ATOM 3999 C CA . ALA A 1 502 ? 28.599 -3.803 8.816 1.00 73.31 502 ALA A CA 1
ATOM 4000 C C . ALA A 1 502 ? 27.500 -4.815 9.175 1.00 73.31 502 ALA A C 1
ATOM 4002 O O . ALA A 1 502 ? 27.321 -5.802 8.458 1.00 73.31 502 ALA A O 1
ATOM 4003 N N . ALA A 1 503 ? 26.751 -4.579 10.255 1.00 66.00 503 ALA A N 1
ATOM 4004 C CA . ALA A 1 503 ? 25.629 -5.424 10.651 1.00 66.00 503 ALA A CA 1
ATOM 4005 C C . ALA A 1 503 ? 24.489 -5.368 9.623 1.00 66.00 503 ALA A C 1
ATOM 4007 O O . ALA A 1 503 ? 23.948 -6.413 9.258 1.00 66.00 503 ALA A O 1
ATOM 4008 N N . PHE A 1 504 ? 24.169 -4.176 9.108 1.00 65.94 504 PHE A N 1
ATOM 4009 C CA . PHE A 1 504 ? 23.225 -4.002 8.003 1.00 65.94 504 PHE A CA 1
ATOM 4010 C C . PHE A 1 504 ? 23.655 -4.810 6.773 1.00 65.94 504 PHE A C 1
ATOM 4012 O O . PHE A 1 504 ? 22.884 -5.629 6.275 1.00 65.94 504 PHE A O 1
ATOM 4019 N N . ALA A 1 505 ? 24.909 -4.651 6.339 1.00 69.56 505 ALA A N 1
ATOM 4020 C CA . ALA A 1 505 ? 25.420 -5.334 5.155 1.00 69.56 505 ALA A CA 1
ATOM 4021 C C . ALA A 1 505 ? 25.410 -6.864 5.291 1.00 69.56 505 ALA A C 1
ATOM 4023 O O . ALA A 1 505 ? 25.029 -7.573 4.361 1.00 69.56 505 ALA A O 1
ATOM 4024 N N . ALA A 1 506 ? 25.781 -7.383 6.464 1.00 70.56 506 ALA A N 1
ATOM 4025 C CA . ALA A 1 506 ? 25.739 -8.815 6.742 1.00 70.56 506 ALA A CA 1
ATOM 4026 C C . ALA A 1 506 ? 24.306 -9.373 6.738 1.00 70.56 506 ALA A C 1
ATOM 4028 O O . ALA A 1 506 ? 24.090 -10.500 6.291 1.00 70.56 506 ALA A O 1
ATOM 4029 N N . ARG A 1 507 ? 23.320 -8.605 7.222 1.00 65.00 507 ARG A N 1
ATOM 4030 C CA . ARG A 1 507 ? 21.904 -8.999 7.167 1.00 65.00 507 ARG A CA 1
ATOM 4031 C C . ARG A 1 507 ? 21.387 -8.993 5.733 1.00 65.00 507 ARG A C 1
ATOM 4033 O O . ARG A 1 507 ? 20.736 -9.951 5.334 1.00 65.00 507 ARG A O 1
ATOM 4040 N N . ASP A 1 508 ? 21.703 -7.962 4.957 1.00 60.03 508 ASP A N 1
ATOM 4041 C CA . ASP A 1 508 ? 21.210 -7.834 3.583 1.00 60.03 508 ASP A CA 1
ATOM 4042 C C . ASP A 1 508 ? 21.784 -8.904 2.637 1.00 60.03 508 ASP A C 1
ATOM 4044 O O . ASP A 1 508 ? 21.046 -9.496 1.852 1.00 60.03 508 ASP A O 1
ATOM 4048 N N . LEU A 1 509 ? 23.065 -9.266 2.786 1.00 67.56 509 LEU A N 1
ATOM 4049 C CA . LEU A 1 509 ? 23.683 -10.364 2.024 1.00 67.56 509 LEU A CA 1
ATOM 4050 C C . LEU A 1 509 ? 23.081 -11.743 2.326 1.00 67.56 509 LEU A C 1
ATOM 4052 O O . LEU A 1 509 ? 23.118 -12.630 1.476 1.00 67.56 509 LEU A O 1
ATOM 4056 N N . ASN A 1 510 ? 22.542 -11.935 3.531 1.00 58.56 510 ASN A N 1
ATOM 4057 C CA . ASN A 1 510 ? 21.922 -13.192 3.948 1.00 58.56 510 ASN A CA 1
ATOM 4058 C C . ASN A 1 510 ? 20.411 -13.251 3.655 1.00 58.56 510 ASN A C 1
ATOM 4060 O O . ASN A 1 510 ? 19.774 -14.263 3.945 1.00 58.56 510 ASN A O 1
ATOM 4064 N N . ARG A 1 511 ? 19.825 -12.204 3.058 1.00 54.44 511 ARG A N 1
ATOM 4065 C CA . ARG A 1 511 ? 18.413 -12.176 2.645 1.00 54.44 511 ARG A CA 1
ATOM 4066 C C . ARG A 1 511 ? 18.260 -12.701 1.211 1.00 54.44 511 ARG A C 1
ATOM 4068 O O . ARG A 1 511 ? 18.650 -12.015 0.271 1.00 54.44 511 ARG A O 1
ATOM 4075 N N . GLY A 1 512 ? 17.637 -13.875 1.035 1.00 44.75 512 GLY A N 1
ATOM 4076 C CA . GLY A 1 512 ? 17.206 -14.380 -0.283 1.00 44.75 512 GLY A CA 1
ATOM 4077 C C . GLY A 1 512 ? 17.494 -15.858 -0.572 1.00 44.75 512 GLY A C 1
ATOM 4078 O O . GLY A 1 512 ? 18.117 -16.160 -1.585 1.00 44.75 512 GLY A O 1
ATOM 4079 N N . LEU A 1 513 ? 17.038 -16.776 0.286 1.00 35.22 513 LEU A N 1
ATOM 4080 C CA . LEU A 1 513 ? 17.089 -18.215 0.002 1.00 35.22 513 LEU A CA 1
ATOM 4081 C C . LEU A 1 513 ? 16.104 -18.570 -1.129 1.00 35.22 513 LEU A C 1
ATOM 4083 O O . LEU A 1 513 ? 14.907 -18.321 -1.013 1.00 35.22 513 LEU A O 1
ATOM 4087 N N . LEU A 1 514 ? 16.615 -19.163 -2.212 1.00 34.31 514 LEU A N 1
ATOM 4088 C CA . LEU A 1 514 ? 15.830 -20.023 -3.103 1.00 34.31 514 LEU A CA 1
ATOM 4089 C C . LEU A 1 514 ? 15.767 -21.452 -2.510 1.00 34.31 514 LEU A C 1
ATOM 4091 O O . LEU A 1 514 ? 16.660 -21.827 -1.749 1.00 34.31 514 LEU A O 1
ATOM 4095 N N . PRO A 1 515 ? 14.752 -22.269 -2.854 1.00 34.41 515 PRO A N 1
ATOM 4096 C CA . PRO A 1 515 ? 14.217 -23.304 -1.957 1.00 34.41 515 PRO A CA 1
ATOM 4097 C C . PRO A 1 515 ? 14.954 -24.655 -1.880 1.00 34.41 515 PRO A C 1
ATOM 4099 O O . PRO A 1 515 ? 14.411 -25.572 -1.281 1.00 34.41 515 PRO A O 1
ATOM 4102 N N . ASN A 1 516 ? 16.134 -24.852 -2.481 1.00 35.91 516 ASN A N 1
ATOM 4103 C CA . ASN A 1 516 ? 16.618 -26.220 -2.764 1.00 35.91 516 ASN A CA 1
ATOM 4104 C C . ASN A 1 516 ? 18.052 -26.570 -2.338 1.00 35.91 516 ASN A C 1
ATOM 4106 O O . ASN A 1 516 ? 18.625 -27.510 -2.884 1.00 35.91 516 ASN A O 1
ATOM 4110 N N . GLU A 1 517 ? 18.623 -25.911 -1.332 1.00 31.09 517 GLU A N 1
ATOM 4111 C CA . GLU A 1 517 ? 19.831 -26.441 -0.683 1.00 31.09 517 GLU A CA 1
ATOM 4112 C C . GLU A 1 517 ? 19.622 -26.560 0.827 1.00 31.09 517 GLU A C 1
ATOM 4114 O O . GLU A 1 517 ? 19.112 -25.620 1.446 1.00 31.09 517 GLU A O 1
ATOM 4119 N N . PRO A 1 518 ? 19.972 -27.712 1.436 1.00 27.30 518 PRO A N 1
ATOM 4120 C CA . PRO A 1 518 ? 19.855 -27.872 2.874 1.00 27.30 518 PRO A CA 1
ATOM 4121 C C . PRO A 1 518 ? 20.736 -26.826 3.572 1.00 27.30 518 PRO A C 1
ATOM 4123 O O . PRO A 1 518 ? 21.797 -26.464 3.050 1.00 27.30 518 PRO A O 1
ATOM 4126 N N . PRO A 1 519 ? 20.317 -26.323 4.746 1.00 29.80 519 PRO A N 1
ATOM 4127 C CA . PRO A 1 519 ? 21.131 -25.387 5.505 1.00 29.80 519 PRO A CA 1
ATOM 4128 C C . PRO A 1 519 ? 22.502 -26.020 5.795 1.00 29.80 519 PRO A C 1
ATOM 4130 O O . PRO A 1 519 ? 22.570 -27.230 6.031 1.00 29.80 519 PRO A O 1
ATOM 4133 N N . PRO A 1 520 ? 23.599 -25.241 5.786 1.00 31.70 520 PRO A N 1
ATOM 4134 C CA . PRO A 1 520 ? 24.894 -25.765 6.192 1.00 31.70 520 PRO A CA 1
ATOM 4135 C C . PRO A 1 520 ? 24.795 -26.316 7.618 1.00 31.70 520 PRO A C 1
ATOM 4137 O O . PRO A 1 520 ? 24.215 -25.671 8.496 1.00 31.70 520 PRO A O 1
ATOM 4140 N N . GLU A 1 521 ? 25.366 -27.504 7.838 1.00 30.80 521 GLU A N 1
ATOM 4141 C CA . GLU A 1 521 ? 25.574 -28.046 9.178 1.00 30.80 521 GLU A CA 1
ATOM 4142 C C . GLU A 1 521 ? 26.240 -26.974 10.043 1.00 30.80 521 GLU A C 1
ATOM 4144 O O . GLU A 1 521 ? 27.297 -26.429 9.709 1.00 30.80 521 GLU A O 1
ATOM 4149 N N . VAL A 1 522 ? 25.597 -26.660 11.165 1.00 31.64 522 VAL A N 1
ATOM 4150 C CA . VAL A 1 522 ? 26.216 -25.874 12.224 1.00 31.64 522 VAL A CA 1
ATOM 4151 C C . VAL A 1 522 ? 27.412 -26.686 12.704 1.00 31.64 522 VAL A C 1
ATOM 4153 O O . VAL A 1 522 ? 27.244 -27.708 13.365 1.00 31.64 522 VAL A O 1
ATOM 4156 N N . ILE A 1 523 ? 28.621 -26.253 12.344 1.00 32.66 523 ILE A N 1
ATOM 4157 C CA . ILE A 1 523 ? 29.851 -26.811 12.900 1.00 32.66 523 ILE A CA 1
ATOM 4158 C C . ILE A 1 523 ? 29.808 -26.552 14.409 1.00 32.66 523 ILE A C 1
ATOM 4160 O O . ILE A 1 523 ? 29.988 -25.423 14.869 1.00 32.66 523 ILE A O 1
ATOM 4164 N N . ASP A 1 524 ? 29.530 -27.607 15.173 1.00 32.25 524 ASP A N 1
ATOM 4165 C CA . ASP A 1 524 ? 29.651 -27.629 16.624 1.00 32.25 524 ASP A CA 1
ATOM 4166 C C . ASP A 1 524 ? 31.132 -27.477 16.990 1.00 32.25 524 ASP A C 1
ATOM 4168 O O . ASP A 1 524 ? 31.934 -28.404 16.871 1.00 32.25 524 ASP A O 1
ATOM 4172 N N . THR A 1 525 ? 31.511 -26.286 17.447 1.00 41.44 525 THR A N 1
ATOM 4173 C CA . THR A 1 525 ? 32.873 -25.980 17.896 1.00 41.44 525 THR A CA 1
ATOM 4174 C C . THR A 1 525 ? 33.223 -26.598 19.256 1.00 41.44 525 THR A C 1
ATOM 4176 O O . THR A 1 525 ? 34.263 -26.265 19.820 1.00 41.44 525 THR A O 1
ATOM 4179 N N . ARG A 1 526 ? 32.411 -27.518 19.802 1.00 39.38 526 ARG A N 1
ATOM 4180 C CA . ARG A 1 526 ? 32.728 -28.258 21.042 1.00 39.38 526 ARG A CA 1
ATOM 4181 C C . ARG A 1 526 ? 33.282 -29.664 20.826 1.00 39.38 526 ARG A C 1
ATOM 4183 O O . ARG A 1 526 ? 33.473 -30.390 21.802 1.00 39.38 526 ARG A O 1
ATOM 4190 N N . LYS A 1 527 ? 33.595 -30.051 19.590 1.00 40.22 527 LYS A N 1
ATOM 4191 C CA . LYS A 1 527 ? 34.401 -31.247 19.309 1.00 40.22 527 LYS A CA 1
ATOM 4192 C C . LYS A 1 527 ? 35.486 -30.951 18.279 1.00 40.22 527 LYS A C 1
ATOM 4194 O O . LYS A 1 527 ? 35.338 -31.275 17.106 1.00 40.22 527 LYS A O 1
ATOM 4199 N N . ASN A 1 528 ? 36.560 -30.320 18.749 1.00 38.97 528 ASN A N 1
ATOM 4200 C CA . ASN A 1 528 ? 37.954 -30.741 18.554 1.00 38.97 528 ASN A CA 1
ATOM 4201 C C . ASN A 1 528 ? 38.886 -29.821 19.338 1.00 38.97 528 ASN A C 1
ATOM 4203 O O . ASN A 1 528 ? 38.873 -28.602 19.060 1.00 38.97 528 ASN A O 1
#

pLDDT: mean 78.73, std 18.13, range [27.3, 98.88]

Sequence (528 aa):
MTAPPSSRHRSCSSRLLRLLRKPLLAAVATLLALGAMELAVRLVRPAPALAIIDVRDPRSPYVRSPNPIMRFELKPNFRAEYAVGLATTNAYGLRDVPREIEAAQGVRRIVLLGDSVVEGINYVGDDETISRQLEQMFPDGTEVFNVGVSGYCTLAEIELLKLKALQFSPDVVVVVFARNDFMNFHPEFAREGSILERPAVVKWFYRHSHIYRIACLQFNWYQFHDEADPSEWNAAAIGEENNVLTGLRELERLAEEHRFEPLIAVWPAFLDKEIVDPHMMNDGSGDLVIERLAWSRGIATVRLSDHYRNDLKALPESPSPRVAYTARSDTMHPNARGCELAAEALYHALTTPEARSLKPLSADDFDPQAVQMANLIAQREASLQVESDDPQLQVLERQFRLAEMESHLRAQLEETPDNYRARIKLGLQYARQRRLEEALAQFARATECQPAPDDLESWQYISAFFYAAAIHKQLGNQRQSTRFYERGCKYLPSNTTGPEAAAFAARDLNRGLLPNEPPPEVIDTRKN

Secondary structure (DSSP, 8-state):
-PPPPP---SSSHHHHHHHHHHHHHHHHHHHHHHHHHHHHHHHH--SPP-----TT-TT-SEEE-S-TTT-EEEPTT-EEEETTEEEE--TTS-SSS---SSPPTT--EEEEEESHHHH-TTTS-GGGSHHHHHHHT-TT--EEEEEE-TT--HHHHHHHIIIIIGGG--SEEEEEE-TTTTSS--GGGTSS--SS---HHHHHHHHH-HHHHHHHHHTTGGGHHHHH-HHHHHHHHH-SS-HHHHHHHHHHHHHHHHTPEEEEEEPPEE-SS-EE-SSB-TTSS--BHHHHHHHTTT-EEEESHHHHHHHHHH-TT---HHHHHBGGG-SS-B-HHHHHHHHHHHHHHHH-GGGSB-----SSSS-HHHHHHHHHHHHHHHHHHHT-S-HHHHHHHHTT-HHHHHHHHHHHHHH-TT-HHHHHHHHHHHHHTT-HHHHHHHHHHHTTS---GGGTT-HHHHHHHHHHHHHHHHTT-HHHHHHHHHHHHTSS-TT--HHHHHHHHHHHHT----TTSPPPP---TT--